Protein AF-A0A7X8HD02-F1 (afdb_monomer)

Sequence (512 aa):
MKKVLVFIFTVLYSLSLPAQEIYKNEGLVVNNTITGNWSGVNIPRTVPVKLYFLNNSITSVNTSGYLLQAGDETPLLSNNKLDGAVISGNKFVWKGTISQSIITHGLFYGYNVNGIIQYNYLDNVPYGIIFKSGTDSGVNMTFTTGGAAYNIVKNGHFAVRMKGINGVKVYNNTFYSGDQAGWYLVLITENMDRTTGAPSLGARLFNNIFYTKYKIPSIKVDARETFQDFQCDYNVYYCEEGDHKPVFSIGDAEYSWDEWRAMGYDIHSVILNPDFINTVSFVPRGRLDYGTDLGAEWQSGLSVSAAWTPGTSPATTLQNGKWQAGAVIYSAATSPPPVEPPVIPPPPSTNTPPVVVVNASQDNLSGFVGEIDASASYDADNDKLSFTWTTPSGVSVSSTTTSKIKFLTPVTTAAQTVEFTLKVSDGTTTQIQTVPVKILPYMPDLESAEIADIKASSFQAPYYPYDAIDGDIGTMWSANGDNQWLIMELREPFNVQHVKIAFQPGQRKVSY

Nearest PDB structures (foldseek):
  3j9f-assembly1_9  TM=6.724E-01  e=3.912E-03  Homo sapiens
  3j8f-assembly1_7  TM=6.641E-01  e=4.504E-02  Homo sapiens
  4r83-assembly2_B  TM=6.135E-01  e=7.630E-02  Photobacterium damselae
  7y8h-assembly1_A  TM=5.054E-01  e=2.190E-01  Chelicerata
  1x5g-assembly1_A  TM=4.013E-01  e=3.054E+00  Homo sapiens

Foldseek 3Di:
DDDDDDDDDDPPPPPPQPDAAEDADFLAEEAEPAAEEDQAQEDDQPAQYAAHAYLYEFEYNYQAHENYDAEDPADDPSAASHAQHEHALYEYEYDYDFDPSRYYEYAENERHEQYAAEHYEYYQGQHAHEYYDAELVQDAEEHPHHAHALYEHEAHQEHYEYELHEQHEHFQAEFEHEDPRYQEHYEFAFNPVHNDTHGYAQYEAFLYEQEYADAHAPYEYAAPVNDHNYAHELYEAAYNPDPRWHWHYYRPDIDTPVRVVVVVRYPQYDRDDQCAPDPPLRDRPDFQLRGADPDPVRQKAAESQFDRRTRDHGHIEGADDRGGGHRYGYHDPPPDPPPDDVDPDDPDDDFDWKAWDKDWDAAAEAFFKIKIARPPIAGPVRFDKWKAKDFDPPKDWPDGIDRMIIIGHHADPAKDWTWMWMWIDSPPDIDIDIDIYIYGHHDPPPDDFAFPDKDKPDFDPPQDRCQQPPPDLVGHTDDDDPDIDMDTHTPDDDDDRHDDGHDDPPDDDDDD

Structure (mmCIF, N/CA/C/O backbone):
data_AF-A0A7X8HD02-F1
#
_entry.id   AF-A0A7X8HD02-F1
#
loop_
_atom_site.group_PDB
_atom_site.id
_atom_site.type_symbol
_atom_site.label_atom_id
_atom_site.label_alt_id
_atom_site.label_comp_id
_atom_site.label_asym_id
_atom_site.label_entity_id
_atom_site.label_seq_id
_atom_site.pdbx_PDB_ins_code
_atom_site.Cartn_x
_atom_site.Cartn_y
_atom_site.Cartn_z
_atom_site.occupancy
_atom_site.B_iso_or_equiv
_atom_site.auth_seq_id
_atom_site.auth_comp_id
_atom_site.auth_asym_id
_atom_site.auth_atom_id
_atom_site.pdbx_PDB_model_num
ATOM 1 N N . MET A 1 1 ? 14.639 -44.549 54.304 1.00 38.94 1 MET A N 1
ATOM 2 C CA . MET A 1 1 ? 14.666 -43.601 53.168 1.00 38.94 1 MET A CA 1
ATOM 3 C C . MET A 1 1 ? 13.716 -42.454 53.486 1.00 38.94 1 MET A C 1
ATOM 5 O O . MET A 1 1 ? 12.515 -42.682 53.540 1.00 38.94 1 MET A O 1
ATOM 9 N N . LYS A 1 2 ? 14.234 -41.259 53.797 1.00 29.45 2 LYS A N 1
ATOM 10 C CA . LYS A 1 2 ? 13.406 -40.057 53.986 1.00 29.45 2 LYS A CA 1
ATOM 11 C C . LYS A 1 2 ? 13.111 -39.477 52.602 1.00 29.45 2 LYS A C 1
ATOM 13 O O . LYS A 1 2 ? 14.045 -39.119 51.893 1.00 29.45 2 LYS A O 1
ATOM 18 N N . LYS A 1 3 ? 11.838 -39.436 52.204 1.00 28.30 3 LYS A N 1
ATOM 19 C CA . LYS A 1 3 ? 11.409 -38.751 50.980 1.00 28.30 3 LYS A CA 1
ATOM 20 C C . LYS A 1 3 ? 11.373 -37.252 51.279 1.00 28.30 3 LYS A C 1
ATOM 22 O O . LYS A 1 3 ? 10.565 -36.811 52.088 1.00 28.30 3 LYS A O 1
ATOM 27 N N . VAL A 1 4 ? 12.298 -36.507 50.682 1.00 29.83 4 VAL A N 1
ATOM 28 C CA . VAL A 1 4 ? 12.311 -35.041 50.701 1.00 29.83 4 VAL A CA 1
ATOM 29 C C . VAL A 1 4 ? 11.407 -34.573 49.567 1.00 29.83 4 VAL A C 1
ATOM 31 O O . VAL A 1 4 ? 11.620 -34.951 48.417 1.00 29.83 4 VAL A O 1
ATOM 34 N N . LEU A 1 5 ? 10.378 -33.799 49.902 1.00 28.31 5 LEU A N 1
ATOM 35 C CA . LEU A 1 5 ? 9.511 -33.139 48.933 1.00 28.31 5 LEU A CA 1
ATOM 36 C C . LEU A 1 5 ? 10.141 -31.776 48.613 1.00 28.31 5 LEU A C 1
ATOM 38 O O . LEU A 1 5 ? 10.237 -30.919 49.490 1.00 28.31 5 LEU A O 1
ATOM 42 N N . VAL A 1 6 ? 10.630 -31.602 47.386 1.00 29.20 6 VAL A N 1
ATOM 43 C CA . VAL A 1 6 ? 11.160 -30.324 46.895 1.00 29.20 6 VAL A CA 1
ATOM 44 C C . VAL A 1 6 ? 9.996 -29.547 46.287 1.00 29.20 6 VAL A C 1
ATOM 46 O O . VAL A 1 6 ? 9.444 -29.964 45.273 1.00 29.20 6 VAL A O 1
ATOM 49 N N . PHE A 1 7 ? 9.617 -28.429 46.904 1.00 27.50 7 PHE A N 1
ATOM 50 C CA . PHE A 1 7 ? 8.718 -27.457 46.287 1.00 27.50 7 PHE A CA 1
ATOM 51 C C . PHE A 1 7 ? 9.543 -26.522 45.399 1.00 27.50 7 PHE A C 1
ATOM 53 O O . PHE A 1 7 ? 10.371 -25.759 45.893 1.00 27.50 7 PHE A O 1
ATOM 60 N N . ILE A 1 8 ? 9.323 -26.590 44.087 1.00 29.84 8 ILE A N 1
ATOM 61 C CA . ILE A 1 8 ? 9.822 -25.597 43.134 1.00 29.84 8 ILE A CA 1
ATOM 62 C C . ILE A 1 8 ? 8.773 -24.486 43.079 1.00 29.84 8 ILE A C 1
ATOM 64 O O . ILE A 1 8 ? 7.715 -24.658 42.478 1.00 29.84 8 ILE A O 1
ATOM 68 N N . PHE A 1 9 ? 9.051 -23.353 43.722 1.00 26.73 9 PHE A N 1
ATOM 69 C CA . PHE A 1 9 ? 8.271 -22.134 43.521 1.00 26.73 9 PHE A CA 1
ATOM 70 C C . PHE A 1 9 ? 8.606 -21.563 42.143 1.00 26.73 9 PHE A C 1
ATOM 72 O O . PHE A 1 9 ? 9.677 -20.995 41.934 1.00 26.73 9 PHE A O 1
ATOM 79 N N . THR A 1 10 ? 7.697 -21.730 41.187 1.00 30.75 10 THR A N 1
ATOM 80 C CA . THR A 1 10 ? 7.726 -20.989 39.925 1.00 30.75 10 THR A CA 1
ATOM 81 C C . THR A 1 10 ? 7.097 -19.625 40.188 1.00 30.75 10 THR A C 1
ATOM 83 O O . THR A 1 10 ? 5.884 -19.508 40.338 1.00 30.75 10 THR A O 1
ATOM 86 N N . VAL A 1 11 ? 7.925 -18.586 40.298 1.00 28.50 11 VAL A N 1
ATOM 87 C CA . VAL A 1 11 ? 7.450 -17.199 40.287 1.00 28.50 11 VAL A CA 1
ATOM 88 C C . VAL A 1 11 ? 7.012 -16.898 38.856 1.00 28.50 11 VAL A C 1
ATOM 90 O O . VAL A 1 11 ? 7.835 -16.600 37.992 1.00 28.50 11 VAL A O 1
ATOM 93 N N . LEU A 1 12 ? 5.715 -17.036 38.585 1.00 31.84 12 LEU A N 1
ATOM 94 C CA . LEU A 1 12 ? 5.098 -16.476 37.390 1.00 31.84 12 LEU A CA 1
ATOM 95 C C . LEU A 1 12 ? 5.092 -14.957 37.570 1.00 31.84 12 LEU A C 1
ATOM 97 O O . LEU A 1 12 ? 4.223 -14.406 38.239 1.00 31.84 12 LEU A O 1
ATOM 101 N N . TYR A 1 13 ? 6.088 -14.277 37.002 1.00 28.19 13 TYR A N 1
ATOM 102 C CA . TYR A 1 13 ? 5.962 -12.850 36.736 1.00 28.19 13 TYR A CA 1
ATOM 103 C C . TYR A 1 13 ? 4.806 -12.691 35.748 1.00 28.19 13 TYR A C 1
ATOM 105 O O . TYR A 1 13 ? 4.958 -12.954 34.555 1.00 28.19 13 TYR A O 1
ATOM 113 N N . SER A 1 14 ? 3.641 -12.284 36.243 1.00 35.88 14 SER A N 1
ATOM 114 C CA . SER A 1 14 ? 2.607 -11.686 35.411 1.00 35.88 14 SER A CA 1
ATOM 115 C C . SER A 1 14 ? 3.192 -10.391 34.852 1.00 35.88 14 SER A C 1
ATOM 117 O O . SER A 1 14 ? 3.139 -9.340 35.490 1.00 35.88 14 SER A O 1
ATOM 119 N N . LEU A 1 15 ? 3.837 -10.482 33.689 1.00 33.78 15 LEU A N 1
ATOM 120 C CA . LEU A 1 15 ? 4.149 -9.320 32.875 1.00 33.78 15 LEU A CA 1
ATOM 121 C C . LEU A 1 15 ? 2.799 -8.723 32.480 1.00 33.78 15 LEU A C 1
ATOM 123 O O . LEU A 1 15 ? 2.141 -9.216 31.565 1.00 33.78 15 LEU A O 1
ATOM 127 N N . SER A 1 16 ? 2.363 -7.691 33.200 1.00 43.88 16 SER A N 1
ATOM 128 C CA . SER A 1 16 ? 1.376 -6.764 32.673 1.00 43.88 16 SER A CA 1
ATOM 129 C C . SER A 1 16 ? 1.994 -6.179 31.407 1.00 43.88 16 SER A C 1
ATOM 131 O O . SER A 1 16 ? 2.890 -5.342 31.461 1.00 43.88 16 SER A O 1
ATOM 133 N N . LEU A 1 17 ? 1.601 -6.700 30.246 1.00 42.47 17 LEU A N 1
ATOM 134 C CA . LEU A 1 17 ? 1.897 -6.041 28.985 1.00 42.47 17 LEU A CA 1
ATOM 135 C C . LEU A 1 17 ? 1.106 -4.730 29.027 1.00 42.47 17 LEU A C 1
ATOM 137 O O . LEU A 1 17 ? -0.126 -4.800 29.056 1.00 42.47 17 LEU A O 1
ATOM 141 N N . PRO A 1 18 ? 1.748 -3.547 29.102 1.00 47.69 18 PRO A N 1
ATOM 142 C CA . PRO A 1 18 ? 1.025 -2.301 28.908 1.00 47.69 18 PRO A CA 1
ATOM 143 C C . PRO A 1 18 ? 0.174 -2.403 27.641 1.00 47.69 18 PRO A C 1
ATOM 145 O O . PRO A 1 18 ? 0.646 -2.882 26.606 1.00 47.69 18 PRO A O 1
ATOM 148 N N . ALA A 1 19 ? -1.092 -1.990 27.743 1.00 56.44 19 ALA A N 1
ATOM 149 C CA . ALA A 1 19 ? -1.971 -1.887 26.590 1.00 56.44 19 ALA A CA 1
ATOM 150 C C . ALA A 1 19 ? -1.253 -1.075 25.502 1.00 56.44 19 ALA A C 1
ATOM 152 O O . ALA A 1 19 ? -0.729 0.005 25.778 1.00 56.44 19 ALA A O 1
ATOM 153 N N . GLN A 1 20 ? -1.176 -1.621 24.286 1.00 66.00 20 GLN A N 1
ATOM 154 C CA . GLN A 1 20 ? -0.530 -0.943 23.168 1.00 66.00 20 GLN A CA 1
ATOM 155 C C . GLN A 1 20 ? -1.284 0.364 22.894 1.00 66.00 20 GLN A C 1
ATOM 157 O O . GLN A 1 20 ? -2.484 0.338 22.611 1.00 66.00 20 GLN A O 1
ATOM 162 N N . GLU A 1 21 ? -0.601 1.503 22.996 1.00 84.75 21 GLU A N 1
ATOM 163 C CA . GLU A 1 21 ? -1.236 2.803 22.784 1.00 84.75 21 GLU A CA 1
ATOM 164 C C . GLU A 1 21 ? -1.709 2.913 21.331 1.00 84.75 21 GLU A C 1
ATOM 166 O O . GLU A 1 21 ? -0.987 2.559 20.400 1.00 84.75 21 GLU A O 1
ATOM 171 N N . ILE A 1 22 ? -2.927 3.400 21.100 1.00 89.38 22 ILE A N 1
ATOM 172 C CA . ILE A 1 22 ? -3.404 3.650 19.737 1.00 89.38 22 ILE A CA 1
ATOM 173 C C . ILE A 1 22 ? -2.980 5.057 19.339 1.00 89.38 22 ILE A C 1
ATOM 175 O O . ILE A 1 22 ? -3.426 6.036 19.933 1.00 89.38 22 ILE A O 1
ATOM 179 N N . TYR A 1 23 ? -2.175 5.162 18.284 1.00 91.12 23 TYR A N 1
ATOM 180 C CA . TYR A 1 23 ? -1.856 6.442 17.666 1.00 91.12 23 TYR A CA 1
ATOM 181 C C . TYR A 1 23 ? -2.518 6.507 16.295 1.00 91.12 23 TYR A C 1
ATOM 183 O O . TYR A 1 23 ? -2.057 5.887 15.335 1.00 91.12 23 TYR A O 1
ATOM 191 N N . LYS A 1 24 ? -3.617 7.258 16.207 1.00 93.75 24 LYS A N 1
ATOM 192 C CA . LYS A 1 24 ? -4.335 7.500 14.956 1.00 93.75 24 LYS A CA 1
ATOM 193 C C . LYS A 1 24 ? -4.115 8.938 14.501 1.00 93.75 24 LYS A C 1
ATOM 195 O O . LYS A 1 24 ? -4.439 9.877 15.220 1.00 93.75 24 LYS A O 1
ATOM 200 N N . ASN A 1 25 ? -3.598 9.092 13.290 1.00 92.56 25 ASN A N 1
ATOM 201 C CA . ASN A 1 25 ? -3.429 10.365 12.612 1.00 92.56 25 ASN A CA 1
ATOM 202 C C . ASN A 1 25 ? -4.096 10.273 11.238 1.00 92.56 25 ASN A C 1
ATOM 204 O O . ASN A 1 25 ? -3.645 9.509 10.379 1.00 92.56 25 ASN A O 1
ATOM 208 N N . GLU A 1 26 ? -5.197 11.002 11.072 1.00 96.94 26 GLU A N 1
ATOM 209 C CA . GLU A 1 26 ? -6.019 10.960 9.870 1.00 96.94 26 GLU A CA 1
ATOM 210 C C . GLU A 1 26 ? -6.338 12.360 9.343 1.00 96.94 26 GLU A C 1
ATOM 212 O O . GLU A 1 26 ? -6.758 13.232 10.102 1.00 96.94 26 GLU A O 1
ATOM 217 N N . GLY A 1 27 ? -6.154 12.570 8.038 1.00 95.56 27 GLY A N 1
ATOM 218 C CA . GLY A 1 27 ? -6.468 13.840 7.377 1.00 95.56 27 GLY A CA 1
ATOM 219 C C . GLY A 1 27 ? -5.533 15.007 7.686 1.00 95.56 27 GLY A C 1
ATOM 220 O O . GLY A 1 27 ? -5.841 16.145 7.333 1.00 95.56 27 GLY A O 1
ATOM 221 N N . LEU A 1 28 ? -4.373 14.749 8.290 1.00 96.31 28 LEU A N 1
ATOM 222 C CA . LEU A 1 28 ? -3.327 15.741 8.489 1.00 96.31 28 LEU A CA 1
ATOM 223 C C . LEU A 1 28 ? -2.844 16.299 7.148 1.00 96.31 28 LEU A C 1
ATOM 225 O O . LEU A 1 28 ? -2.530 15.560 6.213 1.00 96.31 28 LEU A O 1
ATOM 229 N N . VAL A 1 29 ? -2.701 17.623 7.096 1.00 98.19 29 VAL A N 1
ATOM 230 C CA . VAL A 1 29 ? -2.077 18.338 5.982 1.00 98.19 29 VAL A CA 1
ATOM 231 C C . VAL A 1 29 ? -0.814 19.031 6.480 1.00 98.19 29 VAL A C 1
ATOM 233 O O . VAL A 1 29 ? -0.878 19.892 7.354 1.00 98.19 29 VAL A O 1
ATOM 236 N N . VAL A 1 30 ? 0.337 18.681 5.908 1.00 98.00 30 VAL A N 1
ATOM 237 C CA . VAL A 1 30 ? 1.635 19.300 6.211 1.00 98.00 30 VAL A CA 1
ATOM 238 C C . VAL A 1 30 ? 2.203 19.941 4.956 1.00 98.00 30 VAL A C 1
ATOM 240 O O . VAL A 1 30 ? 2.262 19.315 3.901 1.00 98.00 30 VAL A O 1
ATOM 243 N N . ASN A 1 31 ? 2.672 21.180 5.086 1.00 97.88 31 ASN A N 1
ATOM 244 C CA . ASN A 1 31 ? 3.394 21.891 4.035 1.00 97.88 31 ASN A CA 1
ATOM 245 C C . ASN A 1 31 ? 4.741 22.356 4.586 1.00 97.88 31 ASN A C 1
ATOM 247 O O . ASN A 1 31 ? 4.843 23.436 5.165 1.00 97.88 31 ASN A O 1
ATOM 251 N N . ASN A 1 32 ? 5.763 21.516 4.448 1.00 97.88 32 ASN A N 1
ATOM 252 C CA . ASN A 1 32 ? 7.106 21.831 4.907 1.00 97.88 32 ASN A CA 1
ATOM 253 C C . ASN A 1 32 ? 7.865 22.681 3.875 1.00 97.88 32 ASN A C 1
ATOM 255 O O . ASN A 1 32 ? 7.962 22.326 2.701 1.00 97.88 32 ASN A O 1
ATOM 259 N N . THR A 1 33 ? 8.461 23.776 4.345 1.00 97.19 33 THR A N 1
ATOM 260 C CA . THR A 1 33 ? 9.291 24.698 3.551 1.00 97.19 33 THR A CA 1
ATOM 261 C C . THR A 1 33 ? 10.774 24.659 3.934 1.00 97.19 33 THR A C 1
ATOM 263 O O . THR A 1 33 ? 11.576 25.382 3.347 1.00 97.19 33 THR A O 1
ATOM 266 N N . ILE A 1 34 ? 11.167 23.812 4.894 1.00 96.44 34 ILE A N 1
ATOM 267 C CA . ILE A 1 34 ? 12.568 23.629 5.292 1.00 96.44 34 ILE A CA 1
ATOM 268 C C . ILE A 1 34 ? 13.326 22.950 4.146 1.00 96.44 34 ILE A C 1
ATOM 270 O O . ILE A 1 34 ? 12.965 21.846 3.744 1.00 96.44 34 ILE A O 1
ATOM 274 N N . THR A 1 35 ? 14.383 23.594 3.646 1.00 94.75 35 THR A N 1
ATOM 275 C CA . THR A 1 35 ? 15.206 23.117 2.517 1.00 94.75 35 THR A CA 1
ATOM 276 C C . THR A 1 35 ? 16.349 22.192 2.942 1.00 94.75 35 THR A C 1
ATOM 278 O O . THR A 1 35 ? 16.797 21.371 2.151 1.00 94.75 35 THR A O 1
ATOM 281 N N . GLY A 1 36 ? 16.830 22.291 4.182 1.00 95.81 36 GLY A N 1
ATOM 282 C CA . GLY A 1 36 ? 17.891 21.436 4.726 1.00 95.81 36 GLY A CA 1
ATOM 283 C C . GLY A 1 36 ? 17.378 20.078 5.208 1.00 95.81 36 GLY A C 1
ATOM 284 O O . GLY A 1 36 ? 16.510 19.472 4.584 1.00 95.81 36 GLY A O 1
ATOM 285 N N . ASN A 1 37 ? 17.902 19.621 6.345 1.00 97.44 37 ASN A N 1
ATOM 286 C CA . ASN A 1 37 ? 17.390 18.439 7.029 1.00 97.44 37 ASN A CA 1
ATOM 287 C C . ASN A 1 37 ? 16.035 18.734 7.689 1.00 97.44 37 ASN A C 1
ATOM 289 O O . ASN A 1 37 ? 15.914 19.698 8.448 1.00 97.44 37 ASN A O 1
ATOM 293 N N . TRP A 1 38 ? 15.047 17.872 7.461 1.00 98.06 38 TRP A N 1
ATOM 294 C CA . TRP A 1 38 ? 13.774 17.896 8.181 1.00 98.06 38 TRP A CA 1
ATOM 295 C C . TRP A 1 38 ? 13.460 16.508 8.732 1.00 98.06 38 TRP A C 1
ATOM 297 O O . TRP A 1 38 ? 13.479 15.529 7.994 1.00 98.06 38 TRP A O 1
ATOM 307 N N . SER A 1 39 ? 13.124 16.412 10.018 1.00 96.38 39 SER A N 1
ATOM 308 C CA . SER A 1 39 ? 12.787 15.130 10.659 1.00 96.38 39 SER A CA 1
ATOM 309 C C . SER A 1 39 ? 11.450 14.534 10.193 1.00 96.38 39 SER A C 1
ATOM 311 O O . SER A 1 39 ? 11.065 13.464 10.654 1.00 96.38 39 SER A O 1
ATOM 313 N N . GLY A 1 40 ? 10.736 15.211 9.290 1.00 97.62 40 GLY A N 1
ATOM 314 C CA . GLY A 1 40 ? 9.425 14.789 8.821 1.00 97.62 40 GLY A CA 1
ATOM 315 C C . GLY A 1 40 ? 8.353 14.851 9.901 1.00 97.62 40 GLY A C 1
ATOM 316 O O . GLY A 1 40 ? 8.543 15.386 10.998 1.00 97.62 40 GLY A O 1
ATOM 317 N N . VAL A 1 41 ? 7.208 14.254 9.592 1.00 98.25 41 VAL A N 1
ATOM 318 C CA . VAL A 1 41 ? 6.242 13.832 10.603 1.00 98.25 41 VAL A CA 1
ATOM 319 C C . VAL A 1 41 ? 6.846 12.636 11.334 1.00 98.25 41 VAL A C 1
ATOM 321 O O . VAL A 1 41 ? 6.922 11.539 10.784 1.00 98.25 41 VAL A O 1
ATOM 324 N N . ASN A 1 42 ? 7.324 12.859 12.557 1.00 97.38 42 ASN A N 1
ATOM 325 C CA . ASN A 1 42 ? 7.982 11.834 13.360 1.00 97.38 42 ASN A CA 1
ATOM 326 C C . ASN A 1 42 ? 6.975 11.154 14.297 1.00 97.38 42 ASN A C 1
ATOM 328 O O . ASN A 1 42 ? 6.431 11.786 15.202 1.00 97.38 42 ASN A O 1
ATOM 332 N N . ILE A 1 43 ? 6.714 9.868 14.062 1.00 97.44 43 ILE A N 1
ATOM 333 C CA . ILE A 1 43 ? 5.747 9.090 14.847 1.00 97.44 43 ILE A CA 1
ATOM 334 C C . ILE A 1 43 ? 6.298 8.781 16.254 1.00 97.44 43 ILE A C 1
ATOM 336 O O . ILE A 1 43 ? 7.419 8.286 16.373 1.00 97.44 43 ILE A O 1
ATOM 340 N N . PRO A 1 44 ? 5.535 9.009 17.336 1.00 94.00 44 PRO A N 1
ATOM 341 C CA . PRO A 1 44 ? 5.967 8.628 18.677 1.00 94.00 44 PRO A CA 1
ATOM 342 C C . PRO A 1 44 ? 6.092 7.105 18.811 1.00 94.00 44 PRO A C 1
ATOM 344 O O . PRO A 1 44 ? 5.262 6.347 18.314 1.00 94.00 44 PRO A O 1
ATOM 347 N N . ARG A 1 45 ? 7.160 6.661 19.479 1.00 93.81 45 ARG A N 1
ATOM 348 C CA . ARG A 1 45 ? 7.521 5.237 19.614 1.00 93.81 45 ARG A CA 1
ATOM 349 C C . ARG A 1 45 ? 8.310 4.942 20.894 1.00 93.81 45 ARG A C 1
ATOM 351 O O . ARG A 1 45 ? 9.167 4.064 20.931 1.00 93.81 45 ARG A O 1
ATOM 358 N N . THR A 1 46 ? 8.085 5.713 21.958 1.00 90.69 46 THR A N 1
ATOM 359 C CA . THR A 1 46 ? 8.723 5.468 23.267 1.00 90.69 46 THR A CA 1
ATOM 360 C C . THR A 1 46 ? 8.135 4.237 23.962 1.00 90.69 46 THR A C 1
ATOM 362 O O . THR A 1 46 ? 8.856 3.549 24.686 1.00 90.69 46 THR A O 1
ATOM 365 N N . VAL A 1 47 ? 6.884 3.890 23.658 1.00 89.38 47 VAL A N 1
ATOM 366 C CA . VAL A 1 47 ? 6.172 2.663 24.057 1.00 89.38 47 VAL A CA 1
ATOM 367 C C . VAL A 1 47 ? 5.629 1.940 22.813 1.00 89.38 47 VAL A C 1
ATOM 369 O O . VAL A 1 47 ? 5.644 2.536 21.734 1.00 89.38 47 VAL A O 1
ATOM 372 N N . PRO A 1 48 ? 5.218 0.660 22.902 1.00 90.44 48 PRO A N 1
ATOM 373 C CA . PRO A 1 48 ? 4.516 -0.007 21.808 1.00 90.44 48 PRO A CA 1
ATOM 374 C C . PRO A 1 48 ? 3.244 0.752 21.411 1.00 90.44 48 PRO A C 1
ATOM 376 O O . PRO A 1 48 ? 2.401 1.046 22.257 1.00 90.44 48 PRO A O 1
ATOM 379 N N . VAL A 1 49 ? 3.102 1.037 20.118 1.00 91.12 49 VAL A N 1
ATOM 380 C CA . VAL A 1 49 ? 2.030 1.846 19.537 1.00 91.12 49 VAL A CA 1
ATOM 381 C C . VAL A 1 49 ? 1.400 1.115 18.354 1.00 91.12 49 VAL A C 1
ATOM 383 O O . VAL A 1 49 ? 2.094 0.659 17.445 1.00 91.12 49 VAL A O 1
ATOM 386 N N . LYS A 1 50 ? 0.068 1.054 18.326 1.00 91.25 50 LYS A N 1
ATOM 387 C CA . LYS A 1 50 ? -0.706 0.629 17.162 1.00 91.25 50 LYS A CA 1
ATOM 388 C C . LYS A 1 50 ? -0.962 1.851 16.285 1.00 91.25 50 LYS A C 1
ATOM 390 O O . LYS A 1 50 ? -1.862 2.649 16.554 1.00 91.25 50 LYS A O 1
ATOM 395 N N . LEU A 1 51 ? -0.116 2.021 15.272 1.00 97.12 51 LEU A N 1
ATOM 396 C CA . LEU A 1 51 ? -0.139 3.178 14.381 1.00 97.12 51 LEU A CA 1
ATOM 397 C C . LEU A 1 51 ? -1.214 3.037 13.297 1.00 97.12 51 LEU A C 1
ATOM 399 O O . LEU A 1 51 ? -1.221 2.056 12.559 1.00 97.12 51 LEU A O 1
ATOM 403 N N . TYR A 1 52 ? -2.029 4.078 13.138 1.00 97.38 52 TYR A N 1
ATOM 404 C CA . TYR A 1 52 ? -2.866 4.321 11.966 1.00 97.38 52 TYR A CA 1
ATOM 405 C C . TYR A 1 52 ? -2.536 5.703 11.396 1.00 97.38 52 TYR A C 1
ATOM 407 O O . TYR A 1 52 ? -2.966 6.719 11.937 1.00 97.38 52 TYR A O 1
ATOM 415 N N . PHE A 1 53 ? -1.763 5.751 10.316 1.00 98.69 53 PHE A N 1
ATOM 416 C CA . PHE A 1 53 ? -1.438 6.974 9.585 1.00 98.69 53 PHE A CA 1
ATOM 417 C C . PHE A 1 53 ? -2.222 6.982 8.271 1.00 98.69 53 PHE A C 1
ATOM 419 O O . PHE A 1 53 ? -1.814 6.353 7.291 1.00 98.69 53 PHE A O 1
ATOM 426 N N . LEU A 1 54 ? -3.394 7.616 8.283 1.00 98.50 54 LEU A N 1
ATOM 427 C CA . LEU A 1 54 ? -4.423 7.441 7.262 1.00 98.50 54 LEU A CA 1
ATOM 428 C C . LEU A 1 54 ? -4.725 8.731 6.505 1.00 98.50 54 LEU A C 1
ATOM 430 O O . LEU A 1 54 ? -4.944 9.773 7.107 1.00 98.50 54 LEU A O 1
ATOM 434 N N . ASN A 1 55 ? -4.849 8.658 5.185 1.00 98.31 55 ASN A N 1
ATOM 435 C CA . ASN A 1 55 ? -5.488 9.714 4.398 1.00 98.31 55 ASN A CA 1
ATOM 436 C C . ASN A 1 55 ? -4.857 11.107 4.606 1.00 98.31 55 ASN A C 1
ATOM 438 O O . ASN A 1 55 ? -5.565 12.110 4.625 1.00 98.31 55 ASN A O 1
ATOM 442 N N . ASN A 1 56 ? -3.543 11.185 4.834 1.00 98.75 56 ASN A N 1
ATOM 443 C CA . ASN A 1 56 ? -2.829 12.439 5.090 1.00 98.75 56 ASN A CA 1
ATOM 444 C C . ASN A 1 56 ? -2.231 13.013 3.797 1.00 98.75 56 ASN A C 1
ATOM 446 O O . ASN A 1 56 ? -2.025 12.293 2.823 1.00 98.75 56 ASN A O 1
ATOM 450 N N . SER A 1 57 ? -1.892 14.302 3.786 1.00 98.62 57 SER A N 1
ATOM 451 C CA . SER A 1 57 ? -1.179 14.956 2.684 1.00 98.62 57 SER A CA 1
ATOM 452 C C . SER A 1 57 ? 0.043 15.703 3.202 1.00 98.62 57 SER A C 1
ATOM 454 O O . SER A 1 57 ? -0.089 16.690 3.920 1.00 98.62 57 SER A O 1
ATOM 456 N N . ILE A 1 58 ? 1.238 15.285 2.795 1.00 98.81 58 ILE A N 1
ATOM 457 C CA . ILE A 1 58 ? 2.502 15.916 3.182 1.00 98.81 58 ILE A CA 1
ATOM 458 C C . ILE A 1 58 ? 3.191 16.453 1.934 1.00 98.81 58 ILE A C 1
ATOM 460 O O . ILE A 1 58 ? 3.455 15.709 0.989 1.00 98.81 58 ILE A O 1
ATOM 464 N N . THR A 1 59 ? 3.522 17.743 1.945 1.00 98.62 59 THR A N 1
ATOM 465 C CA . THR A 1 59 ? 4.393 18.359 0.944 1.00 98.62 59 THR A CA 1
ATOM 466 C C . THR A 1 59 ? 5.690 18.853 1.567 1.00 98.62 59 THR A C 1
ATOM 468 O O . THR A 1 59 ? 5.695 19.276 2.724 1.00 98.62 59 THR A O 1
ATOM 471 N N . SER A 1 60 ? 6.798 18.762 0.829 1.00 98.31 60 SER A N 1
ATOM 472 C CA . SER A 1 60 ? 8.123 19.100 1.355 1.00 98.31 60 SER A CA 1
ATOM 473 C C . SER A 1 60 ? 9.108 19.546 0.272 1.00 98.31 60 SER A C 1
ATOM 475 O O . SER A 1 60 ? 8.923 19.237 -0.904 1.00 98.31 60 SER A O 1
ATOM 477 N N . VAL A 1 61 ? 10.175 20.240 0.677 1.00 98.00 61 VAL A N 1
ATOM 478 C CA . VAL A 1 61 ? 11.302 20.683 -0.176 1.00 98.00 61 VAL A CA 1
ATOM 479 C C . VAL A 1 61 ? 12.671 20.362 0.441 1.00 98.00 61 VAL A C 1
ATOM 481 O O . VAL A 1 61 ? 13.697 20.844 -0.034 1.00 98.00 61 VAL A O 1
ATOM 484 N N . ASN A 1 62 ? 12.694 19.575 1.520 1.00 97.94 62 ASN A N 1
ATOM 485 C CA . ASN A 1 62 ? 13.910 19.234 2.256 1.00 97.94 62 ASN A CA 1
ATOM 486 C C . ASN A 1 62 ? 14.889 18.437 1.389 1.00 97.94 62 ASN A C 1
ATOM 488 O O . ASN A 1 62 ? 14.473 17.661 0.530 1.00 97.94 62 ASN A O 1
ATOM 492 N N . THR A 1 63 ? 16.183 18.603 1.629 1.00 97.31 63 THR A N 1
ATOM 493 C CA . THR A 1 63 ? 17.254 17.912 0.889 1.00 97.31 63 THR A CA 1
ATOM 494 C C . THR A 1 63 ? 17.732 16.632 1.585 1.00 97.31 63 THR A C 1
ATOM 496 O O . THR A 1 63 ? 18.318 15.759 0.940 1.00 97.31 63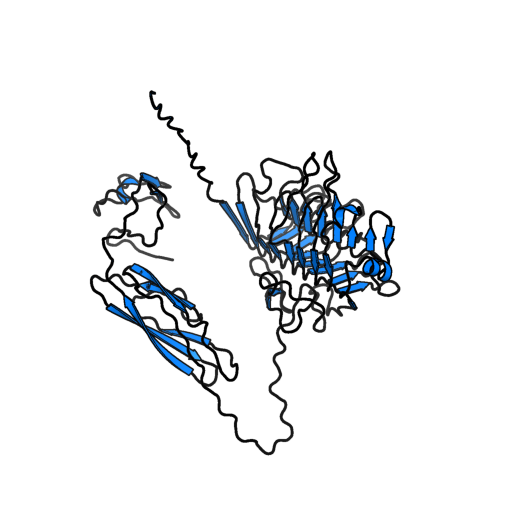 THR A O 1
ATOM 499 N N . SER A 1 64 ? 17.444 16.492 2.882 1.00 97.06 64 SER A N 1
ATOM 500 C CA . SER A 1 64 ? 17.682 15.285 3.676 1.00 97.06 64 SER A CA 1
ATOM 501 C C . SER A 1 64 ? 16.644 15.122 4.793 1.00 97.06 64 SER A C 1
ATOM 503 O O . SER A 1 64 ? 15.876 16.043 5.097 1.00 97.06 64 SER A O 1
ATOM 505 N N . GLY A 1 65 ? 16.595 13.935 5.401 1.00 97.62 65 GLY A N 1
ATOM 506 C CA . GLY A 1 65 ? 15.607 13.580 6.422 1.00 97.62 65 GLY A CA 1
ATOM 507 C C . GLY A 1 65 ? 14.376 12.905 5.816 1.00 97.62 65 GLY A C 1
ATOM 508 O O . GLY A 1 65 ? 14.536 12.060 4.933 1.00 97.62 65 GLY A O 1
ATOM 509 N N . TYR A 1 66 ? 13.169 13.256 6.273 1.00 98.56 66 TYR A N 1
ATOM 510 C CA . TYR A 1 66 ? 11.933 12.503 6.002 1.00 98.56 66 TYR A CA 1
ATOM 511 C C . TYR A 1 66 ? 10.751 13.403 5.645 1.00 98.56 66 TYR A C 1
ATOM 513 O O . TYR A 1 66 ? 10.697 14.550 6.074 1.00 98.56 66 TYR A O 1
ATOM 521 N N . LEU A 1 67 ? 9.757 12.862 4.938 1.00 98.69 67 LEU A N 1
ATOM 522 C CA . LEU A 1 67 ? 8.381 13.363 4.968 1.00 98.69 67 LEU A CA 1
ATOM 523 C C . LEU A 1 67 ? 7.605 12.678 6.098 1.00 98.69 67 LEU A C 1
ATOM 525 O O . LEU A 1 67 ? 6.972 13.357 6.903 1.00 98.69 67 LEU A O 1
ATOM 529 N N . LEU A 1 68 ? 7.704 11.351 6.194 1.00 98.75 68 LEU A N 1
ATOM 530 C CA . LEU A 1 68 ? 7.224 10.540 7.309 1.00 98.75 68 LEU A CA 1
ATOM 531 C C . LEU A 1 68 ? 8.366 9.681 7.849 1.00 98.75 68 LEU A C 1
ATOM 533 O O . LEU A 1 68 ? 8.923 8.843 7.138 1.00 98.75 68 LEU A O 1
ATOM 537 N N . GLN A 1 69 ? 8.663 9.868 9.132 1.00 98.56 69 GLN A N 1
ATOM 538 C CA . GLN A 1 69 ? 9.558 9.013 9.894 1.00 98.56 69 GLN A CA 1
ATOM 539 C C . GLN A 1 69 ? 8.701 8.095 10.770 1.00 98.56 69 GLN A C 1
ATOM 541 O O . GLN A 1 69 ? 8.174 8.501 11.806 1.00 98.56 69 GLN A O 1
ATOM 546 N N . ALA A 1 70 ? 8.546 6.841 10.356 1.00 98.00 70 ALA A N 1
ATOM 547 C CA . ALA A 1 70 ? 7.866 5.776 11.085 1.00 98.00 70 ALA A CA 1
ATOM 548 C C . ALA A 1 70 ? 8.872 4.685 11.488 1.00 98.00 70 ALA A C 1
ATOM 550 O O . ALA A 1 70 ? 8.724 3.512 11.173 1.00 98.00 70 ALA A O 1
ATOM 551 N N . GLY A 1 71 ? 9.923 5.080 12.196 1.00 96.62 71 GLY A N 1
ATOM 552 C CA . GLY A 1 71 ? 10.858 4.152 12.806 1.00 96.62 71 GLY A CA 1
ATOM 553 C C . GLY A 1 71 ? 12.138 4.842 13.224 1.00 96.62 71 GLY A C 1
ATOM 554 O O . GLY A 1 71 ? 12.202 6.072 13.267 1.00 96.62 71 GLY A O 1
ATOM 555 N N . ASP A 1 72 ? 13.155 4.029 13.464 1.00 94.62 72 ASP A N 1
ATOM 556 C CA . ASP A 1 72 ? 14.495 4.481 13.818 1.00 94.62 72 ASP A CA 1
ATOM 557 C C . ASP A 1 72 ? 15.467 4.296 12.642 1.00 94.62 72 ASP A C 1
ATOM 559 O O . ASP A 1 72 ? 15.256 3.458 11.770 1.00 94.62 72 ASP A O 1
ATOM 563 N N . GLU A 1 73 ? 16.542 5.082 12.580 1.00 93.38 73 GLU A N 1
ATOM 564 C CA . GLU A 1 73 ? 17.600 4.912 11.562 1.00 93.38 73 GLU A CA 1
ATOM 565 C C . GLU A 1 73 ? 18.643 3.861 11.938 1.00 93.38 73 GLU A C 1
ATOM 567 O O . GLU A 1 73 ? 19.343 3.305 11.084 1.00 93.38 73 GLU A O 1
ATOM 572 N N . THR A 1 74 ? 18.752 3.590 13.231 1.00 93.56 74 THR A N 1
ATOM 573 C CA . THR A 1 74 ? 19.729 2.698 13.846 1.00 93.56 74 THR A CA 1
ATOM 574 C C . THR A 1 74 ? 19.027 1.820 14.878 1.00 93.56 74 THR A C 1
ATOM 576 O O . THR A 1 74 ? 17.960 2.206 15.353 1.00 93.56 74 THR A O 1
ATOM 579 N N . PRO A 1 75 ? 19.614 0.681 15.282 1.00 93.69 75 PRO A N 1
ATOM 580 C CA . PRO A 1 75 ? 19.020 -0.160 16.310 1.00 93.69 75 PRO A CA 1
ATOM 581 C C . PRO A 1 75 ? 18.905 0.607 17.633 1.00 93.69 75 PRO A C 1
ATOM 583 O O . PRO A 1 75 ? 19.903 1.127 18.129 1.00 93.69 75 PRO A O 1
ATOM 586 N N . LEU A 1 76 ? 17.702 0.664 18.204 1.00 93.56 76 LEU A N 1
ATOM 587 C CA . LEU A 1 76 ? 17.400 1.317 19.478 1.00 93.56 76 LEU A CA 1
ATOM 588 C C . LEU A 1 76 ? 16.453 0.452 20.329 1.00 93.56 76 LEU A C 1
ATOM 590 O O . LEU A 1 76 ? 15.865 -0.522 19.864 1.00 93.56 76 LEU A O 1
ATOM 594 N N . LEU A 1 77 ? 16.247 0.839 21.594 1.00 92.19 77 LEU A N 1
ATOM 595 C CA . LEU A 1 77 ? 15.240 0.213 22.471 1.00 92.19 77 LEU A CA 1
ATOM 596 C C . LEU A 1 77 ? 13.795 0.443 21.992 1.00 92.19 77 LEU A C 1
ATOM 598 O O . LEU A 1 77 ? 12.854 -0.118 22.554 1.00 92.19 77 LEU A O 1
ATOM 602 N N . SER A 1 78 ? 13.601 1.314 21.002 1.00 91.44 78 SER A N 1
ATOM 603 C CA . SER A 1 78 ? 12.322 1.573 20.344 1.00 91.44 78 SER A CA 1
ATOM 604 C C . SER A 1 78 ? 12.017 0.648 19.167 1.00 91.44 78 SER A C 1
ATOM 606 O O . SER A 1 78 ? 10.903 0.704 18.643 1.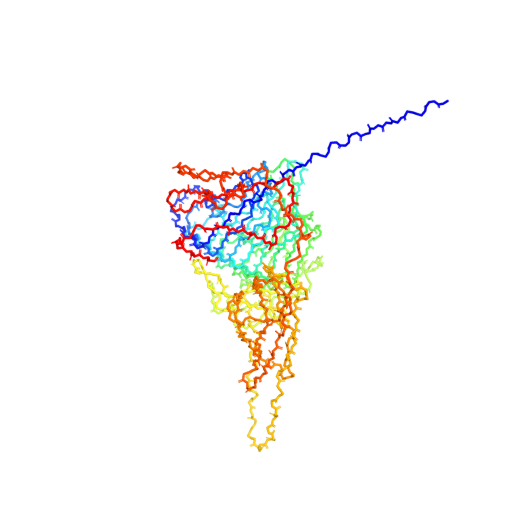00 91.44 78 SER A O 1
ATOM 608 N N . ASN A 1 79 ? 12.952 -0.231 18.794 1.00 92.94 79 ASN A N 1
ATOM 609 C CA . ASN A 1 79 ? 12.738 -1.218 17.744 1.00 92.94 79 ASN A CA 1
ATOM 610 C C . ASN A 1 79 ? 11.456 -2.029 17.992 1.00 92.94 79 ASN A C 1
ATOM 612 O O . ASN A 1 79 ? 11.132 -2.407 19.118 1.00 92.94 79 ASN A O 1
ATOM 616 N N . ASN A 1 80 ? 10.751 -2.321 16.907 1.00 94.62 80 ASN A N 1
ATOM 617 C CA . ASN A 1 80 ? 9.499 -3.065 16.843 1.00 94.62 80 ASN A CA 1
ATOM 618 C C . ASN A 1 80 ? 8.313 -2.493 17.633 1.00 94.62 80 ASN A C 1
ATOM 620 O O . ASN A 1 80 ? 7.303 -3.172 17.808 1.00 94.62 80 ASN A O 1
ATOM 624 N N . LYS A 1 81 ? 8.383 -1.245 18.102 1.00 95.38 81 LYS A N 1
ATOM 625 C CA . LYS A 1 81 ? 7.253 -0.618 18.801 1.00 95.38 81 LYS A CA 1
ATOM 626 C C . LYS A 1 81 ? 6.123 -0.180 17.874 1.00 95.38 81 LYS A C 1
ATOM 628 O O . LYS A 1 81 ? 5.060 0.148 18.377 1.00 95.38 81 LYS A O 1
ATOM 633 N N . LEU A 1 82 ? 6.321 -0.196 16.558 1.00 96.94 82 LEU A N 1
ATOM 634 C CA . LEU A 1 82 ? 5.295 0.055 15.540 1.00 96.94 82 LEU A CA 1
ATOM 635 C C . LEU A 1 82 ? 4.953 -1.195 14.717 1.00 96.94 82 LEU A C 1
ATOM 637 O O . LEU A 1 82 ? 4.544 -1.060 13.561 1.00 96.94 82 LEU A O 1
ATOM 641 N N . ASP A 1 83 ? 5.163 -2.393 15.267 1.00 96.31 83 ASP A N 1
ATOM 642 C CA . ASP A 1 83 ? 4.774 -3.653 14.623 1.00 96.31 83 ASP A CA 1
ATOM 643 C C . ASP A 1 83 ? 3.300 -3.611 14.187 1.00 96.31 83 ASP A C 1
ATOM 645 O O . ASP A 1 83 ? 2.421 -3.227 14.966 1.00 96.31 83 ASP A O 1
ATOM 649 N N . GLY A 1 84 ? 3.028 -3.954 12.928 1.00 96.38 84 GLY A N 1
ATOM 650 C CA . GLY A 1 84 ? 1.663 -3.957 12.395 1.00 96.38 84 GLY A CA 1
ATOM 651 C C . GLY A 1 84 ? 1.092 -2.573 12.057 1.00 96.38 84 GLY A C 1
ATOM 652 O O . GLY A 1 84 ? -0.125 -2.429 11.937 1.00 96.38 84 GLY A O 1
ATOM 653 N N . ALA A 1 85 ? 1.932 -1.540 11.933 1.00 98.19 85 ALA A N 1
ATOM 654 C CA . ALA A 1 85 ? 1.499 -0.184 11.587 1.00 98.19 85 ALA A CA 1
ATOM 655 C C . ALA A 1 85 ? 0.692 -0.127 10.281 1.00 98.19 85 ALA A C 1
ATOM 657 O O . ALA A 1 85 ? 1.130 -0.647 9.261 1.00 98.19 85 ALA A O 1
ATOM 658 N N . VAL A 1 86 ? -0.425 0.599 10.268 1.00 98.62 86 VAL A N 1
ATOM 659 C CA . VAL A 1 86 ? -1.213 0.862 9.057 1.00 98.62 86 VAL A CA 1
ATOM 660 C C . VAL A 1 86 ? -0.878 2.254 8.536 1.00 98.62 86 VAL A C 1
ATOM 662 O O . VAL A 1 86 ? -1.206 3.253 9.174 1.00 98.62 86 VAL A O 1
ATOM 665 N N . ILE A 1 87 ? -0.234 2.335 7.373 1.00 98.88 87 ILE A N 1
ATOM 666 C CA . ILE A 1 87 ? 0.089 3.599 6.699 1.00 98.88 87 ILE A CA 1
ATOM 667 C C . ILE A 1 87 ? -0.600 3.573 5.341 1.00 98.88 87 ILE A C 1
ATOM 669 O O . ILE A 1 87 ? -0.111 2.942 4.399 1.00 98.88 87 ILE A O 1
ATOM 673 N N . SER A 1 88 ? -1.769 4.214 5.254 1.00 98.88 88 SER A N 1
ATOM 674 C CA . SER A 1 88 ? -2.646 4.027 4.104 1.00 98.88 88 SER A CA 1
ATOM 675 C C . SER A 1 88 ? -3.368 5.268 3.597 1.00 98.88 88 SER A C 1
ATOM 677 O O . SER A 1 88 ? -3.729 6.148 4.369 1.00 98.88 88 SER A O 1
ATOM 679 N N . GLY A 1 89 ? -3.570 5.354 2.280 1.00 98.62 89 GLY A N 1
ATOM 680 C CA . GLY A 1 89 ? -4.318 6.450 1.659 1.00 98.62 89 GLY A CA 1
ATOM 681 C C . GLY A 1 89 ? -3.599 7.801 1.687 1.00 98.62 89 GLY A C 1
ATOM 682 O O . GLY A 1 89 ? -4.224 8.828 1.444 1.00 98.62 89 GLY A O 1
ATOM 683 N N . ASN A 1 90 ? -2.301 7.841 2.003 1.00 98.94 90 ASN A N 1
ATOM 684 C CA . ASN A 1 90 ? -1.568 9.097 2.161 1.00 98.94 90 ASN A CA 1
ATOM 685 C C . ASN A 1 90 ? -0.999 9.602 0.834 1.00 98.94 90 ASN A C 1
ATOM 687 O O . ASN A 1 90 ? -0.620 8.818 -0.035 1.00 98.94 90 ASN A O 1
ATOM 691 N N . LYS A 1 91 ? -0.867 10.923 0.712 1.00 98.88 91 LYS A N 1
ATOM 692 C CA . LYS A 1 91 ? -0.203 11.602 -0.397 1.00 98.88 91 LYS A CA 1
ATOM 693 C C . LYS A 1 91 ? 1.077 12.282 0.076 1.00 98.88 91 LYS A C 1
ATOM 695 O O . LYS A 1 91 ? 1.039 13.146 0.947 1.00 98.88 91 LYS A O 1
ATOM 700 N N . PHE A 1 92 ? 2.197 11.944 -0.546 1.00 98.88 92 PHE A N 1
ATOM 701 C CA . PHE A 1 92 ? 3.502 12.550 -0.302 1.00 98.88 92 PHE A CA 1
ATOM 702 C C . PHE A 1 92 ? 3.970 13.242 -1.578 1.00 98.88 92 PHE A C 1
ATOM 704 O O . PHE A 1 92 ? 4.089 12.603 -2.619 1.00 98.88 92 PHE A O 1
ATOM 711 N N . VAL A 1 93 ? 4.232 14.545 -1.513 1.00 98.75 93 VAL A N 1
ATOM 712 C CA . VAL A 1 93 ? 4.704 15.317 -2.669 1.00 98.75 93 VAL A CA 1
ATOM 713 C C . VAL A 1 93 ? 5.973 16.056 -2.298 1.00 98.75 93 VAL A C 1
ATOM 715 O O . VAL A 1 93 ? 5.962 16.949 -1.451 1.00 98.75 93 VAL A O 1
ATOM 718 N N . TRP A 1 94 ? 7.066 15.734 -2.971 1.00 98.56 94 TRP A N 1
ATOM 719 C CA . TRP A 1 94 ? 8.290 16.505 -2.840 1.00 98.56 94 TRP A CA 1
ATOM 720 C C . TRP A 1 94 ? 8.402 17.503 -3.996 1.00 98.56 94 TRP A C 1
ATOM 722 O O . TRP A 1 94 ? 8.180 17.162 -5.154 1.00 98.56 94 TRP A O 1
ATOM 732 N N . LYS A 1 95 ? 8.672 18.769 -3.673 1.00 97.25 95 LYS A N 1
ATOM 733 C CA . LYS A 1 95 ? 8.639 19.905 -4.613 1.00 97.25 95 LYS A CA 1
ATOM 734 C C . LYS A 1 95 ? 10.013 20.540 -4.840 1.00 97.25 95 LYS A C 1
ATOM 736 O O . LYS A 1 95 ? 10.089 21.645 -5.372 1.00 97.25 95 LYS A O 1
ATOM 741 N N . GLY A 1 96 ? 11.081 19.902 -4.371 1.00 93.56 96 GLY A N 1
ATOM 742 C CA . GLY A 1 96 ? 12.434 20.390 -4.608 1.00 93.56 96 GLY A CA 1
ATOM 743 C C . GLY A 1 96 ? 12.919 20.093 -6.029 1.00 93.56 96 GLY A C 1
ATOM 744 O O . GLY A 1 96 ? 12.237 19.455 -6.831 1.00 93.56 96 GLY A O 1
ATOM 745 N N . THR A 1 97 ? 14.135 20.544 -6.324 1.00 91.00 97 THR A N 1
ATOM 746 C CA . THR A 1 97 ? 14.842 20.193 -7.560 1.00 91.00 97 THR A CA 1
ATOM 747 C C . THR A 1 97 ? 15.705 18.970 -7.298 1.00 91.00 97 THR A C 1
ATOM 749 O O . THR A 1 97 ? 16.625 19.027 -6.481 1.00 91.00 97 THR A O 1
ATOM 752 N N . ILE A 1 98 ? 15.400 17.863 -7.970 1.00 88.75 98 ILE A N 1
ATOM 753 C CA . ILE A 1 98 ? 16.116 16.600 -7.792 1.00 88.75 98 ILE A CA 1
ATOM 754 C C . ILE A 1 98 ? 17.579 16.743 -8.251 1.00 88.75 98 ILE A C 1
ATOM 756 O O . ILE A 1 98 ? 17.873 17.352 -9.281 1.00 88.75 98 ILE A O 1
ATOM 760 N N . SER A 1 99 ? 18.507 16.195 -7.472 1.00 90.25 99 SER A N 1
ATOM 761 C CA . SER A 1 99 ? 19.920 16.061 -7.829 1.00 90.25 99 SER A CA 1
ATOM 762 C C . SER A 1 99 ? 20.490 14.823 -7.142 1.00 90.25 99 SER A C 1
ATOM 764 O O . SER A 1 99 ? 19.914 14.335 -6.175 1.00 90.25 99 SER A O 1
ATOM 766 N N . GLN A 1 100 ? 21.639 14.335 -7.609 1.00 87.25 100 GLN A N 1
ATOM 767 C CA . GLN A 1 100 ? 22.271 13.112 -7.093 1.00 87.25 100 GLN A CA 1
ATOM 768 C C . GLN A 1 100 ? 22.599 13.161 -5.585 1.00 87.25 100 GLN A C 1
ATOM 770 O O . GLN A 1 100 ? 22.779 12.122 -4.961 1.00 87.25 100 GLN A O 1
ATOM 775 N N . SER A 1 101 ? 22.696 14.355 -4.988 1.00 91.25 101 SER A N 1
ATOM 776 C CA . SER A 1 101 ? 23.005 14.532 -3.563 1.00 91.25 101 SER A CA 1
ATOM 777 C C . SER A 1 101 ? 21.770 14.569 -2.656 1.00 91.25 101 SER A C 1
ATOM 779 O O . SER A 1 101 ? 21.924 14.679 -1.441 1.00 91.25 101 SER A O 1
ATOM 781 N N . ILE A 1 102 ? 20.555 14.560 -3.214 1.00 95.56 102 ILE A N 1
ATOM 782 C CA . ILE A 1 102 ? 19.317 14.651 -2.436 1.00 95.56 102 ILE A CA 1
ATOM 783 C C . ILE A 1 102 ? 18.939 13.270 -1.904 1.00 95.56 102 ILE A C 1
ATOM 785 O O . ILE A 1 102 ? 18.795 12.316 -2.658 1.00 95.56 102 ILE A O 1
ATOM 789 N N . ILE A 1 103 ? 18.723 13.174 -0.592 1.00 95.75 103 ILE A N 1
ATOM 790 C CA . ILE A 1 103 ? 18.503 11.892 0.100 1.00 95.75 103 ILE A CA 1
ATOM 791 C C . ILE A 1 103 ? 17.240 11.891 0.968 1.00 95.75 103 ILE A C 1
ATOM 793 O O . ILE A 1 103 ? 17.145 11.170 1.960 1.00 95.75 103 ILE A O 1
ATOM 797 N N . THR A 1 104 ? 16.278 12.750 0.643 1.00 97.94 104 THR A N 1
ATOM 798 C CA . THR A 1 104 ? 15.017 12.845 1.381 1.00 97.94 104 THR A CA 1
ATOM 799 C C . THR A 1 104 ? 14.189 11.574 1.236 1.00 97.94 104 THR A C 1
ATOM 801 O O . THR A 1 104 ? 13.816 11.183 0.131 1.00 97.94 104 THR A O 1
ATOM 804 N N . HIS A 1 105 ? 13.835 10.988 2.374 1.00 98.25 105 HIS A N 1
ATOM 805 C CA . HIS A 1 105 ? 12.945 9.842 2.489 1.00 98.25 105 HIS A CA 1
ATOM 806 C C . HIS A 1 105 ? 11.484 10.298 2.469 1.00 98.25 105 HIS A C 1
ATOM 808 O O . HIS A 1 105 ? 11.106 11.218 3.186 1.00 98.25 105 HIS A O 1
ATOM 814 N N . GLY A 1 106 ? 10.631 9.650 1.685 1.00 98.12 106 GLY A N 1
ATOM 815 C CA . GLY A 1 106 ? 9.191 9.892 1.693 1.00 98.12 106 GLY A CA 1
ATOM 816 C C . GLY A 1 106 ? 8.549 9.195 2.864 1.00 98.12 106 GLY A C 1
ATOM 817 O O . GLY A 1 106 ? 8.132 9.829 3.829 1.00 98.12 106 GLY A O 1
ATOM 818 N N . LEU A 1 107 ? 8.502 7.873 2.765 1.00 98.69 107 LEU A N 1
ATOM 819 C CA . LEU A 1 107 ? 7.914 6.997 3.759 1.00 98.69 107 LEU A CA 1
ATOM 820 C C . LEU A 1 107 ? 9.009 6.083 4.297 1.00 98.69 107 LEU A C 1
ATOM 822 O O . LEU A 1 107 ? 9.378 5.093 3.669 1.00 98.69 107 LEU A O 1
ATOM 826 N N . PHE A 1 108 ? 9.533 6.423 5.470 1.00 98.81 108 PHE A N 1
ATOM 827 C CA . PHE A 1 108 ? 10.544 5.621 6.140 1.00 98.81 108 PHE A CA 1
ATOM 828 C C . PHE A 1 108 ? 9.917 4.754 7.231 1.00 98.81 108 PHE A C 1
ATOM 830 O O . PHE A 1 108 ? 9.374 5.280 8.201 1.00 98.81 108 PHE A O 1
ATOM 837 N N . TYR A 1 109 ? 10.026 3.435 7.088 1.00 98.62 109 TYR A N 1
ATOM 838 C CA . TYR A 1 109 ? 9.593 2.439 8.062 1.00 98.62 109 TYR A CA 1
ATOM 839 C C . TYR A 1 109 ? 10.800 1.622 8.545 1.00 98.62 109 TYR A C 1
ATOM 841 O O . TYR A 1 109 ? 11.178 0.594 7.978 1.00 98.62 109 TYR A O 1
ATOM 849 N N . GLY A 1 110 ? 11.474 2.153 9.566 1.00 97.75 110 GLY A N 1
ATOM 850 C CA . GLY A 1 110 ? 12.741 1.624 10.076 1.00 97.75 110 GLY A CA 1
ATOM 851 C C . GLY A 1 110 ? 12.589 0.839 11.375 1.00 97.75 110 GLY A C 1
ATOM 852 O O . GLY A 1 110 ? 11.876 1.258 12.278 1.00 97.75 110 GLY A O 1
ATOM 853 N N . TYR A 1 111 ? 13.290 -0.285 11.482 1.00 97.81 111 TYR A N 1
ATOM 854 C CA . TYR A 1 111 ? 13.378 -1.174 12.644 1.00 97.81 111 TYR A CA 1
ATOM 855 C C . TYR A 1 111 ? 12.019 -1.566 13.229 1.00 97.81 111 TYR A C 1
ATOM 857 O O . TYR A 1 111 ? 11.841 -1.628 14.442 1.00 97.81 111 TYR A O 1
ATOM 865 N N . ASN A 1 112 ? 11.054 -1.835 12.354 1.00 97.81 112 ASN A N 1
ATOM 866 C CA . ASN A 1 112 ? 9.732 -2.363 12.678 1.00 97.81 112 ASN A CA 1
ATOM 867 C C . ASN A 1 112 ? 9.339 -3.403 11.619 1.00 97.81 112 ASN A C 1
ATOM 869 O O . ASN A 1 112 ? 9.858 -3.364 10.500 1.00 97.81 112 ASN A O 1
ATOM 873 N N . VAL A 1 113 ? 8.440 -4.330 11.958 1.00 97.88 113 VAL A N 1
ATOM 874 C CA . VAL A 1 113 ? 7.933 -5.344 11.017 1.00 97.88 113 VAL A CA 1
ATOM 875 C C . VAL A 1 113 ? 6.425 -5.274 10.832 1.00 97.88 113 VAL A C 1
ATOM 877 O O . VAL A 1 113 ? 5.710 -4.606 11.569 1.00 97.88 113 VAL A O 1
ATOM 880 N N . ASN A 1 114 ? 5.951 -5.963 9.797 1.00 97.94 114 ASN A N 1
ATOM 881 C CA . ASN A 1 114 ? 4.536 -6.200 9.526 1.00 97.94 114 ASN A CA 1
ATOM 882 C C . ASN A 1 114 ? 3.693 -4.946 9.261 1.00 97.94 114 ASN A C 1
ATOM 884 O O . ASN A 1 114 ? 2.467 -4.996 9.328 1.00 97.94 114 ASN A O 1
ATOM 888 N N . GLY A 1 115 ? 4.334 -3.827 8.915 1.00 98.38 115 GLY A N 1
ATOM 889 C CA . GLY A 1 115 ? 3.638 -2.625 8.471 1.00 98.38 115 GLY A CA 1
ATOM 890 C C . GLY A 1 115 ? 2.796 -2.889 7.218 1.00 98.38 115 GLY A C 1
ATOM 891 O O . GLY A 1 115 ? 3.267 -3.499 6.259 1.00 98.38 115 GLY A O 1
ATOM 892 N N . ILE A 1 116 ? 1.557 -2.410 7.217 1.00 98.69 116 ILE A N 1
ATOM 893 C CA . ILE A 1 116 ? 0.614 -2.440 6.100 1.00 98.69 116 ILE A CA 1
ATOM 894 C C . ILE A 1 116 ? 0.698 -1.085 5.394 1.00 98.69 116 ILE A C 1
ATOM 896 O O . ILE A 1 116 ? 0.086 -0.101 5.817 1.00 98.69 116 ILE A O 1
ATOM 900 N N . ILE A 1 117 ? 1.501 -1.029 4.332 1.00 98.88 117 ILE A N 1
ATOM 901 C CA . ILE A 1 117 ? 1.780 0.188 3.567 1.00 98.88 117 ILE A CA 1
ATOM 902 C C . ILE A 1 117 ? 0.984 0.132 2.264 1.00 98.88 117 ILE A C 1
ATOM 904 O O . ILE A 1 117 ? 1.439 -0.450 1.277 1.00 98.88 117 ILE A O 1
ATOM 908 N N . GLN A 1 118 ? -0.231 0.686 2.261 1.00 98.75 118 GLN A N 1
ATOM 909 C CA . GLN A 1 118 ? -1.168 0.491 1.149 1.00 98.75 118 GLN A CA 1
ATOM 910 C C . GLN A 1 118 ? -1.824 1.763 0.633 1.00 98.75 118 GLN A C 1
ATOM 912 O O . GLN A 1 118 ? -2.143 2.657 1.407 1.00 98.75 118 GLN A O 1
ATOM 917 N N . TYR A 1 119 ? -2.126 1.822 -0.664 1.00 98.88 119 TYR A N 1
ATOM 918 C CA . TYR A 1 119 ? -2.924 2.907 -1.253 1.00 98.88 119 TYR A CA 1
ATOM 919 C C . TYR A 1 119 ? -2.287 4.299 -1.105 1.00 98.88 119 TYR A C 1
ATOM 921 O O . TYR A 1 119 ? -2.997 5.302 -1.091 1.00 98.88 119 TYR A O 1
ATOM 929 N N . ASN A 1 120 ? -0.965 4.397 -0.950 1.00 98.94 120 ASN A N 1
ATOM 930 C CA . ASN A 1 120 ? -0.275 5.683 -0.855 1.00 98.94 120 ASN A CA 1
ATOM 931 C C . ASN A 1 120 ? 0.131 6.193 -2.246 1.00 98.94 120 ASN A C 1
ATOM 933 O O . ASN A 1 120 ? 0.449 5.404 -3.137 1.00 98.94 120 ASN A O 1
ATOM 937 N N . TYR A 1 121 ? 0.156 7.515 -2.411 1.00 98.94 121 TYR A N 1
ATOM 938 C CA . TYR A 1 121 ? 0.623 8.202 -3.614 1.00 98.94 121 TYR A CA 1
ATOM 939 C C . TYR A 1 121 ? 1.866 9.029 -3.296 1.00 98.94 121 TYR A C 1
ATOM 941 O O . TYR A 1 121 ? 1.796 9.978 -2.514 1.00 98.94 121 TYR A O 1
ATOM 949 N N . LEU A 1 122 ? 3.003 8.678 -3.889 1.00 98.88 122 LEU A N 1
ATOM 950 C CA . LEU A 1 122 ? 4.278 9.373 -3.717 1.00 98.88 122 LEU A CA 1
ATOM 951 C C . LEU A 1 122 ? 4.675 10.033 -5.045 1.00 98.88 122 LEU A C 1
ATOM 953 O O . LEU A 1 122 ? 4.750 9.355 -6.066 1.00 98.88 122 LEU A O 1
ATOM 957 N N . ASP A 1 123 ? 4.939 11.342 -5.031 1.00 98.38 123 ASP A N 1
ATOM 958 C CA . ASP A 1 123 ? 5.258 12.144 -6.223 1.00 98.38 123 ASP A CA 1
ATOM 959 C C . ASP A 1 123 ? 6.577 12.904 -6.054 1.00 98.38 123 ASP A C 1
ATOM 961 O O . ASP A 1 123 ? 6.703 13.758 -5.169 1.00 98.38 123 ASP A O 1
ATOM 965 N N . ASN A 1 124 ? 7.547 12.580 -6.911 1.00 97.12 124 ASN A N 1
ATOM 966 C CA . ASN A 1 124 ? 8.914 13.115 -6.959 1.00 97.12 124 ASN A CA 1
ATOM 967 C C . ASN A 1 124 ? 9.699 12.995 -5.648 1.00 97.12 124 ASN A C 1
ATOM 969 O O . ASN A 1 124 ? 10.685 13.702 -5.448 1.00 97.12 124 ASN A O 1
ATOM 973 N N . VAL A 1 125 ? 9.280 12.118 -4.738 1.00 97.06 125 VAL A N 1
ATOM 974 C CA . VAL A 1 125 ? 10.022 11.876 -3.503 1.00 97.06 125 VAL A CA 1
ATOM 975 C C . VAL A 1 125 ? 11.355 11.205 -3.861 1.00 97.06 125 VAL A C 1
ATOM 977 O O . VAL A 1 125 ? 11.318 10.147 -4.481 1.00 97.06 125 VAL A O 1
ATOM 980 N N . PRO A 1 126 ? 12.518 11.751 -3.455 1.00 97.31 126 PRO A N 1
ATOM 981 C CA . PRO A 1 126 ? 13.820 11.199 -3.830 1.00 97.31 126 PRO A CA 1
ATOM 982 C C . PRO A 1 126 ? 13.969 9.724 -3.445 1.00 97.31 126 PRO A C 1
ATOM 984 O O . PRO A 1 126 ? 14.232 8.893 -4.309 1.00 97.31 126 PRO A O 1
ATOM 987 N N . TYR A 1 127 ? 13.739 9.377 -2.179 1.00 98.06 127 TYR A N 1
ATOM 988 C CA . TYR A 1 127 ? 13.700 7.994 -1.705 1.00 98.06 127 TYR A CA 1
ATOM 989 C C . TYR A 1 127 ? 12.261 7.646 -1.320 1.00 98.06 127 TYR A C 1
ATOM 991 O O . TYR A 1 127 ? 11.762 8.184 -0.338 1.00 98.06 127 TYR A O 1
ATOM 999 N N . GLY A 1 128 ? 11.586 6.778 -2.077 1.00 98.44 128 GLY A N 1
ATOM 1000 C CA . GLY A 1 128 ? 10.153 6.489 -1.929 1.00 98.44 128 GLY A CA 1
ATOM 1001 C C . GLY A 1 128 ? 9.752 5.833 -0.599 1.00 98.44 128 GLY A C 1
ATOM 1002 O O . GLY A 1 128 ? 9.611 6.506 0.425 1.00 98.44 128 GLY A O 1
ATOM 1003 N N . ILE A 1 129 ? 9.497 4.524 -0.625 1.00 98.88 129 ILE A N 1
ATOM 1004 C CA . ILE A 1 129 ? 9.129 3.699 0.535 1.00 98.88 129 ILE A CA 1
ATOM 1005 C C . ILE A 1 129 ? 10.360 2.916 0.989 1.00 98.88 129 ILE A C 1
ATOM 1007 O O . ILE A 1 129 ? 10.991 2.230 0.190 1.00 98.88 129 ILE A O 1
ATOM 1011 N N . ILE A 1 130 ? 10.710 2.993 2.269 1.00 98.69 130 ILE A N 1
ATOM 1012 C CA . ILE A 1 130 ? 11.914 2.359 2.804 1.00 98.69 130 ILE A CA 1
ATOM 1013 C C . ILE A 1 130 ? 11.540 1.452 3.961 1.00 98.69 130 ILE A C 1
ATOM 1015 O O . ILE A 1 130 ? 10.944 1.899 4.936 1.00 98.69 130 ILE A O 1
ATOM 1019 N N . PHE A 1 131 ? 11.978 0.205 3.868 1.00 98.75 131 PHE A N 1
ATOM 1020 C CA . PHE A 1 131 ? 12.003 -0.761 4.951 1.00 98.75 131 PHE A CA 1
ATOM 1021 C C . PHE A 1 131 ? 13.459 -0.952 5.369 1.00 98.75 131 PHE A C 1
ATOM 1023 O O . PHE A 1 131 ? 14.306 -1.280 4.533 1.00 98.75 131 PHE A O 1
ATOM 1030 N N . LYS A 1 132 ? 13.773 -0.726 6.644 1.00 97.88 132 LYS A N 1
ATOM 1031 C CA . LYS A 1 132 ? 15.153 -0.806 7.146 1.00 97.88 132 LYS A CA 1
ATOM 1032 C C . LYS A 1 132 ? 15.223 -1.638 8.417 1.00 97.88 132 LYS A C 1
ATOM 1034 O O . LYS A 1 132 ? 14.413 -1.420 9.305 1.00 97.88 132 LYS A O 1
ATOM 1039 N N . SER A 1 133 ? 16.197 -2.532 8.551 1.00 97.69 133 SER A N 1
ATOM 1040 C CA . SER A 1 133 ? 16.594 -3.102 9.848 1.00 97.69 133 SER A CA 1
ATOM 1041 C C . SER A 1 133 ? 18.060 -3.561 9.808 1.00 97.69 133 SER A C 1
ATOM 1043 O O . SER A 1 133 ? 18.816 -3.100 8.954 1.00 97.69 133 SER A O 1
ATOM 1045 N N . GLY A 1 134 ? 18.487 -4.415 10.739 1.00 94.94 134 GLY A N 1
ATOM 1046 C CA . GLY A 1 134 ? 19.840 -4.979 10.778 1.00 94.94 134 GLY A CA 1
ATOM 1047 C C . GLY A 1 134 ? 20.599 -4.604 12.049 1.00 94.94 134 GLY A C 1
ATOM 1048 O O . GLY A 1 134 ? 20.595 -3.449 12.466 1.00 94.94 134 GLY A O 1
ATOM 1049 N N . THR A 1 135 ? 21.262 -5.567 12.679 1.00 93.25 135 THR A N 1
ATOM 1050 C CA . THR A 1 135 ? 22.110 -5.354 13.864 1.00 93.25 135 THR A CA 1
ATOM 1051 C C . THR A 1 135 ? 23.595 -5.405 13.507 1.00 93.25 135 THR A C 1
ATOM 1053 O O . THR A 1 135 ? 23.967 -5.874 12.435 1.00 93.25 135 THR A O 1
ATOM 1056 N N . ASP A 1 136 ? 24.470 -4.987 14.425 1.00 93.69 136 ASP A N 1
ATOM 1057 C CA . ASP A 1 136 ? 25.929 -5.097 14.237 1.00 93.69 136 ASP A CA 1
ATOM 1058 C C . ASP A 1 136 ? 26.423 -6.551 14.139 1.00 93.69 136 ASP A C 1
ATOM 1060 O O . ASP A 1 136 ? 27.530 -6.800 13.663 1.00 93.69 136 ASP A O 1
ATOM 1064 N N . SER A 1 137 ? 25.584 -7.511 14.538 1.00 92.94 137 SER A N 1
ATOM 1065 C CA . SER A 1 137 ? 25.812 -8.951 14.390 1.00 92.94 137 SER A CA 1
ATOM 1066 C C . SER A 1 137 ? 25.260 -9.528 13.079 1.00 92.94 137 SER A C 1
ATOM 1068 O O . SER A 1 137 ? 25.223 -10.746 12.940 1.00 92.94 137 SER A O 1
ATOM 1070 N N . GLY A 1 138 ? 24.789 -8.695 12.143 1.00 90.56 138 GLY A N 1
ATOM 1071 C CA . GLY A 1 138 ? 24.267 -9.149 10.848 1.00 90.56 138 GLY A CA 1
ATOM 1072 C C . GLY A 1 138 ? 22.864 -9.767 10.913 1.00 90.56 138 GLY A C 1
ATOM 1073 O O . GLY A 1 138 ? 22.469 -10.489 10.003 1.00 90.56 138 GLY A O 1
ATOM 1074 N N . VAL A 1 139 ? 22.100 -9.520 11.987 1.00 91.12 139 VAL A N 1
ATOM 1075 C CA . VAL A 1 139 ? 20.754 -10.093 12.177 1.00 91.12 139 VAL A CA 1
ATOM 1076 C C . VAL A 1 139 ? 19.680 -9.101 11.745 1.00 91.12 139 VAL A C 1
ATOM 1078 O O . VAL A 1 139 ? 19.691 -7.949 12.178 1.00 91.12 139 VAL A O 1
ATOM 1081 N N . ASN A 1 140 ? 18.713 -9.568 10.954 1.00 92.75 140 ASN A N 1
ATOM 1082 C CA . ASN A 1 140 ? 17.600 -8.762 10.454 1.00 92.75 140 ASN A CA 1
ATOM 1083 C C . ASN A 1 140 ? 16.286 -9.053 11.165 1.00 92.75 140 AS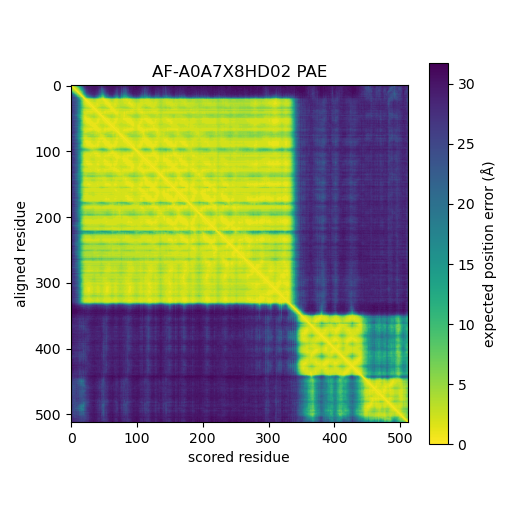N A C 1
ATOM 1085 O O . ASN A 1 140 ? 16.025 -10.165 11.625 1.00 92.75 140 ASN A O 1
ATOM 1089 N N . MET A 1 141 ? 15.414 -8.050 11.170 1.00 97.25 141 MET A N 1
ATOM 1090 C CA . MET A 1 141 ? 14.000 -8.255 11.449 1.00 97.25 141 MET A CA 1
ATOM 1091 C C . MET A 1 141 ? 13.324 -8.888 10.225 1.00 97.25 141 MET A C 1
ATOM 1093 O O . MET A 1 141 ? 13.771 -8.705 9.091 1.00 97.25 141 MET A O 1
ATOM 1097 N N . THR A 1 142 ? 12.252 -9.649 10.452 1.00 97.81 142 THR A N 1
ATOM 1098 C CA . THR A 1 142 ? 11.569 -10.413 9.399 1.00 97.81 142 THR A CA 1
ATOM 1099 C C . THR A 1 142 ? 10.081 -10.100 9.385 1.00 97.81 142 THR A C 1
ATOM 1101 O O . THR A 1 142 ? 9.401 -10.279 10.392 1.00 97.81 142 THR A O 1
ATOM 1104 N N . PHE A 1 143 ? 9.582 -9.648 8.237 1.00 98.12 143 PHE A N 1
ATOM 1105 C CA . PHE A 1 143 ? 8.154 -9.548 7.963 1.00 98.12 143 PHE A CA 1
ATOM 1106 C C . PHE A 1 143 ? 7.556 -10.951 7.830 1.00 98.12 143 PHE A C 1
ATOM 1108 O O . PHE A 1 143 ? 8.063 -11.791 7.088 1.00 98.12 143 PHE A O 1
ATOM 1115 N N . THR A 1 144 ? 6.447 -11.185 8.524 1.00 94.94 144 THR A N 1
ATOM 1116 C CA . THR A 1 144 ? 5.613 -12.387 8.373 1.00 94.94 144 THR A CA 1
ATOM 1117 C C . THR A 1 144 ? 4.274 -12.057 7.708 1.00 94.94 144 THR A C 1
ATOM 1119 O O . THR A 1 144 ? 3.689 -12.899 7.025 1.00 94.94 144 THR A O 1
ATOM 1122 N N . THR A 1 145 ? 3.819 -10.807 7.824 1.00 94.31 145 THR A N 1
ATOM 1123 C CA . THR A 1 145 ? 2.613 -10.278 7.175 1.00 94.31 145 THR A CA 1
ATOM 1124 C C . THR A 1 145 ? 2.821 -8.834 6.715 1.00 94.31 145 THR A C 1
ATOM 1126 O O . THR A 1 145 ? 3.881 -8.266 6.964 1.00 94.31 145 THR A O 1
ATOM 1129 N N . GLY A 1 146 ? 1.848 -8.228 6.028 1.00 95.88 146 GLY A N 1
ATOM 1130 C CA . GLY A 1 146 ? 1.979 -6.850 5.554 1.00 95.88 146 GLY A CA 1
ATOM 1131 C C . GLY A 1 146 ? 3.048 -6.688 4.466 1.00 95.88 146 GLY A C 1
ATOM 1132 O O . GLY A 1 146 ? 3.434 -7.650 3.799 1.00 95.88 146 GLY A O 1
ATOM 1133 N N . GLY A 1 147 ? 3.496 -5.453 4.256 1.00 98.38 147 GLY A N 1
ATOM 1134 C CA . GLY A 1 147 ? 4.378 -5.050 3.163 1.00 98.38 147 GLY A CA 1
ATOM 1135 C C . GLY A 1 147 ? 3.881 -3.786 2.459 1.00 98.38 147 GLY A C 1
ATOM 1136 O O . GLY A 1 147 ? 3.081 -3.028 3.008 1.00 98.38 147 GLY A O 1
ATOM 1137 N N . ALA A 1 148 ? 4.348 -3.561 1.232 1.00 98.88 148 ALA A N 1
ATOM 1138 C CA . ALA A 1 148 ? 3.901 -2.473 0.370 1.00 98.88 148 ALA A CA 1
ATOM 1139 C C . ALA A 1 148 ? 2.977 -3.002 -0.730 1.00 98.88 148 ALA A C 1
ATOM 1141 O O . ALA A 1 148 ? 3.425 -3.775 -1.579 1.00 98.88 148 ALA A O 1
ATOM 1142 N N . ALA A 1 149 ? 1.716 -2.565 -0.765 1.00 98.88 149 ALA A N 1
ATOM 1143 C CA . ALA A 1 149 ? 0.833 -2.924 -1.870 1.00 98.88 149 ALA A CA 1
ATOM 1144 C C . ALA A 1 149 ? -0.098 -1.829 -2.358 1.00 98.88 149 ALA A C 1
ATOM 1146 O O . ALA A 1 149 ? -0.521 -0.972 -1.591 1.00 98.88 149 ALA A O 1
ATOM 1147 N N . TYR A 1 150 ? -0.450 -1.877 -3.643 1.00 98.94 150 TYR A N 1
ATOM 1148 C CA . TYR A 1 150 ? -1.377 -0.920 -4.249 1.00 98.94 150 TYR A CA 1
ATOM 1149 C C . TYR A 1 150 ? -0.965 0.547 -4.048 1.00 98.94 150 TYR A C 1
ATOM 1151 O O . TYR A 1 150 ? -1.810 1.437 -3.987 1.00 98.94 150 TYR A O 1
ATOM 1159 N N . ASN A 1 151 ? 0.338 0.815 -3.925 1.00 98.94 151 ASN A N 1
ATOM 1160 C CA . ASN A 1 151 ? 0.875 2.171 -3.892 1.00 98.94 151 ASN A CA 1
ATOM 1161 C C . ASN A 1 151 ? 1.202 2.636 -5.312 1.00 98.94 151 ASN A C 1
ATOM 1163 O O . ASN A 1 151 ? 1.604 1.840 -6.165 1.00 98.94 151 ASN A O 1
ATOM 1167 N N . ILE A 1 152 ? 1.089 3.941 -5.536 1.00 98.94 152 ILE A N 1
ATOM 1168 C CA . ILE A 1 152 ? 1.581 4.603 -6.740 1.00 98.94 152 ILE A CA 1
ATOM 1169 C C . ILE A 1 152 ? 2.804 5.422 -6.344 1.00 98.94 152 ILE A C 1
ATOM 1171 O O . ILE A 1 152 ? 2.709 6.317 -5.503 1.00 98.94 152 ILE A O 1
ATOM 1175 N N . VAL A 1 153 ? 3.950 5.124 -6.952 1.00 98.88 153 VAL A N 1
ATOM 1176 C CA . VAL A 1 153 ? 5.191 5.869 -6.724 1.00 98.88 153 VAL A CA 1
ATOM 1177 C C . VAL A 1 153 ? 5.706 6.390 -8.053 1.00 98.88 153 VAL A C 1
ATOM 1179 O O . VAL A 1 153 ? 6.042 5.621 -8.956 1.00 98.88 153 VAL A O 1
ATOM 1182 N N . LYS A 1 154 ? 5.731 7.714 -8.168 1.00 98.44 154 LYS A N 1
ATOM 1183 C CA . LYS A 1 154 ? 6.096 8.446 -9.371 1.00 98.44 154 LYS A CA 1
ATOM 1184 C C . LYS A 1 154 ? 7.388 9.217 -9.135 1.00 98.44 154 LYS A C 1
ATOM 1186 O O . LYS A 1 154 ? 7.420 10.115 -8.295 1.00 98.44 154 LYS A O 1
ATOM 1191 N N . ASN A 1 155 ? 8.378 8.941 -9.977 1.00 97.50 155 ASN A N 1
ATOM 1192 C CA . ASN A 1 155 ? 9.689 9.578 -10.023 1.00 97.50 155 ASN A CA 1
ATOM 1193 C C . ASN A 1 155 ? 10.460 9.481 -8.692 1.00 97.50 155 ASN A C 1
ATOM 1195 O O . ASN A 1 155 ? 10.045 8.793 -7.761 1.00 97.50 155 ASN A O 1
ATOM 1199 N N . GLY A 1 156 ? 11.607 10.161 -8.632 1.00 95.00 156 GLY A N 1
ATOM 1200 C CA . GLY A 1 156 ? 12.588 10.029 -7.557 1.00 95.00 156 GLY A CA 1
ATOM 1201 C C . GLY A 1 156 ? 13.743 9.116 -7.952 1.00 95.00 156 GLY A C 1
ATOM 1202 O O . GLY A 1 156 ? 13.774 8.578 -9.055 1.00 95.00 156 GLY A O 1
ATOM 1203 N N . HIS A 1 157 ? 14.695 8.934 -7.042 1.00 97.38 157 HIS A N 1
ATOM 1204 C CA . HIS A 1 157 ? 15.816 8.019 -7.240 1.00 97.38 157 HIS A CA 1
ATOM 1205 C C . HIS A 1 157 ? 15.367 6.561 -7.191 1.00 97.38 157 HIS A C 1
ATOM 1207 O O . HIS A 1 157 ? 15.850 5.761 -7.991 1.00 97.38 157 HIS A O 1
ATOM 1213 N N . PHE A 1 158 ? 14.439 6.231 -6.282 1.00 97.81 158 PHE A N 1
ATOM 1214 C CA . PHE A 1 158 ? 13.820 4.909 -6.215 1.00 97.81 158 PHE A CA 1
ATOM 1215 C C . PHE A 1 158 ? 12.447 4.881 -5.559 1.00 97.81 158 PHE A C 1
ATOM 1217 O O . PHE A 1 158 ? 12.123 5.718 -4.716 1.00 97.81 158 PHE A O 1
ATOM 1224 N N . ALA A 1 159 ? 11.658 3.863 -5.909 1.00 98.56 159 ALA A N 1
ATOM 1225 C CA . ALA A 1 159 ? 10.297 3.697 -5.423 1.00 98.56 159 ALA A CA 1
ATOM 1226 C C . ALA A 1 159 ? 10.218 2.915 -4.109 1.00 98.56 159 ALA A C 1
ATOM 1228 O O . ALA A 1 159 ? 9.541 3.357 -3.181 1.00 98.56 159 ALA A O 1
ATOM 1229 N N . VAL A 1 160 ? 10.905 1.774 -4.011 1.00 98.75 160 VAL A N 1
ATOM 1230 C CA . VAL A 1 160 ? 10.915 0.938 -2.800 1.00 98.75 160 VAL A CA 1
ATOM 1231 C C . VAL A 1 160 ? 12.327 0.463 -2.495 1.00 98.75 160 VAL A C 1
ATOM 1233 O O . VAL A 1 160 ? 13.036 0.005 -3.390 1.00 98.75 160 VAL A O 1
ATOM 1236 N N . ARG A 1 161 ? 12.724 0.520 -1.222 1.00 98.31 161 ARG A N 1
ATOM 1237 C CA . ARG A 1 161 ? 13.987 -0.038 -0.742 1.00 98.31 161 ARG A CA 1
ATOM 1238 C C . ARG A 1 161 ? 13.787 -0.968 0.447 1.00 98.31 161 ARG A C 1
ATOM 1240 O O . ARG A 1 161 ? 13.161 -0.586 1.430 1.00 98.31 161 ARG A O 1
ATOM 1247 N N . MET A 1 162 ? 14.402 -2.142 0.384 1.00 98.38 162 MET A N 1
ATOM 1248 C CA . MET A 1 162 ? 14.610 -3.049 1.514 1.00 98.38 162 MET A CA 1
ATOM 1249 C C . MET A 1 162 ? 16.092 -3.006 1.882 1.00 98.38 162 MET A C 1
ATOM 1251 O O . MET A 1 162 ? 16.941 -3.314 1.049 1.00 98.38 162 MET A O 1
ATOM 1255 N N . LYS A 1 163 ? 16.414 -2.556 3.097 1.00 96.88 163 LYS A N 1
ATOM 1256 C CA . LYS A 1 163 ? 17.794 -2.403 3.577 1.00 96.88 163 LYS A CA 1
ATOM 1257 C C . LYS A 1 163 ? 17.987 -3.180 4.878 1.00 96.88 163 LYS A C 1
ATOM 1259 O O . LYS A 1 163 ? 17.593 -2.709 5.943 1.00 96.88 163 LYS A O 1
ATOM 1264 N N . GLY A 1 164 ? 18.592 -4.359 4.772 1.00 96.12 164 GLY A N 1
ATOM 1265 C CA . GLY A 1 164 ? 18.735 -5.335 5.849 1.00 96.12 164 GLY A CA 1
ATOM 1266 C C . GLY A 1 164 ? 17.425 -5.680 6.532 1.00 96.12 164 GLY A C 1
ATOM 1267 O O . GLY A 1 164 ? 17.296 -5.508 7.736 1.00 96.12 164 GLY A O 1
ATOM 1268 N N . ILE A 1 165 ? 16.414 -6.106 5.779 1.00 97.62 165 ILE A N 1
ATOM 1269 C CA . ILE A 1 165 ? 15.129 -6.532 6.341 1.00 97.62 165 ILE A CA 1
ATOM 1270 C C . ILE A 1 165 ? 14.523 -7.653 5.505 1.00 97.62 165 ILE A C 1
ATOM 1272 O O . ILE A 1 165 ? 14.537 -7.591 4.277 1.00 97.62 165 ILE A O 1
ATOM 1276 N N . ASN A 1 166 ? 14.010 -8.685 6.171 1.00 97.94 166 ASN A N 1
ATOM 1277 C CA . ASN A 1 166 ? 13.595 -9.910 5.500 1.00 97.94 166 ASN A CA 1
ATOM 1278 C C . ASN A 1 166 ? 12.084 -9.951 5.243 1.00 97.94 166 ASN A C 1
ATOM 1280 O O . ASN A 1 166 ? 11.305 -9.365 5.996 1.00 97.94 166 ASN A O 1
ATOM 1284 N N . GLY A 1 167 ? 11.664 -10.718 4.236 1.00 97.88 167 GLY A N 1
ATOM 1285 C CA . GLY A 1 167 ? 10.275 -11.161 4.056 1.00 97.88 167 GLY A CA 1
ATOM 1286 C C . GLY A 1 167 ? 9.293 -10.100 3.554 1.00 97.88 167 GLY A C 1
ATOM 1287 O O . GLY A 1 167 ? 8.084 -10.333 3.567 1.00 97.88 167 GLY A O 1
ATOM 1288 N N . VAL A 1 168 ? 9.774 -8.923 3.142 1.00 98.62 168 VAL A N 1
ATOM 1289 C CA . VAL A 1 168 ? 8.899 -7.826 2.709 1.00 98.62 168 VAL A CA 1
ATOM 1290 C C . VAL A 1 168 ? 8.188 -8.205 1.408 1.00 98.62 168 VAL A C 1
ATOM 1292 O O . VAL A 1 168 ? 8.819 -8.533 0.400 1.00 98.62 168 VAL A O 1
ATOM 1295 N N . LYS A 1 169 ? 6.855 -8.125 1.431 1.00 98.81 169 LYS A N 1
ATOM 1296 C CA . LYS A 1 169 ? 5.992 -8.292 0.257 1.00 98.81 169 LYS A CA 1
ATOM 1297 C C . LYS A 1 169 ? 5.817 -6.940 -0.435 1.00 98.81 169 LYS A C 1
ATOM 1299 O O . LYS A 1 169 ? 5.437 -5.960 0.203 1.00 98.81 169 LYS A O 1
ATOM 1304 N N . VAL A 1 170 ? 6.086 -6.880 -1.732 1.00 98.94 170 VAL A N 1
ATOM 1305 C CA . VAL A 1 170 ? 5.889 -5.707 -2.591 1.00 98.94 170 VAL A CA 1
ATOM 1306 C C . VAL A 1 170 ? 4.959 -6.119 -3.721 1.00 98.94 170 VAL A C 1
ATOM 1308 O O . VAL A 1 170 ? 5.408 -6.669 -4.728 1.00 98.94 170 VAL A O 1
ATOM 1311 N N . TYR A 1 171 ? 3.655 -5.932 -3.515 1.00 98.88 171 TYR A N 1
ATOM 1312 C CA . TYR A 1 171 ? 2.607 -6.526 -4.347 1.00 98.88 171 TYR A CA 1
ATOM 1313 C C . TYR A 1 171 ? 1.702 -5.492 -5.007 1.00 98.88 171 TYR A C 1
ATOM 1315 O O . TYR A 1 171 ? 1.268 -4.548 -4.362 1.00 98.88 171 TYR A O 1
ATOM 1323 N N . ASN A 1 172 ? 1.319 -5.704 -6.263 1.00 98.94 172 ASN A N 1
ATOM 1324 C CA . ASN A 1 172 ? 0.307 -4.883 -6.937 1.00 98.94 172 ASN A CA 1
ATOM 1325 C C . ASN A 1 172 ? 0.603 -3.366 -6.897 1.00 98.94 172 ASN A C 1
ATOM 1327 O O . ASN A 1 172 ? -0.314 -2.564 -6.790 1.00 98.94 172 ASN A O 1
ATOM 1331 N N . ASN A 1 173 ? 1.863 -2.925 -6.891 1.00 99.00 173 ASN A N 1
ATOM 1332 C CA . ASN A 1 173 ? 2.189 -1.494 -6.906 1.00 99.00 173 ASN A CA 1
ATOM 1333 C C . ASN A 1 173 ? 2.359 -0.990 -8.344 1.00 99.00 173 ASN A C 1
ATOM 1335 O O . ASN A 1 173 ? 2.663 -1.765 -9.249 1.00 99.00 173 ASN A O 1
ATOM 1339 N N . THR A 1 174 ? 2.222 0.318 -8.548 1.00 98.94 174 THR A N 1
ATOM 1340 C CA . THR A 1 174 ? 2.594 0.978 -9.805 1.00 98.94 174 THR A CA 1
ATOM 1341 C C . THR A 1 174 ? 3.794 1.880 -9.561 1.00 98.94 174 THR A C 1
ATOM 1343 O O . THR A 1 174 ? 3.703 2.873 -8.836 1.00 98.94 174 THR A O 1
ATOM 1346 N N . PHE A 1 175 ? 4.914 1.547 -10.192 1.00 98.88 175 PHE A N 1
ATOM 1347 C CA . PHE A 1 175 ? 6.147 2.316 -10.157 1.00 98.88 175 PHE A CA 1
ATOM 1348 C C . PHE A 1 175 ? 6.379 2.967 -11.513 1.00 98.88 175 PHE A C 1
ATOM 1350 O O . PHE A 1 175 ? 6.382 2.296 -12.546 1.00 98.88 175 PHE A O 1
ATOM 1357 N N . TYR A 1 176 ? 6.586 4.278 -11.504 1.00 98.75 176 TYR A N 1
ATOM 1358 C CA . TYR A 1 176 ? 6.841 5.044 -12.711 1.00 98.75 176 TYR A CA 1
ATOM 1359 C C . TYR A 1 176 ? 8.061 5.941 -12.533 1.00 98.75 176 TYR A C 1
ATOM 1361 O O . TYR A 1 176 ? 8.113 6.713 -11.582 1.00 98.75 176 TYR A O 1
ATOM 1369 N N . SER A 1 177 ? 9.006 5.902 -13.471 1.00 97.88 177 SER A N 1
ATOM 1370 C CA . SER A 1 177 ? 10.103 6.871 -13.570 1.00 97.88 177 SER A CA 1
ATOM 1371 C C . SER A 1 177 ? 10.099 7.501 -14.958 1.00 97.88 177 SER A C 1
ATOM 1373 O O . SER A 1 177 ? 10.379 6.846 -15.961 1.00 97.88 177 SER A O 1
ATOM 1375 N N . GLY A 1 178 ? 9.719 8.775 -15.021 1.00 95.94 178 GLY A N 1
ATOM 1376 C CA . GLY A 1 178 ? 9.585 9.530 -16.265 1.00 95.94 178 GLY A CA 1
ATOM 1377 C C . GLY A 1 178 ? 10.646 10.599 -16.482 1.00 95.94 178 GLY A C 1
ATOM 1378 O O . GLY A 1 178 ? 10.573 11.309 -17.483 1.00 95.94 178 GLY A O 1
ATOM 1379 N N . ASP A 1 179 ? 11.578 10.746 -15.547 1.00 90.06 179 ASP A N 1
ATOM 1380 C CA . ASP A 1 179 ? 12.681 11.698 -15.595 1.00 90.06 179 ASP A CA 1
ATOM 1381 C C . ASP A 1 179 ? 14.036 10.970 -15.574 1.00 90.06 179 ASP A C 1
ATOM 1383 O O . ASP A 1 179 ? 14.106 9.753 -15.417 1.00 90.06 179 ASP A O 1
ATOM 1387 N N . GLN A 1 180 ? 15.125 11.714 -15.764 1.00 87.81 180 GLN A N 1
ATOM 1388 C CA . GLN A 1 180 ? 16.490 11.169 -15.743 1.00 87.81 180 GLN A CA 1
ATOM 1389 C C . GLN A 1 180 ? 17.087 11.101 -14.327 1.00 87.81 180 GLN A C 1
ATOM 1391 O O . GLN A 1 180 ? 18.295 10.929 -14.174 1.00 87.81 180 GLN A O 1
ATOM 1396 N N . ALA A 1 181 ? 16.278 11.290 -13.281 1.00 90.00 181 ALA A N 1
ATOM 1397 C CA . ALA A 1 181 ? 16.762 11.269 -11.905 1.00 90.00 181 ALA A CA 1
ATOM 1398 C C . ALA A 1 181 ? 16.654 9.888 -11.248 1.00 90.00 181 ALA A C 1
ATOM 1400 O O . ALA A 1 181 ? 17.271 9.663 -10.203 1.00 90.00 181 ALA A O 1
ATOM 1401 N N . GLY A 1 182 ? 15.896 8.974 -11.857 1.00 91.38 182 GLY A N 1
ATOM 1402 C CA . GLY A 1 182 ? 15.782 7.589 -11.420 1.00 91.38 182 GLY A CA 1
ATOM 1403 C C . GLY A 1 182 ? 17.121 6.863 -11.433 1.00 91.38 182 GLY A C 1
ATOM 1404 O O . GLY A 1 182 ? 17.891 6.959 -12.384 1.00 91.38 182 GLY A O 1
ATOM 1405 N N . TRP A 1 183 ? 17.390 6.119 -10.365 1.00 95.44 183 TRP A N 1
ATOM 1406 C CA . TRP A 1 183 ? 18.516 5.190 -10.288 1.00 95.44 183 TRP A CA 1
ATOM 1407 C C . TRP A 1 183 ? 18.047 3.760 -10.506 1.00 95.44 183 TRP A C 1
ATOM 1409 O O . TRP A 1 183 ? 18.722 2.984 -11.171 1.00 95.44 183 TRP A O 1
ATOM 1419 N N . TYR A 1 184 ? 16.908 3.413 -9.912 1.00 95.94 184 TYR A N 1
ATOM 1420 C CA . TYR A 1 184 ? 16.268 2.104 -9.989 1.00 95.94 184 TYR A CA 1
ATOM 1421 C C . TYR A 1 184 ? 14.851 2.212 -9.419 1.00 95.94 184 TYR A C 1
ATOM 1423 O O . TYR A 1 184 ? 14.584 3.111 -8.633 1.00 95.94 184 TYR A O 1
ATOM 1431 N N . LEU A 1 185 ? 13.924 1.313 -9.755 1.00 98.50 185 LEU A N 1
ATOM 1432 C CA . LEU A 1 185 ? 12.586 1.357 -9.140 1.00 98.50 185 LEU A CA 1
ATOM 1433 C C . LEU A 1 185 ? 12.560 0.627 -7.790 1.00 98.50 185 LEU A C 1
ATOM 1435 O O . LEU A 1 185 ? 12.149 1.208 -6.784 1.00 98.50 185 LEU A O 1
ATOM 1439 N N . VAL A 1 186 ? 13.051 -0.610 -7.740 1.00 98.69 186 VAL A N 1
ATOM 1440 C CA . VAL A 1 186 ? 13.161 -1.395 -6.501 1.00 98.69 186 VAL A CA 1
ATOM 1441 C C . VAL A 1 186 ? 14.622 -1.666 -6.176 1.00 98.69 186 VAL A C 1
ATOM 1443 O O . VAL A 1 186 ? 15.388 -2.076 -7.044 1.00 98.69 186 VAL A O 1
ATOM 1446 N N . LEU A 1 187 ? 14.989 -1.471 -4.910 1.00 97.94 187 LEU A N 1
ATOM 1447 C CA . LEU A 1 187 ? 16.319 -1.755 -4.389 1.00 97.94 187 LEU A CA 1
ATOM 1448 C C . LEU A 1 187 ? 16.268 -2.719 -3.204 1.00 97.94 187 LEU A C 1
ATOM 1450 O O . LEU A 1 187 ? 15.605 -2.450 -2.203 1.00 97.94 187 LEU A O 1
ATOM 1454 N N . ILE A 1 188 ? 17.034 -3.800 -3.286 1.00 97.94 188 ILE A N 1
ATOM 1455 C CA . ILE A 1 188 ? 17.184 -4.789 -2.218 1.00 97.94 188 ILE A CA 1
ATOM 1456 C C . ILE A 1 188 ? 18.658 -4.829 -1.839 1.00 97.94 188 ILE A C 1
ATOM 1458 O O . ILE A 1 188 ? 19.499 -5.122 -2.685 1.00 97.94 188 ILE A O 1
ATOM 1462 N N . THR A 1 189 ? 18.972 -4.468 -0.593 1.00 95.69 189 THR A N 1
ATOM 1463 C CA . THR A 1 189 ? 20.360 -4.411 -0.125 1.00 95.69 189 THR A CA 1
ATOM 1464 C C . THR A 1 189 ? 20.559 -4.961 1.273 1.00 95.69 189 THR A C 1
ATOM 1466 O O . THR A 1 189 ? 19.656 -4.947 2.117 1.00 95.69 189 THR A O 1
ATOM 1469 N N . GLU A 1 190 ? 21.797 -5.331 1.552 1.00 94.31 190 GLU A N 1
ATOM 1470 C CA . GLU A 1 190 ? 22.393 -5.343 2.871 1.00 94.31 190 GLU A CA 1
ATOM 1471 C C . GLU A 1 190 ? 22.289 -3.977 3.557 1.00 94.31 190 GLU A C 1
ATOM 1473 O O . GLU A 1 190 ? 22.324 -2.904 2.934 1.00 94.31 190 GLU A O 1
ATOM 1478 N N . ASN A 1 191 ? 22.161 -3.999 4.884 1.00 94.75 191 ASN A N 1
ATOM 1479 C CA . ASN A 1 191 ? 22.375 -2.809 5.692 1.00 94.75 191 ASN A CA 1
ATOM 1480 C C . ASN A 1 191 ? 23.858 -2.653 6.056 1.00 94.75 191 ASN A C 1
ATOM 1482 O O . ASN A 1 191 ? 24.278 -2.976 7.165 1.00 94.75 191 ASN A O 1
ATOM 1486 N N . MET A 1 192 ? 24.625 -2.078 5.129 1.00 92.50 192 MET A N 1
ATOM 1487 C CA . MET A 1 192 ? 26.045 -1.750 5.319 1.00 92.50 192 MET A CA 1
ATOM 1488 C C . MET A 1 192 ? 26.300 -0.577 6.281 1.00 92.50 192 MET A C 1
ATOM 1490 O O . MET A 1 192 ? 27.444 -0.181 6.477 1.00 92.50 192 MET A O 1
ATOM 1494 N N . ASP A 1 193 ? 25.260 -0.015 6.912 1.00 92.69 193 ASP A N 1
ATOM 1495 C CA . ASP A 1 193 ? 25.452 0.979 7.974 1.00 92.69 193 ASP A CA 1
ATOM 1496 C C . ASP A 1 193 ? 25.911 0.320 9.287 1.00 92.69 193 ASP A C 1
ATOM 1498 O O . ASP A 1 193 ? 26.114 1.033 10.270 1.00 92.69 193 ASP A O 1
ATOM 1502 N N . ARG A 1 194 ? 25.928 -1.019 9.363 1.00 91.88 194 ARG A N 1
ATOM 1503 C CA . ARG A 1 194 ? 26.231 -1.828 10.556 1.00 91.88 194 ARG A CA 1
ATOM 1504 C C . ARG A 1 194 ? 27.627 -2.446 10.462 1.00 91.88 194 ARG A C 1
ATOM 1506 O O . ARG A 1 194 ? 28.178 -2.557 9.372 1.00 91.88 194 ARG A O 1
ATOM 1513 N N . THR A 1 195 ? 28.177 -2.888 11.597 1.00 92.56 195 THR A N 1
ATOM 1514 C CA . THR A 1 195 ? 29.506 -3.537 11.643 1.00 92.56 195 THR A CA 1
ATOM 1515 C C . THR A 1 195 ? 29.584 -4.769 10.744 1.00 92.56 195 THR A C 1
ATOM 1517 O O . THR A 1 195 ? 30.554 -4.945 10.013 1.00 92.56 195 THR A O 1
ATOM 1520 N N . THR A 1 196 ? 28.551 -5.609 10.796 1.00 92.00 196 THR A N 1
ATOM 1521 C CA . THR A 1 196 ? 28.381 -6.752 9.898 1.00 92.00 196 THR A CA 1
ATOM 1522 C C . THR A 1 196 ? 27.205 -6.450 8.981 1.00 92.00 196 THR A C 1
ATOM 1524 O O . THR A 1 196 ? 26.107 -6.182 9.477 1.00 92.00 196 THR A O 1
ATOM 1527 N N . GLY A 1 197 ? 27.433 -6.483 7.666 1.00 88.06 197 GLY A N 1
ATOM 1528 C CA . GLY A 1 197 ? 26.382 -6.320 6.663 1.00 88.06 197 GLY A CA 1
ATOM 1529 C C . GLY A 1 197 ? 25.268 -7.342 6.878 1.00 88.06 197 GLY A C 1
ATOM 1530 O O . GLY A 1 197 ? 25.526 -8.520 7.122 1.00 88.06 197 GLY A O 1
ATOM 1531 N N . ALA A 1 198 ? 24.023 -6.872 6.866 1.00 90.31 198 ALA A N 1
ATOM 1532 C CA . ALA A 1 198 ? 22.859 -7.700 7.147 1.00 90.31 198 ALA A CA 1
ATOM 1533 C C . ALA A 1 198 ? 21.965 -7.758 5.890 1.00 90.31 198 ALA A C 1
ATOM 1535 O O . ALA A 1 198 ? 21.352 -6.736 5.578 1.00 90.31 198 ALA A O 1
ATOM 1536 N N . PRO A 1 199 ? 21.894 -8.882 5.142 1.00 92.12 199 PRO A N 1
ATOM 1537 C CA . PRO A 1 199 ? 21.261 -8.964 3.811 1.00 92.12 199 PRO A CA 1
ATOM 1538 C C . PRO A 1 199 ? 19.743 -9.053 3.853 1.00 92.12 199 PRO A C 1
ATOM 1540 O O . PRO A 1 199 ? 19.194 -9.830 4.61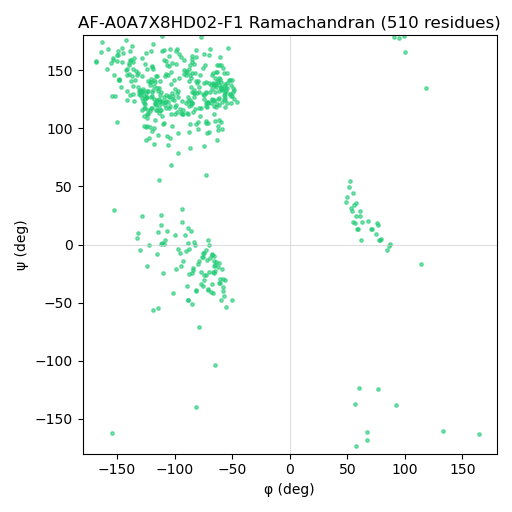9 1.00 92.12 199 PRO A O 1
ATOM 1543 N N . SER A 1 200 ? 19.039 -8.300 3.007 1.00 96.25 200 SER A N 1
ATOM 1544 C CA . SER A 1 200 ? 17.576 -8.421 2.903 1.00 96.25 200 SER A CA 1
ATOM 1545 C C . SER A 1 200 ? 17.196 -9.728 2.200 1.00 96.25 200 SER A C 1
ATOM 1547 O O . SER A 1 200 ? 17.371 -9.834 0.989 1.00 96.25 200 SER A O 1
ATOM 1549 N N . LEU A 1 201 ? 16.688 -10.713 2.945 1.00 95.88 201 LEU A N 1
ATOM 1550 C CA . LEU A 1 201 ? 16.329 -12.039 2.422 1.00 95.88 201 LEU A CA 1
ATOM 1551 C C . LEU A 1 201 ? 14.819 -12.186 2.210 1.00 95.88 201 LEU A C 1
ATOM 1553 O O . LEU A 1 201 ? 14.016 -11.534 2.878 1.00 95.88 201 LEU A O 1
ATOM 1557 N N . GLY A 1 202 ? 14.394 -13.093 1.331 1.00 96.31 202 GLY A N 1
ATOM 1558 C CA . GLY A 1 202 ? 12.981 -13.470 1.223 1.00 96.31 202 GLY A CA 1
ATOM 1559 C C . GLY A 1 202 ? 12.045 -12.379 0.694 1.00 96.31 202 GLY A C 1
ATOM 1560 O O . GLY A 1 202 ? 10.840 -12.435 0.952 1.00 96.31 202 GLY A O 1
ATOM 1561 N N . ALA A 1 203 ? 12.575 -11.365 0.003 1.00 97.44 203 ALA A N 1
ATOM 1562 C CA . ALA A 1 203 ? 11.765 -10.330 -0.632 1.00 97.44 203 ALA A CA 1
ATOM 1563 C C . ALA A 1 203 ? 10.860 -10.934 -1.719 1.00 97.44 203 ALA A C 1
ATOM 1565 O O . ALA A 1 203 ? 11.278 -11.825 -2.463 1.00 97.44 203 ALA A O 1
ATOM 1566 N N . ARG A 1 204 ? 9.617 -10.442 -1.812 1.00 98.25 204 ARG A N 1
ATOM 1567 C CA . ARG A 1 204 ? 8.616 -10.952 -2.762 1.00 98.25 204 ARG A CA 1
ATOM 1568 C C . ARG A 1 204 ? 8.034 -9.834 -3.614 1.00 98.25 204 ARG A C 1
ATOM 1570 O O . ARG A 1 204 ? 7.437 -8.909 -3.072 1.00 98.25 204 ARG A O 1
ATOM 1577 N N . LEU A 1 205 ? 8.161 -9.936 -4.933 1.00 98.81 205 LEU A N 1
ATOM 1578 C CA . LEU A 1 205 ? 7.750 -8.920 -5.908 1.00 98.81 205 LEU A CA 1
ATOM 1579 C C . LEU A 1 205 ? 6.734 -9.509 -6.888 1.00 98.81 205 LEU A C 1
ATOM 1581 O O . LEU A 1 205 ? 7.115 -10.224 -7.809 1.00 98.81 205 LEU A O 1
ATOM 1585 N N . PHE A 1 206 ? 5.447 -9.220 -6.698 1.00 98.88 206 PHE A N 1
ATOM 1586 C CA . PHE A 1 206 ? 4.389 -9.790 -7.539 1.00 98.88 206 PHE A CA 1
ATOM 1587 C C . PHE A 1 206 ? 3.392 -8.755 -8.029 1.00 98.88 206 PHE A C 1
ATOM 1589 O O . PHE A 1 206 ? 3.039 -7.827 -7.300 1.00 98.88 206 PHE A O 1
ATOM 1596 N N . ASN A 1 207 ? 2.882 -8.958 -9.243 1.00 98.88 207 ASN A N 1
ATOM 1597 C CA . ASN A 1 207 ? 1.807 -8.157 -9.829 1.00 98.88 207 ASN A CA 1
ATOM 1598 C C . ASN A 1 207 ? 2.109 -6.650 -9.905 1.00 98.88 207 ASN A C 1
ATOM 1600 O O . ASN A 1 207 ? 1.181 -5.853 -10.002 1.00 98.88 207 ASN A O 1
ATOM 1604 N N . ASN A 1 208 ? 3.365 -6.210 -9.820 1.00 98.94 208 ASN A N 1
ATOM 1605 C CA . ASN A 1 208 ? 3.697 -4.788 -9.895 1.00 98.94 208 ASN A CA 1
ATOM 1606 C C . ASN A 1 208 ? 3.798 -4.330 -11.352 1.00 98.94 208 ASN A C 1
ATOM 1608 O O . ASN A 1 208 ? 4.127 -5.119 -12.235 1.00 98.94 208 ASN A O 1
ATOM 1612 N N . ILE A 1 209 ? 3.586 -3.038 -11.590 1.00 98.94 209 ILE A N 1
ATOM 1613 C CA . ILE A 1 209 ? 3.938 -2.379 -12.849 1.00 98.94 209 ILE A CA 1
ATOM 1614 C C . ILE A 1 209 ? 5.246 -1.616 -12.648 1.00 98.94 209 ILE A C 1
ATOM 1616 O O . ILE A 1 209 ? 5.328 -0.742 -11.787 1.00 98.94 209 ILE A O 1
ATOM 1620 N N . PHE A 1 210 ? 6.237 -1.911 -13.482 1.00 98.88 210 PHE A N 1
ATOM 1621 C CA . PHE A 1 210 ? 7.495 -1.186 -13.608 1.00 98.88 210 PHE A CA 1
ATOM 1622 C C . PHE A 1 210 ? 7.493 -0.438 -14.939 1.00 98.88 210 PHE A C 1
ATOM 1624 O O . PHE A 1 210 ? 7.671 -1.044 -15.994 1.00 98.88 210 PHE A O 1
ATOM 1631 N N . TYR A 1 211 ? 7.282 0.875 -14.899 1.00 98.69 211 TYR A N 1
ATOM 1632 C CA . TYR A 1 211 ? 7.305 1.721 -16.088 1.00 98.69 211 TYR A CA 1
ATOM 1633 C C . TYR A 1 211 ? 8.451 2.725 -15.976 1.00 98.69 211 TYR A C 1
ATOM 1635 O O . TYR A 1 211 ? 8.427 3.618 -15.131 1.00 98.69 211 TYR A O 1
ATOM 1643 N N . THR A 1 212 ? 9.439 2.632 -16.862 1.00 98.50 212 THR A N 1
ATOM 1644 C CA . THR A 1 212 ? 10.468 3.667 -17.011 1.00 98.50 212 THR A CA 1
ATOM 1645 C C . THR A 1 212 ? 10.430 4.327 -18.388 1.00 98.50 212 THR A C 1
ATOM 1647 O O . THR A 1 212 ? 10.139 3.694 -19.400 1.00 98.50 212 THR A O 1
ATOM 1650 N N . LYS A 1 213 ? 10.732 5.624 -18.456 1.00 97.69 213 LYS A N 1
ATOM 1651 C CA . LYS A 1 213 ? 10.994 6.294 -19.736 1.00 97.69 213 LYS A CA 1
ATOM 1652 C C . LYS A 1 213 ? 12.416 6.067 -20.216 1.00 97.69 213 LYS A C 1
ATOM 1654 O O . LYS A 1 213 ? 12.621 5.851 -21.402 1.00 97.69 213 LYS A O 1
ATOM 1659 N N . TYR A 1 214 ? 13.359 6.085 -19.281 1.00 96.56 214 TYR A N 1
ATOM 1660 C CA . TYR A 1 214 ? 14.781 5.892 -19.532 1.00 96.56 214 TYR A CA 1
ATOM 1661 C C . TYR A 1 214 ? 15.246 4.523 -19.030 1.00 96.56 214 TYR A C 1
ATOM 1663 O O . TYR A 1 214 ? 14.610 3.904 -18.166 1.00 96.56 214 TYR A O 1
ATOM 1671 N N . LYS A 1 215 ? 16.359 4.044 -19.581 1.00 95.12 215 LYS A N 1
ATOM 1672 C CA . LYS A 1 215 ? 16.965 2.750 -19.286 1.00 95.12 215 LYS A CA 1
ATOM 1673 C C . LYS A 1 215 ? 17.654 2.791 -17.924 1.00 95.12 215 LYS A C 1
ATOM 1675 O O . LYS A 1 215 ? 18.847 3.044 -17.806 1.00 95.12 215 LYS A O 1
ATOM 1680 N N . ILE A 1 216 ? 16.862 2.555 -16.886 1.00 96.25 216 ILE A N 1
ATOM 1681 C CA . ILE A 1 216 ? 17.325 2.357 -15.512 1.00 96.25 216 ILE A CA 1
ATOM 1682 C C . ILE A 1 216 ? 16.908 0.961 -15.040 1.00 96.25 216 ILE A C 1
ATOM 1684 O O . ILE A 1 216 ? 15.887 0.438 -15.509 1.00 96.25 216 ILE A O 1
ATOM 1688 N N . PRO A 1 217 ? 17.641 0.352 -14.097 1.00 97.62 217 PRO A N 1
ATOM 1689 C CA . PRO A 1 217 ? 17.253 -0.931 -13.535 1.00 97.62 217 PRO A CA 1
ATOM 1690 C C . PRO A 1 217 ? 15.848 -0.906 -12.915 1.00 97.62 217 PRO A C 1
ATOM 1692 O O . PRO A 1 217 ? 15.545 -0.115 -12.022 1.00 97.62 217 PRO A O 1
ATOM 1695 N N . SER A 1 218 ? 14.969 -1.809 -13.347 1.00 98.12 218 SER A N 1
ATOM 1696 C CA . SER A 1 218 ? 13.660 -1.996 -12.705 1.00 98.12 218 SER A CA 1
ATOM 1697 C C . SER A 1 218 ? 13.832 -2.561 -11.295 1.00 98.12 218 SER A C 1
ATOM 1699 O O . SER A 1 218 ? 13.202 -2.090 -10.348 1.00 98.12 218 SER A O 1
ATOM 1701 N N . ILE A 1 219 ? 14.743 -3.523 -11.141 1.00 98.19 219 ILE A N 1
ATOM 1702 C CA . ILE A 1 219 ? 15.134 -4.087 -9.850 1.00 98.19 219 ILE A CA 1
ATOM 1703 C C . ILE A 1 219 ? 16.660 -4.074 -9.778 1.00 98.19 219 ILE A C 1
ATOM 1705 O O . ILE A 1 219 ? 17.337 -4.567 -10.684 1.00 98.19 219 ILE A O 1
ATOM 1709 N N . LYS A 1 220 ? 17.187 -3.518 -8.688 1.00 97.19 220 LYS A N 1
ATOM 1710 C CA . LYS A 1 220 ? 18.590 -3.624 -8.304 1.00 97.19 220 LYS A CA 1
ATOM 1711 C C . LYS A 1 220 ? 18.710 -4.413 -7.007 1.00 97.19 220 LYS A C 1
ATOM 1713 O O . LYS A 1 220 ? 18.027 -4.139 -6.021 1.00 97.19 220 LYS A O 1
ATOM 1718 N N . VAL A 1 221 ? 19.624 -5.365 -7.022 1.00 94.94 221 VAL A N 1
ATOM 1719 C CA . VAL A 1 221 ? 20.021 -6.189 -5.888 1.00 94.94 221 VAL A CA 1
ATOM 1720 C C . VAL A 1 221 ? 21.518 -5.971 -5.669 1.00 94.94 221 VAL A C 1
ATOM 1722 O O . VAL A 1 221 ? 22.246 -5.828 -6.648 1.00 94.94 221 VAL A O 1
ATOM 1725 N N . ASP A 1 222 ? 22.013 -5.867 -4.438 1.00 88.62 222 ASP A N 1
ATOM 1726 C CA . ASP A 1 222 ? 23.440 -5.586 -4.203 1.00 88.62 222 ASP A CA 1
ATOM 1727 C C . ASP A 1 222 ? 24.350 -6.813 -4.294 1.00 88.62 222 ASP A C 1
ATOM 1729 O O . ASP A 1 222 ? 25.439 -6.709 -4.853 1.00 88.62 222 ASP A O 1
ATOM 1733 N N . ALA A 1 223 ? 23.913 -7.961 -3.784 1.00 81.19 223 ALA A N 1
ATOM 1734 C CA . ALA A 1 223 ? 24.732 -9.164 -3.720 1.00 81.19 223 ALA A CA 1
ATOM 1735 C C . ALA A 1 223 ? 23.896 -10.438 -3.908 1.00 81.19 223 ALA A C 1
ATOM 1737 O O . ALA A 1 223 ? 22.682 -10.444 -3.687 1.00 81.19 223 ALA A O 1
ATOM 1738 N N . ARG A 1 224 ? 24.528 -11.538 -4.344 1.00 78.62 224 ARG A N 1
ATOM 1739 C CA . ARG A 1 224 ? 23.817 -12.790 -4.679 1.00 78.62 224 ARG A CA 1
ATOM 1740 C C . ARG A 1 224 ? 23.173 -13.445 -3.456 1.00 78.62 224 ARG A C 1
ATOM 1742 O O . ARG A 1 224 ? 22.191 -14.161 -3.594 1.00 78.62 224 ARG A O 1
ATOM 1749 N N . GLU A 1 225 ? 23.696 -13.175 -2.273 1.00 80.94 225 GLU A N 1
ATOM 1750 C CA . GLU A 1 225 ? 23.243 -13.679 -0.981 1.00 80.94 225 GLU A CA 1
ATOM 1751 C C . GLU A 1 225 ? 21.794 -13.263 -0.688 1.00 80.94 225 GLU A C 1
ATOM 1753 O O . GLU A 1 225 ? 21.021 -14.035 -0.124 1.00 80.94 225 GLU A O 1
ATOM 1758 N N . THR A 1 226 ? 21.383 -12.080 -1.149 1.00 83.62 226 THR A N 1
ATOM 1759 C CA . THR A 1 226 ? 20.004 -11.584 -0.997 1.00 83.62 226 THR A CA 1
ATOM 1760 C C . THR A 1 226 ? 18.971 -12.346 -1.840 1.00 83.62 226 THR A C 1
ATOM 1762 O O . THR A 1 226 ? 17.771 -12.218 -1.595 1.00 83.62 226 THR A O 1
ATOM 1765 N N . PHE A 1 227 ? 19.402 -13.192 -2.789 1.00 86.56 227 PHE A N 1
ATOM 1766 C CA . PHE A 1 227 ? 18.496 -14.067 -3.544 1.00 86.56 227 PHE A CA 1
ATOM 1767 C C . PHE A 1 227 ? 17.988 -15.262 -2.733 1.00 86.56 227 PHE A C 1
ATOM 1769 O O . PHE A 1 227 ? 17.114 -15.993 -3.209 1.00 86.56 227 PHE A O 1
ATOM 1776 N N . GLN A 1 228 ? 18.497 -15.486 -1.518 1.00 90.50 228 GLN A N 1
ATOM 1777 C CA . GLN A 1 228 ? 17.937 -16.510 -0.648 1.00 90.50 228 GLN A CA 1
ATOM 1778 C C . GLN A 1 228 ? 16.449 -16.218 -0.384 1.00 90.50 228 GLN A C 1
ATOM 1780 O O . GLN A 1 228 ? 16.079 -15.148 0.102 1.00 90.50 228 GLN A O 1
ATOM 1785 N N . ASP A 1 229 ? 15.602 -17.192 -0.729 1.00 91.75 229 ASP A N 1
ATOM 1786 C CA . ASP A 1 229 ? 14.137 -17.140 -0.638 1.00 91.75 229 ASP A CA 1
ATOM 1787 C C . ASP A 1 229 ? 13.469 -16.002 -1.439 1.00 91.75 229 ASP A C 1
ATOM 1789 O O . ASP A 1 229 ? 12.280 -15.726 -1.254 1.00 91.75 229 ASP A O 1
ATOM 1793 N N . PHE A 1 230 ? 14.211 -15.348 -2.340 1.00 95.06 230 PHE A N 1
ATOM 1794 C CA . PHE A 1 230 ? 13.700 -14.294 -3.213 1.00 95.06 230 PHE A CA 1
ATOM 1795 C C . PHE A 1 230 ? 12.664 -14.836 -4.199 1.00 95.06 230 PHE A C 1
ATOM 1797 O O . PHE A 1 230 ? 12.843 -15.900 -4.794 1.00 95.06 230 PHE A O 1
ATOM 1804 N N . GLN A 1 231 ? 11.578 -14.089 -4.392 1.00 95.81 231 GLN A N 1
ATOM 1805 C CA . GLN A 1 231 ? 10.501 -14.449 -5.314 1.00 95.81 231 GLN A CA 1
ATOM 1806 C C . GLN A 1 231 ? 10.080 -13.220 -6.118 1.00 95.81 231 GLN A C 1
ATOM 1808 O O . GLN A 1 231 ? 9.805 -12.168 -5.544 1.00 95.81 231 GLN A O 1
ATOM 1813 N N . CYS A 1 232 ? 10.006 -13.336 -7.442 1.00 97.38 232 CYS A N 1
ATOM 1814 C CA . CYS A 1 232 ? 9.665 -12.210 -8.306 1.00 97.38 232 CYS A CA 1
ATOM 1815 C C . CYS A 1 232 ? 8.946 -12.690 -9.558 1.00 97.38 232 CYS A C 1
ATOM 1817 O O . CYS A 1 232 ? 9.599 -13.228 -10.435 1.00 97.38 232 CYS A O 1
ATOM 1819 N N . ASP A 1 233 ? 7.635 -12.501 -9.675 1.00 98.06 233 ASP A N 1
ATOM 1820 C CA . ASP A 1 233 ? 6.903 -13.034 -10.825 1.00 98.06 233 ASP A CA 1
ATOM 1821 C C . ASP A 1 233 ? 5.583 -12.289 -11.087 1.00 98.06 233 ASP A C 1
ATOM 1823 O O . ASP A 1 233 ? 5.120 -11.517 -10.249 1.00 98.06 233 ASP A O 1
ATOM 1827 N N . TYR A 1 234 ? 4.953 -12.523 -12.241 1.00 98.50 234 TYR A N 1
ATOM 1828 C CA . TYR A 1 234 ? 3.673 -11.906 -12.640 1.00 98.50 234 TYR A CA 1
ATOM 1829 C C . TYR A 1 234 ? 3.680 -10.365 -12.656 1.00 98.50 234 TYR A C 1
ATOM 1831 O O . TYR A 1 234 ? 2.643 -9.716 -12.523 1.00 98.50 234 TYR A O 1
ATOM 1839 N N . ASN A 1 235 ? 4.847 -9.748 -12.813 1.00 98.88 235 ASN A N 1
ATOM 1840 C CA . ASN A 1 235 ? 4.985 -8.305 -12.947 1.00 98.88 235 ASN A CA 1
ATOM 1841 C C . ASN A 1 235 ? 4.785 -7.870 -14.411 1.00 98.88 235 ASN A C 1
ATOM 1843 O O . ASN A 1 235 ? 4.916 -8.647 -15.359 1.00 98.88 235 ASN A O 1
ATOM 1847 N N . VAL A 1 236 ? 4.477 -6.592 -14.603 1.00 98.88 236 VAL A N 1
ATOM 1848 C CA . VAL A 1 236 ? 4.406 -5.942 -15.913 1.00 98.88 236 VAL A CA 1
ATOM 1849 C C . VAL A 1 236 ? 5.565 -4.962 -16.016 1.00 98.88 236 VAL A C 1
ATOM 1851 O O . VAL A 1 236 ? 5.672 -4.046 -15.204 1.00 98.88 236 VAL A O 1
ATOM 1854 N N . TYR A 1 237 ? 6.417 -5.132 -17.021 1.00 98.81 237 TYR A N 1
ATOM 1855 C CA . TYR A 1 237 ? 7.550 -4.248 -17.280 1.00 98.81 237 TYR A CA 1
ATOM 1856 C C . TYR A 1 237 ? 7.356 -3.478 -18.582 1.00 98.81 237 TYR A C 1
ATOM 1858 O O . TYR A 1 237 ? 6.912 -4.032 -19.588 1.00 98.81 237 TYR A O 1
ATOM 1866 N N . TYR A 1 238 ? 7.744 -2.207 -18.588 1.00 98.44 238 TYR A N 1
ATOM 1867 C CA . TYR A 1 238 ? 7.796 -1.403 -19.798 1.00 98.44 238 TYR A CA 1
ATOM 1868 C C . TYR A 1 238 ? 8.859 -0.314 -19.691 1.00 98.44 238 TYR A C 1
ATOM 1870 O O . TYR A 1 238 ? 8.864 0.474 -18.745 1.00 98.44 238 TYR A O 1
ATOM 1878 N N . CYS A 1 239 ? 9.744 -0.254 -20.682 1.00 97.88 239 CYS A N 1
ATOM 1879 C CA . CYS A 1 239 ? 10.679 0.851 -20.856 1.00 97.88 239 CYS A CA 1
ATOM 1880 C C . CYS A 1 239 ? 10.329 1.600 -22.154 1.00 97.88 239 CYS A C 1
ATOM 1882 O O . CYS A 1 239 ? 10.075 0.963 -23.168 1.00 97.88 239 CYS A O 1
ATOM 1884 N N . GLU A 1 240 ? 10.284 2.932 -22.186 1.00 97.19 240 GLU A N 1
ATOM 1885 C CA . GLU A 1 240 ? 10.134 3.638 -23.476 1.00 97.19 240 GLU A CA 1
ATOM 1886 C C . GLU A 1 240 ? 11.441 3.644 -24.274 1.00 97.19 240 GLU A C 1
ATOM 1888 O O . GLU A 1 240 ? 11.412 3.546 -25.499 1.00 97.19 240 GLU A O 1
ATOM 1893 N N . GLU A 1 241 ? 12.582 3.744 -23.591 1.00 95.94 241 GLU A N 1
ATOM 1894 C CA . GLU A 1 241 ? 13.891 3.842 -24.226 1.00 95.94 241 GLU A CA 1
ATOM 1895 C C . GLU A 1 241 ? 14.378 2.506 -24.811 1.00 95.94 241 GLU A C 1
ATOM 1897 O O . GLU A 1 241 ? 14.472 1.465 -24.144 1.00 95.94 241 GLU A O 1
ATOM 1902 N N . GLY A 1 242 ? 14.774 2.573 -26.082 1.00 94.19 242 GLY A N 1
ATOM 1903 C CA . GLY A 1 242 ? 15.388 1.468 -26.802 1.00 94.19 242 GLY A CA 1
ATOM 1904 C C . GLY A 1 242 ? 14.375 0.409 -27.231 1.00 94.19 242 GLY A C 1
ATOM 1905 O O . GLY A 1 242 ? 13.424 0.693 -27.947 1.00 94.19 242 GLY A O 1
ATOM 1906 N N . ASP A 1 243 ? 14.618 -0.834 -26.831 1.00 94.75 243 ASP A N 1
ATOM 1907 C CA . ASP A 1 243 ? 13.912 -2.045 -27.274 1.00 94.75 243 ASP A CA 1
ATOM 1908 C C . ASP A 1 243 ? 12.659 -2.396 -26.449 1.00 94.75 243 ASP A C 1
ATOM 1910 O O . ASP A 1 243 ? 12.158 -3.518 -26.504 1.00 94.75 243 ASP A O 1
ATOM 1914 N N . HIS A 1 244 ? 12.177 -1.453 -25.645 1.00 96.06 244 HIS A N 1
ATOM 1915 C CA . HIS A 1 244 ? 11.087 -1.611 -24.683 1.00 96.06 244 HIS A CA 1
ATOM 1916 C C . HIS A 1 244 ? 11.286 -2.621 -23.549 1.00 96.06 244 HIS A C 1
ATOM 1918 O O . HIS A 1 244 ? 10.388 -2.806 -22.722 1.00 96.06 244 HIS A O 1
ATOM 1924 N N . LYS A 1 245 ? 12.466 -3.240 -23.452 1.00 96.56 245 LYS A N 1
ATOM 1925 C CA . LYS A 1 245 ? 12.765 -4.226 -22.414 1.00 96.56 245 LYS A CA 1
ATOM 1926 C C . LYS A 1 245 ? 13.240 -3.563 -21.115 1.00 96.56 245 LYS A C 1
ATOM 1928 O O . LYS A 1 245 ? 13.920 -2.532 -21.175 1.00 96.56 245 LYS A O 1
ATOM 1933 N N . PRO A 1 246 ? 12.934 -4.139 -19.941 1.00 97.38 246 PRO A N 1
ATOM 1934 C CA . PRO A 1 246 ? 13.548 -3.711 -18.690 1.00 97.38 246 PRO A CA 1
ATOM 1935 C C . PRO A 1 246 ? 15.032 -4.101 -18.639 1.00 97.38 246 PRO A C 1
ATOM 1937 O O . PRO A 1 246 ? 15.492 -4.981 -19.370 1.00 97.38 246 PRO A O 1
ATOM 1940 N N . VAL A 1 247 ? 15.755 -3.459 -17.727 1.00 96.88 247 VAL A N 1
ATOM 1941 C CA . VAL A 1 247 ? 17.104 -3.847 -17.297 1.00 96.88 247 VAL A CA 1
ATOM 1942 C C . VAL A 1 247 ? 17.052 -4.169 -15.808 1.00 96.88 247 VAL A C 1
ATOM 1944 O O . VAL A 1 247 ? 16.226 -3.617 -15.077 1.00 96.88 247 VAL A O 1
ATOM 1947 N N . PHE A 1 248 ? 17.923 -5.063 -15.357 1.00 97.56 248 PHE A N 1
ATOM 1948 C CA . PHE A 1 248 ? 18.079 -5.447 -13.957 1.00 97.56 248 PHE A CA 1
ATOM 1949 C C . PHE A 1 248 ? 19.545 -5.331 -13.555 1.00 97.56 248 PHE A C 1
ATOM 1951 O O . PHE A 1 248 ? 20.425 -5.339 -14.415 1.00 97.56 248 PHE A O 1
ATOM 1958 N N . SER A 1 249 ? 19.829 -5.253 -12.256 1.00 96.44 249 SER A N 1
ATOM 1959 C CA . SER A 1 249 ? 21.215 -5.232 -11.781 1.00 96.44 249 SER A CA 1
ATOM 1960 C C . SER A 1 249 ? 21.425 -6.102 -10.553 1.00 96.44 249 SER A C 1
ATOM 1962 O O . SER A 1 249 ? 20.603 -6.101 -9.637 1.00 96.44 249 SER A O 1
ATOM 1964 N N . ILE A 1 250 ? 22.569 -6.788 -10.523 1.00 94.62 250 ILE A N 1
ATOM 1965 C CA . ILE A 1 250 ? 23.093 -7.493 -9.349 1.00 94.62 250 ILE A CA 1
ATOM 1966 C C . ILE A 1 250 ? 24.500 -6.955 -9.089 1.00 94.62 250 ILE A C 1
ATOM 1968 O O . ILE A 1 250 ? 25.406 -7.152 -9.902 1.00 94.62 250 ILE A O 1
ATOM 1972 N N . GLY A 1 251 ? 24.674 -6.245 -7.978 1.00 92.56 251 GLY A N 1
ATOM 1973 C CA . GLY A 1 251 ? 25.855 -5.426 -7.729 1.00 92.56 251 GLY A CA 1
ATOM 1974 C C . GLY A 1 251 ? 25.996 -4.345 -8.801 1.00 92.56 251 GLY A C 1
ATOM 1975 O O . GLY A 1 251 ? 25.073 -3.553 -9.031 1.00 92.56 251 GLY A O 1
ATOM 1976 N N . ASP A 1 252 ? 27.146 -4.338 -9.470 1.00 92.50 252 ASP A N 1
ATOM 1977 C CA . ASP A 1 252 ? 27.446 -3.437 -10.589 1.00 92.50 252 ASP A CA 1
ATOM 1978 C C . ASP A 1 252 ? 27.209 -4.082 -11.963 1.00 92.50 252 ASP A C 1
ATOM 1980 O O . ASP A 1 252 ? 27.344 -3.418 -12.987 1.00 92.50 252 ASP A O 1
ATOM 1984 N N . ALA A 1 253 ? 26.849 -5.370 -12.004 1.00 95.19 253 ALA A N 1
ATOM 1985 C CA . ALA A 1 253 ? 26.553 -6.067 -13.248 1.00 95.19 253 ALA A CA 1
ATOM 1986 C C . ALA A 1 253 ? 25.095 -5.839 -13.662 1.00 95.19 253 ALA A C 1
ATOM 1988 O O . ALA A 1 253 ? 24.173 -6.025 -12.862 1.00 95.19 253 ALA A O 1
ATOM 1989 N N . GLU A 1 254 ? 24.893 -5.477 -14.926 1.00 96.00 254 GLU A N 1
ATOM 1990 C CA . GLU A 1 254 ? 23.574 -5.376 -15.544 1.00 96.00 254 GLU A CA 1
ATOM 1991 C C . GLU A 1 254 ? 23.176 -6.691 -16.212 1.00 96.00 254 GLU A C 1
ATOM 1993 O O . GLU A 1 254 ? 24.015 -7.419 -16.739 1.00 96.00 254 GLU A O 1
ATOM 1998 N N . TYR A 1 255 ? 21.878 -6.977 -16.179 1.00 96.50 255 TYR A N 1
ATOM 1999 C CA . TYR A 1 255 ? 21.266 -8.165 -16.753 1.00 96.50 255 TYR A CA 1
ATOM 2000 C C . TYR A 1 255 ? 20.110 -7.734 -17.648 1.00 96.50 255 TYR A C 1
ATOM 2002 O O . TYR A 1 255 ? 19.248 -6.936 -17.258 1.00 96.50 255 TYR A O 1
ATOM 2010 N N . SER A 1 256 ? 20.087 -8.286 -18.854 1.00 96.94 256 SER A N 1
ATOM 2011 C CA . SER A 1 256 ? 18.965 -8.161 -19.775 1.00 96.94 256 SER A CA 1
ATOM 2012 C C . SER A 1 256 ? 17.741 -8.933 -19.274 1.00 96.94 256 SER A C 1
ATOM 2014 O O . SER A 1 256 ? 17.816 -9.763 -18.367 1.00 96.94 256 SER A O 1
ATOM 2016 N N . TRP A 1 257 ? 16.597 -8.692 -19.912 1.00 96.19 257 TRP A N 1
ATOM 2017 C CA . TRP A 1 257 ? 15.374 -9.466 -19.692 1.00 96.19 257 TRP A CA 1
ATOM 2018 C C . TRP A 1 257 ? 15.588 -10.981 -19.777 1.00 96.19 257 TRP A C 1
ATOM 2020 O O . TRP A 1 257 ? 15.151 -11.718 -18.895 1.00 96.19 257 TRP A O 1
ATOM 2030 N N . ASP A 1 258 ? 16.273 -11.444 -20.821 1.00 95.88 258 ASP A N 1
ATOM 2031 C CA . ASP A 1 258 ? 16.436 -12.874 -21.073 1.00 95.88 258 ASP A CA 1
ATOM 2032 C C . ASP A 1 258 ? 17.377 -13.511 -20.034 1.00 95.88 258 ASP A C 1
ATOM 2034 O O . ASP A 1 258 ? 17.096 -14.598 -19.530 1.00 95.88 258 ASP A O 1
ATOM 2038 N N . GLU A 1 259 ? 18.436 -12.804 -19.628 1.00 96.44 259 GLU A N 1
ATOM 2039 C CA . GLU A 1 259 ? 19.346 -13.254 -18.565 1.00 96.44 259 GLU A CA 1
ATOM 2040 C C . GLU A 1 259 ? 18.672 -13.264 -17.189 1.00 96.44 259 GLU A C 1
ATOM 2042 O O . GLU A 1 259 ? 18.854 -14.215 -16.429 1.00 96.44 259 GLU A O 1
ATOM 2047 N N . TRP A 1 260 ? 17.859 -12.249 -16.874 1.00 94.81 260 TRP A N 1
ATOM 2048 C CA . TRP A 1 260 ? 17.099 -12.192 -15.624 1.00 94.81 260 TRP A CA 1
ATOM 2049 C C . TRP A 1 260 ? 16.143 -13.377 -15.491 1.00 94.81 260 TRP A C 1
ATOM 2051 O O . TRP A 1 260 ? 16.142 -14.073 -14.474 1.00 94.81 260 TRP A O 1
ATOM 2061 N N . ARG A 1 261 ? 15.382 -13.671 -16.550 1.00 92.88 261 ARG A N 1
ATOM 2062 C CA . ARG A 1 261 ? 14.462 -14.816 -16.575 1.00 92.88 261 ARG A CA 1
ATOM 2063 C C . ARG A 1 261 ? 15.186 -16.156 -16.559 1.00 92.88 261 ARG A C 1
ATOM 2065 O O . ARG A 1 261 ? 14.701 -17.096 -15.931 1.00 92.88 261 ARG A O 1
ATOM 2072 N N . ALA A 1 262 ? 16.356 -16.250 -17.191 1.00 94.06 262 ALA A N 1
ATOM 2073 C CA . ALA A 1 262 ? 17.177 -17.459 -17.168 1.00 94.06 262 ALA A CA 1
ATOM 2074 C C . ALA A 1 262 ? 17.656 -17.838 -15.753 1.00 94.06 262 ALA A C 1
ATOM 2076 O O . ALA A 1 262 ? 17.979 -19.001 -15.519 1.00 94.06 262 ALA A O 1
ATOM 2077 N N . MET A 1 263 ? 17.654 -16.901 -14.794 1.00 90.00 263 MET A N 1
ATOM 2078 C CA . MET A 1 263 ? 17.913 -17.213 -13.382 1.00 90.00 263 MET A CA 1
ATOM 2079 C C . MET A 1 263 ? 16.761 -17.968 -12.698 1.00 90.00 263 MET A C 1
ATOM 2081 O O . MET A 1 263 ? 16.958 -18.512 -11.616 1.00 90.00 263 MET A O 1
ATOM 2085 N N . GLY A 1 264 ? 15.574 -18.022 -13.310 1.00 88.81 264 GLY A N 1
ATOM 2086 C CA . GLY A 1 264 ? 14.443 -18.838 -12.859 1.00 88.81 264 GLY A CA 1
ATOM 2087 C C . GLY A 1 264 ? 13.522 -18.190 -11.822 1.00 88.81 264 GLY A C 1
ATOM 2088 O O . GLY A 1 264 ? 12.547 -18.821 -11.424 1.00 88.81 264 GLY A O 1
ATOM 2089 N N . TYR A 1 265 ? 13.790 -16.950 -11.401 1.00 85.19 265 TYR A N 1
ATOM 2090 C CA . TYR A 1 265 ? 12.936 -16.246 -10.436 1.00 85.19 265 TYR A CA 1
ATOM 2091 C C . TYR A 1 265 ? 11.659 -15.693 -11.066 1.00 85.19 265 TYR A C 1
ATOM 2093 O O . TYR A 1 265 ? 10.634 -15.698 -10.394 1.00 85.19 265 TYR A O 1
ATOM 2101 N N . ASP A 1 266 ? 11.737 -15.264 -12.331 1.00 91.94 266 ASP A N 1
ATOM 2102 C CA . ASP A 1 266 ? 10.700 -14.511 -13.039 1.00 91.94 266 ASP A CA 1
ATOM 2103 C C . ASP A 1 266 ? 10.332 -15.195 -14.366 1.00 91.94 266 ASP A C 1
ATOM 2105 O O . ASP A 1 266 ? 11.079 -15.150 -15.349 1.00 91.94 266 ASP A O 1
ATOM 2109 N N . ILE A 1 267 ? 9.197 -15.898 -14.393 1.00 92.81 267 ILE A N 1
ATOM 2110 C CA . ILE A 1 267 ? 8.837 -16.791 -15.506 1.00 92.81 267 ILE A CA 1
ATOM 2111 C C . ILE A 1 267 ? 7.488 -16.466 -16.155 1.00 92.81 267 ILE A C 1
ATOM 2113 O O . ILE A 1 267 ? 7.288 -16.848 -17.309 1.00 92.81 267 ILE A O 1
ATOM 2117 N N . HIS A 1 268 ? 6.609 -15.725 -15.486 1.00 97.38 268 HIS A N 1
ATOM 2118 C CA . HIS A 1 268 ? 5.283 -15.329 -15.960 1.00 97.38 268 HIS A CA 1
ATOM 2119 C C . HIS A 1 268 ? 5.126 -13.813 -16.146 1.00 97.38 268 HIS A C 1
ATOM 2121 O O . HIS A 1 268 ? 4.115 -13.392 -16.714 1.00 97.38 268 HIS A O 1
ATOM 2127 N N . SER A 1 269 ? 6.091 -12.986 -15.722 1.00 98.31 269 SER A N 1
ATOM 2128 C CA . SER A 1 269 ? 6.043 -11.549 -16.019 1.00 98.31 269 SER A CA 1
ATOM 2129 C C . SER A 1 269 ? 6.071 -11.271 -17.521 1.00 98.31 269 SER A C 1
ATOM 2131 O O . SER A 1 269 ? 6.610 -12.038 -18.328 1.00 98.31 269 SER A O 1
ATOM 2133 N N . VAL A 1 270 ? 5.517 -10.122 -17.899 1.00 97.69 270 VAL A N 1
ATOM 2134 C CA . VAL A 1 270 ? 5.390 -9.702 -19.297 1.00 97.69 270 VAL A CA 1
ATOM 2135 C C . VAL A 1 270 ? 6.042 -8.351 -19.543 1.00 97.69 270 VAL A C 1
ATOM 2137 O O . VAL A 1 270 ? 6.084 -7.490 -18.664 1.00 97.69 270 VAL A O 1
ATOM 2140 N N . ILE A 1 271 ? 6.505 -8.154 -20.777 1.00 98.12 271 ILE A N 1
ATOM 2141 C CA . ILE A 1 271 ? 6.839 -6.827 -21.292 1.00 98.12 271 ILE A CA 1
ATOM 2142 C C . ILE A 1 271 ? 5.594 -6.296 -21.993 1.00 98.12 271 ILE A C 1
ATOM 2144 O O . ILE A 1 271 ? 5.177 -6.846 -23.013 1.00 98.12 271 ILE A O 1
ATOM 2148 N N . LEU A 1 272 ? 4.980 -5.260 -21.431 1.00 97.38 272 LEU A N 1
ATOM 2149 C CA . LEU A 1 272 ? 3.728 -4.706 -21.930 1.00 97.38 272 LEU A CA 1
ATOM 2150 C C . LEU A 1 272 ? 3.602 -3.239 -21.528 1.00 97.38 272 LEU A C 1
ATOM 2152 O O . LEU A 1 272 ? 3.663 -2.917 -20.344 1.00 97.38 272 LEU A O 1
ATOM 2156 N N . ASN A 1 273 ? 3.338 -2.366 -22.501 1.00 97.44 273 ASN A N 1
ATOM 2157 C CA . ASN A 1 273 ? 2.953 -0.989 -22.212 1.00 97.44 273 ASN A CA 1
ATOM 2158 C C . ASN A 1 273 ? 1.607 -0.981 -21.459 1.00 97.44 273 ASN A C 1
ATOM 2160 O O . ASN A 1 273 ? 0.609 -1.415 -22.038 1.00 97.44 273 ASN A O 1
ATOM 2164 N N . PRO A 1 274 ? 1.543 -0.476 -20.212 1.00 96.81 274 PRO A N 1
ATOM 2165 C CA . PRO A 1 274 ? 0.295 -0.424 -19.450 1.00 96.81 274 PRO A CA 1
ATOM 2166 C C . PRO A 1 274 ? -0.738 0.558 -20.032 1.00 96.81 274 PRO A C 1
ATOM 2168 O O . PRO A 1 274 ? -1.876 0.586 -19.569 1.00 96.81 274 PRO A O 1
ATOM 2171 N N . ASP A 1 275 ? -0.345 1.374 -21.018 1.00 95.25 275 ASP A N 1
ATOM 2172 C CA . ASP A 1 275 ? -1.203 2.301 -21.759 1.00 95.25 275 ASP A CA 1
ATOM 2173 C C . ASP A 1 275 ? -2.032 3.200 -20.829 1.00 95.25 275 ASP A C 1
ATOM 2175 O O . ASP A 1 275 ? -3.251 3.319 -20.937 1.00 95.25 275 ASP A O 1
ATOM 2179 N N . PHE A 1 276 ? -1.364 3.813 -19.848 1.00 98.00 276 PHE A N 1
ATOM 2180 C CA . PHE A 1 276 ? -2.022 4.679 -18.874 1.00 98.00 276 PHE A CA 1
ATOM 2181 C C . PHE A 1 276 ? -2.724 5.867 -19.552 1.00 98.00 276 PHE A C 1
ATOM 2183 O O . PHE A 1 276 ? -2.174 6.516 -20.449 1.00 98.00 276 PHE A O 1
ATOM 2190 N N . ILE A 1 277 ? -3.921 6.223 -19.070 1.00 95.19 277 ILE A N 1
ATOM 2191 C CA . ILE A 1 277 ? -4.658 7.399 -19.565 1.00 95.19 277 ILE A CA 1
ATOM 2192 C C . ILE A 1 277 ? -3.881 8.702 -19.327 1.00 95.19 277 ILE A C 1
ATOM 2194 O O . ILE A 1 277 ? -3.984 9.639 -20.117 1.00 95.19 277 ILE A O 1
ATOM 2198 N N . ASN A 1 278 ? -3.117 8.764 -18.229 1.00 95.38 278 ASN A N 1
ATOM 2199 C CA . ASN A 1 278 ? -2.218 9.851 -17.853 1.00 95.38 278 ASN A CA 1
ATOM 2200 C C . ASN A 1 278 ? -1.240 9.392 -16.751 1.00 95.38 278 ASN A C 1
ATOM 2202 O O . ASN A 1 278 ? -1.465 8.390 -16.072 1.00 95.38 278 ASN A O 1
ATOM 2206 N N . THR A 1 279 ? -0.185 10.176 -16.521 1.00 94.62 279 THR A N 1
ATOM 2207 C CA . THR A 1 279 ? 0.867 9.929 -15.511 1.00 94.62 279 THR A CA 1
ATOM 2208 C C . THR A 1 279 ? 0.589 10.625 -14.170 1.00 94.62 279 THR A C 1
ATOM 2210 O O . THR A 1 279 ? 1.504 11.078 -13.474 1.00 94.62 279 THR A O 1
ATOM 2213 N N . VAL A 1 280 ? -0.694 10.783 -13.835 1.00 93.69 280 VAL A N 1
ATOM 2214 C CA . VAL A 1 280 ? -1.160 11.329 -12.549 1.00 93.69 280 VAL A CA 1
ATOM 2215 C C . VAL A 1 280 ? -1.992 10.281 -11.825 1.00 93.69 280 VAL A C 1
ATOM 2217 O O . VAL A 1 280 ? -1.685 9.906 -10.709 1.00 93.69 280 VAL A O 1
ATOM 2220 N N . SER A 1 281 ? -3.039 9.789 -12.475 1.00 92.31 281 SER A N 1
ATOM 2221 C CA . SER A 1 281 ? -3.928 8.762 -11.933 1.00 92.31 281 SER A CA 1
ATOM 2222 C C . SER A 1 281 ? -3.408 7.343 -12.159 1.00 92.31 281 SER A C 1
ATOM 2224 O O . SER A 1 281 ? -3.777 6.447 -11.411 1.00 92.31 281 SER A O 1
ATOM 2226 N N . PHE A 1 282 ? -2.563 7.140 -13.182 1.00 98.12 282 PHE A N 1
ATOM 2227 C CA . PHE A 1 282 ? -2.051 5.825 -13.581 1.00 98.12 282 PHE A CA 1
ATOM 2228 C C . PHE A 1 282 ? -3.148 4.762 -13.724 1.00 98.12 282 PHE A C 1
ATOM 2230 O O . PHE A 1 282 ? -2.941 3.594 -13.408 1.00 98.12 282 PHE A O 1
ATOM 2237 N N . VAL A 1 283 ? -4.321 5.164 -14.220 1.00 98.00 283 VAL A N 1
ATOM 2238 C CA . VAL A 1 283 ? -5.367 4.229 -14.643 1.00 98.00 283 VAL A CA 1
ATOM 2239 C C . VAL A 1 283 ? -4.952 3.662 -16.008 1.00 98.00 283 VAL A C 1
ATOM 2241 O O . VAL A 1 283 ? -4.789 4.454 -16.946 1.00 98.00 283 VAL A O 1
ATOM 2244 N N . PRO A 1 284 ? -4.712 2.344 -16.150 1.00 96.62 284 PRO A N 1
ATOM 2245 C CA . PRO A 1 284 ? -4.481 1.720 -17.459 1.00 96.62 284 PRO A CA 1
ATOM 2246 C C . PRO A 1 284 ? -5.672 1.985 -18.383 1.00 96.62 284 PRO A C 1
ATOM 2248 O O . PRO A 1 284 ? -6.781 2.041 -17.881 1.00 96.62 284 PRO A O 1
ATOM 2251 N N . ARG A 1 285 ? -5.520 2.126 -19.705 1.00 91.12 285 ARG A N 1
ATOM 2252 C CA . ARG A 1 285 ? -6.689 2.272 -20.609 1.00 91.12 285 ARG A CA 1
ATOM 2253 C C . ARG A 1 285 ? -7.582 1.030 -20.653 1.00 91.12 285 ARG A C 1
ATOM 2255 O O . ARG A 1 285 ? -8.757 1.134 -21.002 1.00 91.12 285 ARG A O 1
ATOM 2262 N N . GLY A 1 286 ? -7.031 -0.129 -20.312 1.00 90.06 286 GLY A N 1
ATOM 2263 C CA . GLY A 1 286 ? -7.748 -1.392 -20.220 1.00 90.06 286 GLY A CA 1
ATOM 2264 C C . GLY A 1 286 ? -7.193 -2.264 -19.103 1.00 90.06 286 GLY A C 1
ATOM 2265 O O . GLY A 1 286 ? -6.133 -1.988 -18.546 1.00 90.06 286 GLY A O 1
ATOM 2266 N N . ARG A 1 287 ? -7.914 -3.335 -18.774 1.00 95.12 287 ARG A N 1
ATOM 2267 C CA . ARG A 1 287 ? -7.487 -4.295 -17.751 1.00 95.12 287 ARG A CA 1
ATOM 2268 C C . ARG A 1 287 ? -6.112 -4.881 -18.070 1.00 95.12 287 ARG A C 1
ATOM 2270 O O . ARG A 1 287 ? -5.861 -5.312 -19.193 1.00 95.12 287 ARG A O 1
ATOM 2277 N N . LEU A 1 288 ? -5.259 -4.970 -17.053 1.00 96.88 288 LEU A N 1
ATOM 2278 C CA . LEU A 1 288 ? -3.952 -5.620 -17.138 1.00 96.88 288 LEU A CA 1
ATOM 2279 C C . LEU A 1 288 ? -4.002 -6.995 -16.470 1.00 96.88 288 LEU A C 1
ATOM 2281 O O . LEU A 1 288 ? -3.387 -7.196 -15.427 1.00 96.88 288 LEU A O 1
ATOM 2285 N N . ASP A 1 289 ? -4.733 -7.938 -17.067 1.00 97.31 289 ASP A N 1
ATOM 2286 C CA . ASP A 1 289 ? -4.973 -9.296 -16.546 1.00 97.31 289 ASP A CA 1
ATOM 2287 C C . ASP A 1 289 ? -3.725 -10.206 -16.640 1.00 97.31 289 ASP A C 1
ATOM 2289 O O . ASP A 1 289 ? -3.712 -11.249 -17.302 1.00 97.31 289 ASP A O 1
ATOM 2293 N N . TYR A 1 290 ? -2.643 -9.792 -15.987 1.00 96.94 290 TYR A N 1
ATOM 2294 C CA . TYR A 1 290 ? -1.337 -10.455 -15.960 1.00 96.94 290 TYR A CA 1
ATOM 2295 C C . TYR A 1 290 ? -0.881 -10.806 -14.544 1.00 96.94 290 TYR A C 1
ATOM 2297 O O . TYR A 1 290 ? 0.184 -11.389 -14.393 1.00 96.94 290 TYR A O 1
ATOM 2305 N N . GLY A 1 291 ? -1.683 -10.486 -13.527 1.00 97.56 291 GLY A N 1
ATOM 2306 C CA . GLY A 1 291 ? -1.397 -10.842 -12.146 1.00 97.56 291 GLY A CA 1
ATOM 2307 C C . GLY A 1 291 ? -1.787 -12.282 -11.802 1.00 97.56 291 GLY A C 1
ATOM 2308 O O . GLY A 1 291 ? -2.534 -12.948 -12.527 1.00 97.56 291 GLY A O 1
ATOM 2309 N N . THR A 1 292 ? -1.303 -12.733 -10.649 1.00 97.75 292 THR A N 1
ATOM 2310 C CA . THR A 1 292 ? -1.715 -13.971 -9.973 1.00 97.75 292 THR A CA 1
ATOM 2311 C C . THR A 1 292 ? -2.509 -13.664 -8.705 1.00 97.75 292 THR A C 1
ATOM 2313 O O . THR A 1 292 ? -2.382 -12.579 -8.140 1.00 97.75 292 THR A O 1
ATOM 2316 N N . ASP A 1 293 ? -3.303 -14.626 -8.236 1.00 97.38 293 ASP A N 1
ATOM 2317 C CA . ASP A 1 293 ? -3.935 -14.551 -6.919 1.00 97.38 293 ASP A CA 1
ATOM 2318 C C . ASP A 1 293 ? -2.866 -14.595 -5.817 1.00 97.38 293 ASP A C 1
ATOM 2320 O O . ASP A 1 293 ? -2.040 -15.510 -5.774 1.00 97.38 293 ASP A O 1
ATOM 2324 N N . LEU A 1 294 ? -2.863 -13.579 -4.953 1.00 95.19 294 LEU A N 1
ATOM 2325 C CA . LEU A 1 294 ? -1.931 -13.441 -3.830 1.00 95.19 294 LEU A CA 1
ATOM 2326 C C . LEU A 1 294 ? -2.615 -13.664 -2.470 1.00 95.19 294 LEU A C 1
ATOM 2328 O O . LEU A 1 294 ? -1.972 -13.526 -1.428 1.00 95.19 294 LEU A O 1
ATOM 2332 N N . GLY A 1 295 ? -3.899 -14.028 -2.469 1.00 93.94 295 GLY A N 1
ATOM 2333 C CA . GLY A 1 295 ? -4.721 -14.293 -1.295 1.00 93.94 295 GLY A CA 1
ATOM 2334 C C . GLY A 1 295 ? -5.633 -13.128 -0.901 1.00 93.94 295 GLY A C 1
ATOM 2335 O O . GLY A 1 295 ? -5.454 -11.982 -1.315 1.00 93.94 295 GLY A O 1
ATOM 2336 N N . ALA A 1 296 ? -6.607 -13.427 -0.036 1.00 87.31 296 ALA A N 1
ATOM 2337 C CA . ALA A 1 296 ? -7.664 -12.494 0.369 1.00 87.31 296 ALA A CA 1
ATOM 2338 C C . ALA A 1 296 ? -7.146 -11.181 0.994 1.00 87.31 296 ALA A C 1
ATOM 2340 O O . ALA A 1 296 ? -7.773 -10.137 0.824 1.00 87.31 296 ALA A O 1
ATOM 2341 N N . GLU A 1 297 ? -5.981 -11.208 1.657 1.00 89.62 297 GLU A N 1
ATOM 2342 C CA . GLU A 1 297 ? -5.312 -10.015 2.215 1.00 89.62 297 GLU A CA 1
ATOM 2343 C C . GLU A 1 297 ? -5.053 -8.938 1.143 1.00 89.62 297 GLU A C 1
ATOM 2345 O O . GLU A 1 297 ? -5.079 -7.745 1.438 1.00 89.62 297 GLU A O 1
ATOM 2350 N N . TRP A 1 298 ? -4.849 -9.349 -0.112 1.00 95.38 298 TRP A N 1
ATOM 2351 C CA . TRP A 1 298 ? -4.462 -8.471 -1.217 1.00 95.38 298 TRP A CA 1
ATOM 2352 C C . TRP A 1 298 ? -5.565 -8.322 -2.264 1.00 95.38 298 TRP A C 1
ATOM 2354 O O . TRP A 1 298 ? -5.279 -7.888 -3.373 1.00 95.38 298 TRP A O 1
ATOM 2364 N N . GLN A 1 299 ? -6.814 -8.678 -1.959 1.00 95.62 299 GLN A N 1
ATOM 2365 C CA . GLN A 1 299 ? -7.892 -8.686 -2.955 1.00 95.62 299 GLN A CA 1
ATOM 2366 C C . GLN A 1 299 ? -8.429 -7.283 -3.286 1.00 95.62 299 GLN A C 1
ATOM 2368 O O . GLN A 1 299 ? -8.999 -7.083 -4.354 1.00 95.62 299 GLN A O 1
ATOM 2373 N N . SER A 1 300 ? -8.271 -6.305 -2.394 1.00 95.12 300 SER A N 1
ATOM 2374 C CA . SER A 1 300 ? -8.757 -4.935 -2.594 1.00 95.12 300 SER A CA 1
ATOM 2375 C C . SER A 1 300 ? -7.640 -4.051 -3.151 1.00 95.12 300 SER A C 1
ATOM 2377 O O . SER A 1 300 ? -6.645 -3.839 -2.472 1.00 95.12 300 SER A O 1
ATOM 2379 N N . GLY A 1 301 ? -7.802 -3.518 -4.363 1.00 98.12 301 GLY A N 1
ATOM 2380 C CA . GLY A 1 301 ? -6.890 -2.538 -4.968 1.00 98.12 301 GLY A CA 1
ATOM 2381 C C . GLY A 1 301 ? -7.509 -1.147 -5.092 1.00 98.12 301 GLY A C 1
ATOM 2382 O O . GLY A 1 301 ? -8.664 -0.944 -4.717 1.00 98.12 301 GLY A O 1
ATOM 2383 N N . LEU A 1 302 ? -6.771 -0.169 -5.625 1.00 98.62 302 LEU A N 1
ATOM 2384 C CA . LEU A 1 302 ? -7.334 1.159 -5.904 1.00 98.62 302 LEU A CA 1
ATOM 2385 C C . LEU A 1 302 ? -8.355 1.062 -7.041 1.00 98.62 302 LEU A C 1
ATOM 2387 O O . LEU A 1 302 ? -8.102 0.409 -8.046 1.00 98.62 302 LEU A O 1
ATOM 2391 N N . SER A 1 303 ? -9.494 1.737 -6.922 1.00 97.94 303 SER A N 1
ATOM 2392 C CA . SER A 1 303 ? -10.439 1.871 -8.036 1.00 97.94 303 SER A CA 1
ATOM 2393 C C . SER A 1 303 ? -9.922 2.857 -9.086 1.00 97.94 303 SER A C 1
ATOM 2395 O O . SER A 1 303 ? -9.099 3.727 -8.795 1.00 97.94 303 SER A O 1
ATOM 2397 N N . VAL A 1 304 ? -10.501 2.822 -10.286 1.00 96.19 304 VAL A N 1
ATOM 2398 C CA . VAL A 1 304 ? -10.258 3.835 -11.334 1.00 96.19 304 VAL A CA 1
ATOM 2399 C C . VAL A 1 304 ? -10.669 5.260 -10.926 1.00 96.19 304 VAL A C 1
ATOM 2401 O O . VAL A 1 304 ? -10.255 6.228 -11.557 1.00 96.19 304 VAL A O 1
ATOM 2404 N N . SER A 1 305 ? -11.475 5.391 -9.868 1.00 94.19 305 SER A N 1
ATOM 2405 C CA . SER A 1 305 ? -11.906 6.662 -9.272 1.00 94.19 305 SER A CA 1
ATOM 2406 C C . SER A 1 305 ? -11.117 7.053 -8.017 1.00 94.19 305 SER A C 1
ATOM 2408 O O . SER A 1 305 ? -11.500 7.995 -7.323 1.00 94.19 305 SER A O 1
ATOM 2410 N N . ALA A 1 306 ? -10.047 6.325 -7.683 1.00 97.12 306 ALA A N 1
ATOM 2411 C CA . ALA A 1 306 ? -9.244 6.604 -6.503 1.00 97.12 306 ALA A CA 1
ATOM 2412 C C . ALA A 1 306 ? -8.689 8.035 -6.527 1.00 97.12 306 ALA A C 1
ATOM 2414 O O . ALA A 1 306 ? -8.143 8.510 -7.524 1.00 97.12 306 ALA A O 1
ATOM 2415 N N . ALA A 1 307 ? -8.813 8.713 -5.390 1.00 93.31 307 ALA A N 1
ATOM 2416 C CA . ALA A 1 307 ? -8.308 10.057 -5.184 1.00 93.31 307 ALA A CA 1
ATOM 2417 C C . ALA A 1 307 ? -7.755 10.184 -3.765 1.00 93.31 307 ALA A C 1
ATOM 2419 O O . ALA A 1 307 ? -8.235 9.538 -2.837 1.00 93.31 307 ALA A O 1
ATOM 2420 N N . TRP A 1 308 ? -6.755 11.047 -3.606 1.00 97.50 308 TRP A N 1
ATOM 2421 C CA . TRP A 1 308 ? -6.101 11.305 -2.327 1.00 97.50 308 TRP A CA 1
ATOM 2422 C C . TRP A 1 308 ? -6.536 12.660 -1.790 1.00 97.50 308 TRP A C 1
ATOM 2424 O O . TRP A 1 308 ? -5.876 13.678 -2.023 1.00 97.50 308 TRP A O 1
ATOM 2434 N N . THR A 1 309 ? -7.666 12.653 -1.091 1.00 95.25 309 THR A N 1
ATOM 2435 C CA . THR A 1 309 ? -8.214 13.821 -0.401 1.00 95.25 309 THR A CA 1
ATOM 2436 C C . THR A 1 309 ? -7.967 13.659 1.096 1.00 95.25 309 THR A C 1
ATOM 2438 O O . THR A 1 309 ? -8.339 12.621 1.643 1.00 95.25 309 THR A O 1
ATOM 2441 N N . PRO A 1 310 ? -7.363 14.650 1.780 1.00 94.00 310 PRO A N 1
ATOM 2442 C CA . PRO A 1 310 ? -7.129 14.559 3.213 1.00 94.00 310 PRO A CA 1
ATOM 2443 C C . PRO A 1 310 ? -8.391 14.168 3.993 1.00 94.00 310 PRO A C 1
ATOM 2445 O O . PRO A 1 310 ? -9.446 14.773 3.815 1.00 94.00 310 PRO A O 1
ATOM 2448 N N . GLY A 1 311 ? -8.284 13.139 4.833 1.00 91.88 311 GLY A N 1
ATOM 2449 C CA . GLY A 1 311 ? -9.372 12.641 5.681 1.00 91.88 311 GLY A CA 1
ATOM 2450 C C . GLY A 1 311 ? -10.387 11.751 4.960 1.00 91.88 311 GLY A C 1
ATOM 2451 O O . GLY A 1 311 ? -11.381 11.359 5.558 1.00 91.88 311 GLY A O 1
ATOM 2452 N N . THR A 1 312 ? -10.161 11.428 3.684 1.00 95.69 312 THR A N 1
ATOM 2453 C CA . THR A 1 312 ? -11.005 10.515 2.905 1.00 95.69 312 THR A CA 1
ATOM 2454 C C . THR A 1 312 ? -10.152 9.400 2.320 1.00 95.69 312 THR A C 1
ATOM 2456 O O . THR A 1 312 ? -9.170 9.663 1.627 1.00 95.69 312 THR A O 1
ATOM 2459 N N . SER A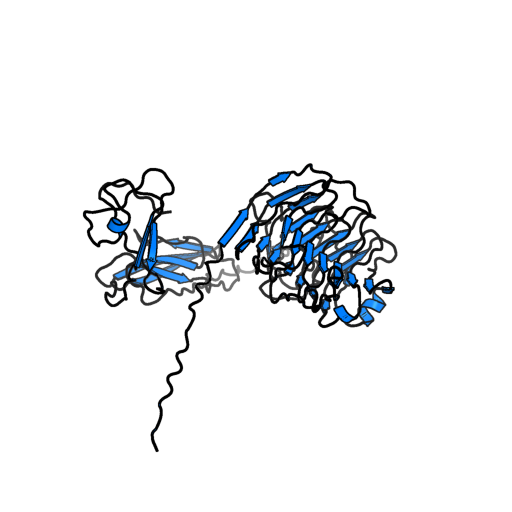 1 313 ? -10.535 8.149 2.570 1.00 96.75 313 SER A N 1
ATOM 2460 C CA . SER A 1 313 ? -9.848 7.009 1.965 1.00 96.75 313 SER A CA 1
ATOM 2461 C C . SER A 1 313 ? -10.057 6.968 0.452 1.00 96.75 313 SER A C 1
ATOM 2463 O O . SER A 1 313 ? -11.185 7.175 -0.008 1.00 96.75 313 SER A O 1
ATOM 2465 N N . PRO A 1 314 ? -9.007 6.670 -0.338 1.00 97.50 314 PRO A N 1
ATOM 2466 C CA . PRO A 1 314 ? -9.166 6.440 -1.765 1.00 97.50 314 PRO A CA 1
ATOM 2467 C C . PRO A 1 314 ? -10.174 5.317 -2.024 1.00 97.50 314 PRO A C 1
ATOM 2469 O O . PRO A 1 314 ? -10.160 4.291 -1.345 1.00 97.50 314 PRO A O 1
ATOM 2472 N N . ALA A 1 315 ? -11.040 5.501 -3.020 1.00 95.06 315 ALA A N 1
ATOM 2473 C CA . ALA A 1 315 ? -11.995 4.474 -3.416 1.00 95.06 315 ALA A CA 1
ATOM 2474 C C . ALA A 1 315 ? -11.262 3.213 -3.897 1.00 95.06 315 ALA A C 1
ATOM 2476 O O . ALA A 1 315 ? -10.365 3.305 -4.742 1.00 95.06 315 ALA A O 1
ATOM 2477 N N . THR A 1 316 ? -11.671 2.047 -3.402 1.00 98.00 316 THR A N 1
ATOM 2478 C CA . THR A 1 316 ? -11.075 0.747 -3.733 1.00 98.00 316 THR A CA 1
ATOM 2479 C C . THR A 1 316 ? -11.993 -0.109 -4.601 1.00 98.00 316 THR A C 1
ATOM 2481 O O . THR A 1 316 ? -13.166 0.197 -4.824 1.00 98.00 316 THR A O 1
ATOM 2484 N N . THR A 1 317 ? -11.446 -1.180 -5.161 1.00 94.94 317 THR A N 1
ATOM 2485 C CA . THR A 1 317 ? -12.166 -2.156 -5.977 1.00 94.94 317 THR A CA 1
ATOM 2486 C C . THR A 1 317 ? -11.543 -3.531 -5.794 1.00 94.94 317 THR A C 1
ATOM 2488 O O . THR A 1 317 ? -10.325 -3.659 -5.694 1.00 94.94 317 THR A O 1
ATOM 2491 N N . LEU A 1 318 ? -12.382 -4.566 -5.741 1.00 95.44 318 LEU A N 1
ATOM 2492 C CA . LEU A 1 318 ? -11.911 -5.940 -5.626 1.00 95.44 318 LEU A CA 1
ATOM 2493 C C . LEU A 1 318 ? -11.332 -6.438 -6.955 1.00 95.44 318 LEU A C 1
ATOM 2495 O O . LEU A 1 318 ? -11.918 -6.240 -8.027 1.00 95.44 318 LEU A O 1
ATOM 2499 N N . GLN A 1 319 ? -10.219 -7.160 -6.859 1.00 96.75 319 GLN A N 1
ATOM 2500 C CA . GLN A 1 319 ? -9.741 -8.059 -7.902 1.00 96.75 319 GLN A CA 1
ATOM 2501 C C . GLN A 1 319 ? -10.877 -8.990 -8.337 1.00 96.75 319 GLN A C 1
ATOM 2503 O O . GLN A 1 319 ? -11.697 -9.430 -7.528 1.00 96.75 319 GLN A O 1
ATOM 2508 N N . ASN A 1 320 ? -10.948 -9.264 -9.635 1.00 91.56 320 ASN A N 1
ATOM 2509 C CA . ASN A 1 320 ? -12.038 -10.021 -10.237 1.00 91.56 320 ASN A CA 1
ATOM 2510 C C . ASN A 1 320 ? -11.561 -10.735 -11.502 1.00 91.56 320 ASN A C 1
ATOM 2512 O O . ASN A 1 320 ? -10.731 -10.205 -12.240 1.00 91.56 320 ASN A O 1
ATOM 2516 N N . GLY A 1 321 ? -12.110 -11.921 -11.774 1.00 93.38 321 GLY A N 1
ATOM 2517 C CA . GLY A 1 321 ? -11.609 -12.775 -12.850 1.00 93.38 321 GLY A CA 1
ATOM 2518 C C . GLY A 1 321 ? -10.123 -13.089 -12.656 1.00 93.38 321 GLY A C 1
ATOM 2519 O O . GLY A 1 321 ? -9.679 -13.355 -11.539 1.00 93.38 321 GLY A O 1
ATOM 2520 N N . LYS A 1 322 ? -9.344 -13.026 -13.740 1.00 94.56 322 LYS A N 1
ATOM 2521 C CA . LYS A 1 322 ? -7.883 -13.052 -13.638 1.00 94.56 322 LYS A CA 1
ATOM 2522 C C . LYS A 1 322 ? -7.400 -11.762 -12.970 1.00 94.56 322 LYS A C 1
ATOM 2524 O O . LYS A 1 322 ? -7.869 -10.681 -13.318 1.00 94.56 322 LYS A O 1
ATOM 2529 N N . TRP A 1 323 ? -6.485 -11.886 -12.009 1.00 97.44 323 TRP A N 1
ATOM 2530 C CA . TRP A 1 323 ? -5.988 -10.736 -11.258 1.00 97.44 323 TRP A CA 1
ATOM 2531 C C . TRP A 1 323 ? -5.303 -9.726 -12.177 1.00 97.44 323 TRP A C 1
ATOM 2533 O O . TRP A 1 323 ? -4.523 -10.077 -13.068 1.00 97.44 323 TRP A O 1
ATOM 2543 N N . GLN A 1 324 ? -5.604 -8.457 -11.933 1.00 98.50 324 GLN A N 1
ATOM 2544 C CA . GLN A 1 324 ? -5.006 -7.334 -12.630 1.00 98.50 324 GLN A CA 1
ATOM 2545 C C . GLN A 1 324 ? -3.692 -6.948 -11.940 1.00 98.50 324 GLN A C 1
ATOM 2547 O O . GLN A 1 324 ? -3.632 -6.890 -10.710 1.00 98.50 324 GLN A O 1
ATOM 2552 N N . ALA A 1 325 ? -2.645 -6.695 -12.722 1.00 98.56 325 ALA A N 1
ATOM 2553 C CA . ALA A 1 325 ? -1.374 -6.177 -12.227 1.00 98.56 325 ALA A CA 1
ATOM 2554 C C . ALA A 1 325 ? -1.431 -4.650 -12.048 1.00 98.56 325 ALA A C 1
ATOM 2556 O O . ALA A 1 325 ? -2.078 -3.942 -12.821 1.00 98.56 325 ALA A O 1
ATOM 2557 N N . GLY A 1 326 ? -0.696 -4.145 -11.058 1.00 98.81 326 GLY A N 1
ATOM 2558 C CA . GLY A 1 326 ? -0.589 -2.731 -10.715 1.00 98.81 326 GLY A CA 1
ATOM 2559 C C . GLY A 1 326 ? -1.536 -2.274 -9.613 1.00 98.81 326 GLY A C 1
ATOM 2560 O O . GLY A 1 326 ? -2.339 -3.036 -9.079 1.00 98.81 326 GLY A O 1
ATOM 2561 N N . ALA A 1 327 ? -1.417 -0.992 -9.265 1.00 98.81 327 ALA A N 1
ATOM 2562 C CA . ALA A 1 327 ? -2.132 -0.416 -8.132 1.00 98.81 327 ALA A CA 1
ATOM 2563 C C . ALA A 1 327 ? -3.629 -0.191 -8.387 1.00 98.81 327 ALA A C 1
ATOM 2565 O O . ALA A 1 327 ? -4.421 -0.252 -7.446 1.00 98.81 327 ALA A O 1
ATOM 2566 N N . VAL A 1 328 ? -4.009 0.086 -9.638 1.00 98.75 328 VAL A N 1
ATOM 2567 C CA . VAL A 1 328 ? -5.371 0.465 -10.032 1.00 98.75 328 VAL A CA 1
ATOM 2568 C C . VAL A 1 328 ? -6.069 -0.696 -10.730 1.00 98.75 328 VAL A C 1
ATOM 2570 O O . VAL A 1 328 ? -5.568 -1.227 -11.717 1.00 98.75 328 VAL A O 1
ATOM 2573 N N . ILE A 1 329 ? -7.252 -1.043 -10.233 1.00 98.25 329 ILE A N 1
ATOM 2574 C CA . ILE A 1 329 ? -8.030 -2.222 -10.593 1.00 98.25 329 ILE A CA 1
ATOM 2575 C C . ILE A 1 329 ? -9.375 -1.777 -11.162 1.00 98.25 329 ILE A C 1
ATOM 2577 O O . ILE A 1 329 ? -10.117 -1.005 -10.546 1.00 98.25 329 ILE A O 1
ATOM 2581 N N . TYR A 1 330 ? -9.712 -2.289 -12.343 1.00 95.12 330 TYR A N 1
ATOM 2582 C CA . TYR A 1 330 ? -11.055 -2.155 -12.890 1.00 95.12 330 TYR A CA 1
ATOM 2583 C C . TYR A 1 330 ? -12.020 -3.058 -12.140 1.00 95.12 330 TYR A C 1
ATOM 2585 O O . TYR A 1 330 ? -11.711 -4.222 -11.866 1.00 95.12 330 TYR A O 1
ATOM 2593 N N . SER A 1 331 ? -13.220 -2.549 -11.875 1.00 91.06 331 SER A N 1
ATOM 2594 C CA . SER A 1 331 ? -14.315 -3.388 -11.402 1.00 91.06 331 SER A CA 1
ATOM 2595 C C . SER A 1 331 ? -14.629 -4.459 -12.438 1.00 91.06 331 SER A C 1
ATOM 2597 O O . SER A 1 331 ? -14.278 -4.328 -13.615 1.00 91.06 331 SER A O 1
ATOM 2599 N N . ALA A 1 332 ? -15.325 -5.511 -12.010 1.00 86.38 332 ALA A N 1
ATOM 2600 C CA . ALA A 1 332 ? -15.919 -6.435 -12.960 1.00 86.38 332 ALA A CA 1
ATOM 2601 C C . ALA A 1 332 ? -16.698 -5.614 -13.997 1.00 86.38 332 ALA A C 1
ATOM 2603 O O . ALA A 1 332 ? -17.430 -4.687 -13.629 1.00 86.38 332 ALA A O 1
ATOM 2604 N N . ALA A 1 333 ? -16.469 -5.898 -15.282 1.00 71.44 333 ALA A N 1
ATOM 2605 C CA . ALA A 1 333 ? -17.256 -5.280 -16.331 1.00 71.44 333 ALA A CA 1
ATOM 2606 C C . ALA A 1 333 ? -18.719 -5.566 -15.998 1.00 71.44 333 ALA A C 1
ATOM 2608 O O . ALA A 1 333 ? -19.104 -6.727 -15.861 1.00 71.44 333 ALA A O 1
ATOM 2609 N N . THR A 1 334 ? -19.522 -4.518 -15.833 1.00 55.88 334 THR A N 1
ATOM 2610 C CA . THR A 1 334 ? -20.966 -4.689 -15.901 1.00 55.88 334 THR A CA 1
ATOM 2611 C C . THR A 1 334 ? -21.205 -5.201 -17.307 1.00 55.88 334 THR A C 1
ATOM 2613 O O . THR A 1 334 ? -20.990 -4.452 -18.264 1.00 55.88 334 THR A O 1
ATOM 2616 N N . SER A 1 335 ? -21.536 -6.483 -17.464 1.00 42.44 335 SER A N 1
ATOM 2617 C CA . SER A 1 335 ? -22.009 -6.963 -18.753 1.00 42.44 335 SER A CA 1
ATOM 2618 C C . SER A 1 335 ? -23.128 -6.007 -19.161 1.00 42.44 335 SER A C 1
ATOM 2620 O O . SER A 1 335 ? -24.058 -5.831 -18.363 1.00 42.44 335 SER A O 1
ATOM 2622 N N . PRO A 1 336 ? -23.043 -5.326 -20.321 1.00 37.66 336 PRO A N 1
ATOM 2623 C CA . PRO A 1 336 ? -24.219 -4.637 -20.815 1.00 37.66 336 PRO A CA 1
ATOM 2624 C C . PRO A 1 336 ? -25.340 -5.682 -20.846 1.00 37.66 336 PRO A C 1
ATOM 2626 O O . PRO A 1 336 ? -25.050 -6.849 -21.151 1.00 37.66 336 PRO A O 1
ATOM 2629 N N . PRO A 1 337 ? -26.589 -5.320 -20.500 1.00 47.19 337 PRO A N 1
ATOM 2630 C CA . PRO A 1 337 ? -27.689 -6.230 -20.768 1.00 47.19 337 PRO A CA 1
ATOM 2631 C C . PRO A 1 337 ? -27.553 -6.662 -22.238 1.00 47.19 337 PRO A C 1
ATOM 2633 O O . PRO A 1 337 ? -27.202 -5.814 -23.070 1.00 47.19 337 PRO A O 1
ATOM 2636 N N . PRO A 1 338 ? -27.687 -7.963 -22.550 1.00 39.06 338 PRO A N 1
ATOM 2637 C CA . PRO A 1 338 ? -27.421 -8.467 -23.887 1.00 39.06 338 PRO A CA 1
ATOM 2638 C C . PRO A 1 338 ? -28.140 -7.587 -24.913 1.00 39.06 338 PRO A C 1
ATOM 2640 O O . PRO A 1 338 ? -29.341 -7.35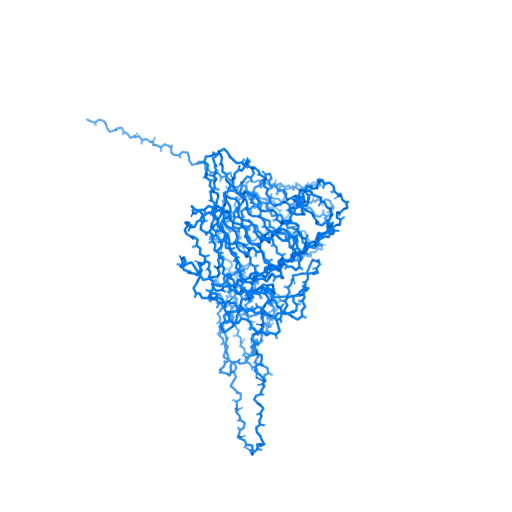6 -24.791 1.00 39.06 338 PRO A O 1
ATOM 2643 N N . VAL A 1 339 ? -27.401 -7.047 -25.889 1.00 44.19 339 VAL A N 1
ATOM 2644 C CA . VAL A 1 339 ? -28.012 -6.303 -26.996 1.00 44.19 339 VAL A CA 1
ATOM 2645 C C . VAL A 1 339 ? -28.855 -7.311 -27.768 1.00 44.19 339 VAL A C 1
ATOM 2647 O O . VAL A 1 339 ? -28.308 -8.194 -28.431 1.00 44.19 339 VAL A O 1
ATOM 2650 N N . GLU A 1 340 ? -30.175 -7.220 -27.629 1.00 42.03 340 GLU A N 1
ATOM 2651 C CA . GLU A 1 340 ? -31.107 -8.051 -28.383 1.00 42.03 340 GLU A CA 1
ATOM 2652 C C . GLU A 1 340 ? -30.852 -7.865 -29.896 1.00 42.03 340 GLU A C 1
ATOM 2654 O O . GLU A 1 340 ? -30.782 -6.727 -30.376 1.00 42.03 340 GLU A O 1
ATOM 2659 N N . PRO A 1 341 ? -30.727 -8.954 -30.683 1.00 46.00 341 PRO A N 1
ATOM 2660 C CA . PRO A 1 341 ? -30.944 -8.917 -32.134 1.00 46.00 341 PRO A CA 1
ATOM 2661 C C . PRO A 1 341 ? -32.330 -8.308 -32.443 1.00 46.00 341 PRO A C 1
ATOM 2663 O O . PRO A 1 341 ? -33.134 -8.173 -31.528 1.00 46.00 341 PRO A O 1
ATOM 2666 N N . PRO A 1 342 ? -32.706 -7.962 -33.691 1.00 50.91 342 PRO A N 1
ATOM 2667 C CA . PRO A 1 342 ? -34.098 -7.606 -33.961 1.00 50.91 342 PRO A CA 1
ATOM 2668 C C . PRO A 1 342 ? -34.982 -8.807 -33.594 1.00 50.91 342 PRO A C 1
ATOM 2670 O O . PRO A 1 342 ? -34.962 -9.845 -34.257 1.00 50.91 342 PRO A O 1
ATOM 2673 N N . VAL A 1 343 ? -35.681 -8.680 -32.470 1.00 42.31 343 VAL A N 1
ATOM 2674 C CA . VAL A 1 343 ? -36.311 -9.791 -31.777 1.00 42.31 343 VAL A CA 1
ATOM 2675 C C . VAL A 1 343 ? -37.765 -9.932 -32.232 1.00 42.31 343 VAL A C 1
ATOM 2677 O O . VAL A 1 343 ? -38.584 -9.022 -32.115 1.00 42.31 343 VAL A O 1
ATOM 2680 N N . ILE A 1 344 ? -38.086 -11.127 -32.730 1.00 44.88 344 ILE A N 1
ATOM 2681 C CA . ILE A 1 344 ? -39.397 -11.744 -32.512 1.00 44.88 344 ILE A CA 1
ATOM 2682 C C . ILE A 1 344 ? -39.396 -12.166 -31.034 1.00 44.88 344 ILE A C 1
ATOM 2684 O O . ILE A 1 344 ? -38.528 -12.964 -30.679 1.00 44.88 344 ILE A O 1
ATOM 2688 N N . PRO A 1 345 ? -40.291 -11.637 -30.178 1.00 41.22 345 PRO A N 1
ATOM 2689 C CA . PRO A 1 345 ? -40.160 -11.711 -28.720 1.00 41.22 345 PRO A CA 1
ATOM 2690 C C . PRO A 1 345 ? -40.022 -13.162 -28.240 1.00 41.22 345 PRO A C 1
ATOM 2692 O O . PRO A 1 345 ? -40.915 -13.967 -28.531 1.00 41.22 345 PRO A O 1
ATOM 2695 N N . PRO A 1 346 ? -38.957 -13.521 -27.492 1.00 50.41 346 PRO A N 1
ATOM 2696 C CA . PRO A 1 346 ? -38.987 -14.712 -26.675 1.00 50.41 346 PRO A CA 1
ATOM 2697 C C . PRO A 1 346 ? -39.890 -14.436 -25.465 1.00 50.41 346 PRO A C 1
ATOM 2699 O O . PRO A 1 346 ? -40.085 -13.283 -25.068 1.00 50.41 346 PRO A O 1
ATOM 2702 N N . PRO A 1 347 ? -40.477 -15.481 -24.867 1.00 51.19 347 PRO A N 1
ATOM 2703 C CA . PRO A 1 347 ? -41.271 -15.310 -23.663 1.00 51.19 347 PRO A CA 1
ATOM 2704 C C . PRO A 1 347 ? -40.389 -14.732 -22.540 1.00 51.19 347 PRO A C 1
ATOM 2706 O O . PRO A 1 347 ? -39.216 -15.101 -22.450 1.00 51.19 347 PRO A O 1
ATOM 2709 N N . PRO A 1 348 ? -40.923 -13.836 -21.692 1.00 53.06 348 PRO A N 1
ATOM 2710 C CA . PRO A 1 348 ? -40.166 -13.242 -20.595 1.00 53.06 348 PRO A CA 1
ATOM 2711 C C . PRO A 1 348 ? -39.598 -14.337 -19.686 1.00 53.06 348 PRO A C 1
ATOM 2713 O O . PRO A 1 348 ? -40.337 -15.218 -19.241 1.00 53.06 348 PRO A O 1
ATOM 2716 N N . SER A 1 349 ? -38.296 -14.278 -19.394 1.00 60.66 349 SER A N 1
ATOM 2717 C CA . SER A 1 349 ? -37.717 -15.042 -18.291 1.00 60.66 349 SER A CA 1
ATOM 2718 C C . SER A 1 349 ? -38.295 -14.496 -16.991 1.00 60.66 349 SER A C 1
ATOM 2720 O O . SER A 1 349 ? -38.178 -13.309 -16.686 1.00 60.66 349 SER A O 1
ATOM 2722 N N . THR A 1 350 ? -38.988 -15.351 -16.256 1.00 81.12 350 THR A N 1
ATOM 2723 C CA . THR A 1 350 ? -39.606 -15.009 -14.977 1.00 81.12 350 THR A CA 1
ATOM 2724 C C . THR A 1 350 ? -38.528 -14.846 -13.908 1.00 81.12 350 THR A C 1
ATOM 2726 O O . THR A 1 350 ? -37.799 -15.804 -13.674 1.00 81.12 350 THR A O 1
ATOM 2729 N N . ASN A 1 351 ? -38.460 -13.678 -13.259 1.00 85.88 351 ASN A N 1
ATOM 2730 C CA . ASN A 1 351 ? -37.616 -13.429 -12.081 1.00 85.88 351 ASN A CA 1
ATOM 2731 C C . ASN A 1 351 ? -37.864 -14.498 -11.011 1.00 85.88 351 ASN A C 1
ATOM 2733 O O . ASN A 1 351 ? -39.013 -14.725 -10.612 1.00 85.88 351 ASN A O 1
ATOM 2737 N N . THR A 1 352 ? -36.799 -15.105 -10.511 1.00 89.62 352 THR A N 1
ATOM 2738 C CA . THR A 1 352 ? -36.812 -15.996 -9.358 1.00 89.62 352 THR A CA 1
ATOM 2739 C C . THR A 1 352 ? -36.613 -15.148 -8.104 1.00 89.62 352 THR A C 1
ATOM 2741 O O . THR A 1 352 ? -35.640 -14.417 -8.029 1.00 89.62 352 THR A O 1
ATOM 2744 N N . PRO A 1 353 ? -37.517 -15.182 -7.111 1.00 91.06 353 PRO A N 1
ATOM 2745 C CA . PRO A 1 353 ? -37.336 -14.377 -5.907 1.00 91.06 353 PRO A CA 1
ATOM 2746 C C . PRO A 1 353 ? -36.087 -14.771 -5.100 1.00 91.06 353 PRO A C 1
ATOM 2748 O O . PRO A 1 353 ? -35.726 -15.954 -5.093 1.00 91.06 353 PRO A O 1
ATOM 2751 N N . PRO A 1 354 ? -35.507 -13.844 -4.314 1.00 95.56 354 PRO A N 1
ATOM 2752 C CA . PRO A 1 354 ? -34.297 -14.115 -3.553 1.00 95.56 354 PRO A CA 1
ATOM 2753 C C . PRO A 1 354 ? -34.555 -15.139 -2.446 1.00 95.56 354 PRO A C 1
ATOM 2755 O O . PRO A 1 354 ? -35.616 -15.155 -1.819 1.00 95.56 354 PRO A O 1
ATOM 2758 N N . VAL A 1 355 ? -33.564 -15.978 -2.154 1.00 95.06 355 VAL A N 1
ATOM 2759 C CA . VAL A 1 355 ? -33.613 -16.956 -1.065 1.00 95.06 355 VAL A CA 1
ATOM 2760 C C . VAL A 1 355 ? -32.985 -16.350 0.184 1.00 95.06 355 VAL A C 1
ATOM 2762 O O . VAL A 1 355 ? -31.777 -16.112 0.258 1.00 95.06 355 VAL A O 1
ATOM 2765 N N . VAL A 1 356 ? -33.823 -16.111 1.192 1.00 94.94 356 VAL A N 1
ATOM 2766 C CA . VAL A 1 356 ? -33.401 -15.518 2.463 1.00 94.94 356 VAL A CA 1
ATOM 2767 C C . VAL A 1 356 ? -32.885 -16.604 3.404 1.00 94.94 356 VAL A C 1
ATOM 2769 O O . VAL A 1 356 ? -33.607 -17.543 3.744 1.00 94.94 356 VAL A O 1
ATOM 2772 N N . VAL A 1 357 ? -31.636 -16.460 3.847 1.00 95.00 357 VAL A N 1
ATOM 2773 C CA . VAL A 1 357 ? -30.991 -17.352 4.818 1.00 95.00 357 VAL A CA 1
ATOM 2774 C C . VAL A 1 357 ? -30.573 -16.517 6.017 1.00 95.00 357 VAL A C 1
ATOM 2776 O O . VAL A 1 357 ? -29.711 -15.653 5.882 1.00 95.00 357 VAL A O 1
ATOM 2779 N N . VAL A 1 358 ? -31.170 -16.777 7.183 1.00 95.31 358 VAL A N 1
ATOM 2780 C CA . VAL A 1 358 ? -30.912 -16.031 8.424 1.00 95.31 358 VAL A CA 1
ATOM 2781 C C . VAL A 1 358 ? -30.458 -16.963 9.535 1.00 95.31 358 VAL A C 1
ATOM 2783 O O . VAL A 1 358 ? -31.112 -17.962 9.825 1.00 95.31 358 VAL A O 1
ATOM 2786 N N . ASN A 1 359 ? -29.384 -16.569 10.214 1.00 93.69 359 ASN A N 1
ATOM 2787 C CA . ASN A 1 359 ? -28.897 -17.187 11.437 1.00 93.69 359 ASN A CA 1
ATOM 2788 C C . ASN A 1 359 ? -28.907 -16.151 12.566 1.00 93.69 359 ASN A C 1
ATOM 2790 O O . ASN A 1 359 ? -28.206 -15.146 12.492 1.00 93.69 359 ASN A O 1
ATOM 2794 N N . ALA A 1 360 ? -29.694 -16.389 13.613 1.00 91.81 360 ALA A N 1
ATOM 2795 C CA . ALA A 1 360 ? -29.705 -15.560 14.818 1.00 91.81 360 ALA A CA 1
ATOM 2796 C C . ALA A 1 360 ? -28.995 -16.280 15.972 1.00 91.81 360 ALA A C 1
ATOM 2798 O O . ALA A 1 360 ? -29.087 -17.508 16.094 1.00 91.81 360 ALA A O 1
ATOM 2799 N N . SER A 1 361 ? -28.316 -15.517 16.832 1.00 85.06 361 SER A N 1
ATOM 2800 C CA . SER A 1 361 ? -27.722 -16.030 18.067 1.00 85.06 361 SER A CA 1
ATOM 2801 C C . SER A 1 361 ? -28.774 -16.742 18.918 1.00 85.06 361 SER A C 1
ATOM 2803 O O . SER A 1 361 ? -29.892 -16.252 19.100 1.00 85.06 361 SER A O 1
ATOM 2805 N N . GLN A 1 362 ? -28.411 -17.916 19.430 1.00 80.06 362 GLN A N 1
ATOM 2806 C CA . GLN A 1 362 ? -29.241 -18.675 20.362 1.00 80.06 362 GLN A CA 1
ATOM 2807 C C . GLN A 1 362 ? -29.008 -18.182 21.795 1.00 80.06 362 GLN A C 1
ATOM 2809 O O . GLN A 1 362 ? -27.970 -17.593 22.086 1.00 80.06 362 GLN A O 1
ATOM 2814 N N . ASP A 1 363 ? -29.986 -18.416 22.671 1.00 75.94 363 ASP A N 1
ATOM 2815 C CA . ASP A 1 363 ? -29.876 -18.182 24.119 1.00 75.94 363 ASP A CA 1
ATOM 2816 C C . ASP A 1 363 ? -29.461 -16.758 24.523 1.00 75.94 363 ASP A C 1
ATOM 2818 O O . ASP A 1 363 ? -28.645 -16.542 25.417 1.00 75.94 363 ASP A O 1
ATOM 2822 N N . ASN A 1 364 ? -30.062 -15.756 23.879 1.00 86.50 364 ASN A N 1
ATOM 2823 C CA . ASN A 1 364 ? -29.800 -14.357 24.201 1.00 86.50 364 ASN A CA 1
ATOM 2824 C C . ASN A 1 364 ? -30.232 -14.045 25.640 1.00 86.50 364 ASN A C 1
ATOM 2826 O O . ASN A 1 364 ? -31.405 -14.184 25.991 1.00 86.50 364 ASN A O 1
ATOM 2830 N N . LEU A 1 365 ? -29.297 -13.598 26.472 1.00 86.25 365 LEU A N 1
ATOM 2831 C CA 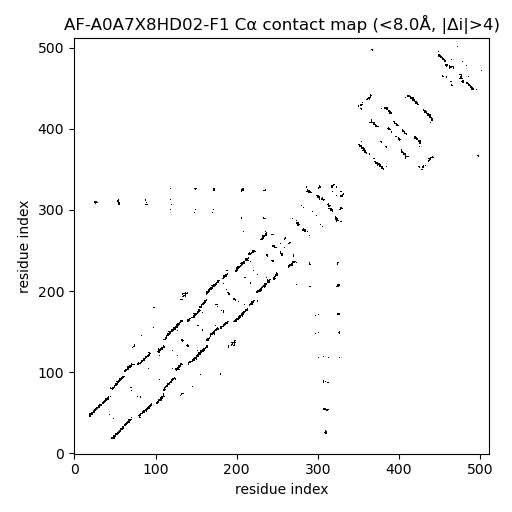. LEU A 1 365 ? -29.576 -13.194 27.847 1.00 86.25 365 LEU A CA 1
ATOM 2832 C C . LEU A 1 365 ? -29.978 -11.721 27.901 1.00 86.25 365 LEU A C 1
ATOM 2834 O O . LEU A 1 365 ? -29.388 -10.885 27.227 1.00 86.25 365 LEU A O 1
ATOM 2838 N N . SER A 1 366 ? -30.957 -11.405 28.743 1.00 85.94 366 SER A N 1
ATOM 2839 C CA . SER A 1 366 ? -31.390 -10.044 29.069 1.00 85.94 366 SER A CA 1
ATOM 2840 C C . SER A 1 366 ? -30.208 -9.104 29.350 1.00 85.94 366 SER A C 1
ATOM 2842 O O . SER A 1 366 ? -29.449 -9.332 30.291 1.00 85.94 366 SER A O 1
ATOM 2844 N N . GLY A 1 367 ? -30.106 -8.007 28.596 1.00 79.75 367 GLY A N 1
ATOM 2845 C CA . GLY A 1 367 ? -29.064 -6.982 28.731 1.00 79.75 367 GLY A CA 1
ATOM 2846 C C . GLY A 1 367 ? -27.762 -7.262 27.965 1.00 79.75 367 GLY A C 1
ATOM 2847 O O . GLY A 1 367 ? -26.862 -6.428 28.003 1.00 79.75 367 GLY A O 1
ATOM 2848 N N . PHE A 1 368 ? -27.653 -8.393 27.259 1.00 82.75 368 PHE A N 1
ATOM 2849 C CA . PHE A 1 368 ? -26.493 -8.751 26.432 1.00 82.75 368 PHE A CA 1
ATOM 2850 C C . PHE A 1 368 ? -26.710 -8.391 24.958 1.00 82.75 368 PHE A C 1
ATOM 2852 O O . PHE A 1 368 ? -27.838 -8.153 24.514 1.00 82.75 368 PHE A O 1
ATOM 2859 N N . VAL A 1 369 ? -25.619 -8.359 24.190 1.00 87.38 369 VAL A N 1
ATOM 2860 C CA . VAL A 1 369 ? -25.649 -8.136 22.740 1.00 87.38 369 VAL A CA 1
ATOM 2861 C C . VAL A 1 369 ? -25.902 -9.456 22.016 1.00 87.38 369 VAL A C 1
ATOM 2863 O O . VAL A 1 369 ? -25.118 -10.393 22.147 1.00 87.38 369 VAL A O 1
ATOM 2866 N N . GLY A 1 370 ? -26.974 -9.509 21.231 1.00 90.25 370 GLY A N 1
ATOM 2867 C CA . GLY A 1 370 ? -27.237 -10.585 20.279 1.00 90.25 370 GLY A CA 1
ATOM 2868 C C . GLY A 1 370 ? -26.818 -10.208 18.856 1.00 90.25 370 GLY A C 1
ATOM 2869 O O . GLY A 1 370 ? -26.529 -9.045 18.556 1.00 90.25 370 GLY A O 1
ATOM 2870 N N . GLU A 1 371 ? -26.798 -11.194 17.963 1.00 94.69 371 GLU A N 1
ATOM 2871 C CA . GLU A 1 371 ? -26.412 -11.035 16.560 1.00 94.69 371 GLU A CA 1
ATOM 2872 C C . GLU A 1 371 ? -27.405 -11.744 15.631 1.00 94.69 371 GLU A C 1
ATOM 2874 O O . GLU A 1 371 ? -27.896 -12.830 15.936 1.00 94.69 371 GLU A O 1
ATOM 2879 N N . ILE A 1 372 ? -27.696 -11.126 14.485 1.00 96.25 372 ILE A N 1
ATOM 2880 C CA . ILE A 1 372 ? -28.464 -11.733 13.395 1.00 96.25 372 ILE A CA 1
ATOM 2881 C C . ILE A 1 372 ? -27.666 -11.575 12.100 1.00 96.25 372 ILE A C 1
ATOM 2883 O O . ILE A 1 372 ? -27.264 -10.467 11.739 1.00 96.25 372 ILE A O 1
ATOM 2887 N N . ASP A 1 373 ? -27.437 -12.685 11.405 1.00 96.56 373 ASP A N 1
ATOM 2888 C CA . ASP A 1 373 ? -26.622 -12.776 10.198 1.00 96.56 373 ASP A CA 1
ATOM 2889 C C . ASP A 1 373 ? -27.435 -13.352 9.033 1.00 96.56 373 ASP A C 1
ATOM 2891 O O . ASP A 1 373 ? -27.817 -14.523 9.038 1.00 96.56 373 ASP A O 1
ATOM 2895 N N . ALA A 1 374 ? -27.698 -12.512 8.034 1.00 96.94 374 ALA A N 1
ATOM 2896 C CA . ALA A 1 374 ? -28.380 -12.863 6.794 1.00 96.94 374 ALA A CA 1
ATOM 2897 C C . ALA A 1 374 ? -27.434 -12.926 5.580 1.00 96.94 374 ALA A C 1
ATOM 2899 O O . ALA A 1 374 ? -27.895 -12.978 4.437 1.00 96.94 374 ALA A O 1
ATOM 2900 N N . SER A 1 375 ? -26.113 -12.893 5.797 1.00 94.38 375 SER A N 1
ATOM 2901 C CA . SER A 1 375 ? -25.105 -12.814 4.726 1.00 94.38 375 SER A CA 1
ATOM 2902 C C . SER A 1 375 ? -25.063 -14.033 3.804 1.00 94.38 375 SER A C 1
ATOM 2904 O O . SER A 1 375 ? -24.553 -13.931 2.693 1.00 94.38 375 SER A O 1
ATOM 2906 N N . ALA A 1 376 ? -25.637 -15.158 4.233 1.00 94.31 376 ALA A N 1
ATOM 2907 C CA . ALA A 1 376 ? -25.780 -16.365 3.427 1.00 94.31 376 ALA A CA 1
ATOM 2908 C C . ALA A 1 376 ? -26.991 -16.331 2.469 1.00 94.31 376 ALA A C 1
ATOM 2910 O O . ALA A 1 376 ? -27.224 -17.310 1.761 1.00 94.31 376 ALA A O 1
ATOM 2911 N N . SER A 1 377 ? -27.779 -15.247 2.462 1.00 95.00 377 SER A N 1
ATOM 2912 C CA . SER A 1 377 ? -28.872 -15.066 1.497 1.00 95.00 377 SER A CA 1
ATOM 2913 C C . SER A 1 377 ? -28.315 -14.936 0.081 1.00 95.00 377 SER A C 1
ATOM 2915 O O . SER A 1 377 ? -27.267 -14.322 -0.122 1.00 95.00 377 SER A O 1
ATOM 2917 N N . TYR A 1 378 ? -29.024 -15.488 -0.897 1.00 93.69 378 TYR A N 1
ATOM 2918 C CA . TYR A 1 378 ? -28.576 -15.527 -2.287 1.00 93.69 378 TYR A CA 1
ATOM 2919 C C . TYR A 1 378 ? -29.751 -15.387 -3.249 1.00 93.69 378 TYR A C 1
ATOM 2921 O O . TYR A 1 378 ? -30.907 -15.545 -2.862 1.00 93.69 378 TYR A O 1
ATOM 2929 N N . ASP A 1 379 ? -29.442 -15.101 -4.505 1.00 94.44 379 ASP A N 1
ATOM 2930 C CA . ASP A 1 379 ? -30.412 -15.021 -5.585 1.00 94.44 379 ASP A CA 1
ATOM 2931 C C . ASP A 1 379 ? -30.043 -16.018 -6.689 1.00 94.44 379 ASP A C 1
ATOM 2933 O O . ASP A 1 379 ? -28.862 -16.171 -7.006 1.00 94.44 379 ASP A O 1
ATOM 2937 N N . ALA A 1 380 ? -31.026 -16.738 -7.235 1.00 86.19 380 ALA A N 1
ATOM 2938 C CA . ALA A 1 380 ? -30.779 -17.767 -8.249 1.00 86.19 380 ALA A CA 1
ATOM 2939 C C . ALA A 1 380 ? -30.440 -17.169 -9.623 1.00 86.19 380 ALA A C 1
ATOM 2941 O O . ALA A 1 380 ? -29.717 -17.796 -10.401 1.00 86.19 380 ALA A O 1
ATOM 2942 N N . ASP A 1 381 ? -30.910 -15.948 -9.880 1.00 86.75 381 ASP A N 1
ATOM 2943 C CA . ASP A 1 381 ? -30.610 -15.167 -11.076 1.00 86.75 381 ASP A CA 1
ATOM 2944 C C . ASP A 1 381 ? -29.324 -14.328 -10.883 1.00 86.75 381 ASP A C 1
ATOM 2946 O O . ASP A 1 381 ? -28.847 -13.670 -11.809 1.00 86.75 381 ASP A O 1
ATOM 2950 N N . ASN A 1 382 ? -28.688 -14.448 -9.706 1.00 79.06 382 ASN A N 1
ATOM 2951 C CA . ASN A 1 382 ? -27.516 -13.699 -9.245 1.00 79.06 382 ASN A CA 1
ATOM 2952 C C . ASN A 1 382 ? -27.749 -12.184 -9.145 1.00 79.06 382 ASN A C 1
ATOM 2954 O O . ASN A 1 382 ? -26.798 -11.398 -9.253 1.00 79.06 382 ASN A O 1
ATOM 2958 N N . ASP A 1 383 ? -28.990 -11.769 -8.894 1.00 88.25 383 ASP A N 1
ATOM 2959 C CA . ASP A 1 383 ? -29.307 -10.371 -8.648 1.00 88.25 383 ASP A CA 1
ATOM 2960 C C . ASP A 1 383 ? -28.690 -9.856 -7.339 1.00 88.25 383 ASP A C 1
ATOM 2962 O O . ASP A 1 383 ? -28.511 -10.562 -6.338 1.00 88.25 383 ASP A O 1
ATOM 2966 N N . LYS A 1 384 ? -28.335 -8.567 -7.335 1.00 88.75 384 LYS A N 1
ATOM 2967 C CA . LYS A 1 384 ? -27.712 -7.936 -6.171 1.00 88.75 384 LYS A CA 1
ATOM 2968 C C . LYS A 1 384 ? -28.744 -7.733 -5.064 1.00 88.75 384 LYS A C 1
ATOM 2970 O O . LYS A 1 384 ? -29.650 -6.914 -5.187 1.00 88.75 384 LYS A O 1
ATOM 2975 N N . LEU A 1 385 ? -28.500 -8.359 -3.918 1.00 95.31 385 LEU A N 1
ATOM 2976 C CA . LEU A 1 385 ? -29.378 -8.235 -2.762 1.00 95.31 385 LEU A CA 1
ATOM 2977 C C . LEU A 1 385 ? -29.169 -6.941 -1.969 1.00 95.31 385 LEU A C 1
ATOM 2979 O O . LEU A 1 385 ? -28.047 -6.492 -1.713 1.00 95.31 385 LEU A O 1
ATOM 2983 N N . SER A 1 386 ? -30.283 -6.377 -1.516 1.00 94.12 386 SER A N 1
ATOM 2984 C CA . SER A 1 386 ? -30.355 -5.284 -0.548 1.00 94.12 386 SER A CA 1
ATOM 2985 C C . SER A 1 386 ? -31.140 -5.721 0.686 1.00 94.12 386 SER A C 1
ATOM 2987 O O . SER A 1 386 ? -32.120 -6.457 0.575 1.00 94.12 386 SER A O 1
ATOM 2989 N N . PHE A 1 387 ? -30.700 -5.273 1.864 1.00 97.44 387 PHE A N 1
ATOM 2990 C CA . PHE A 1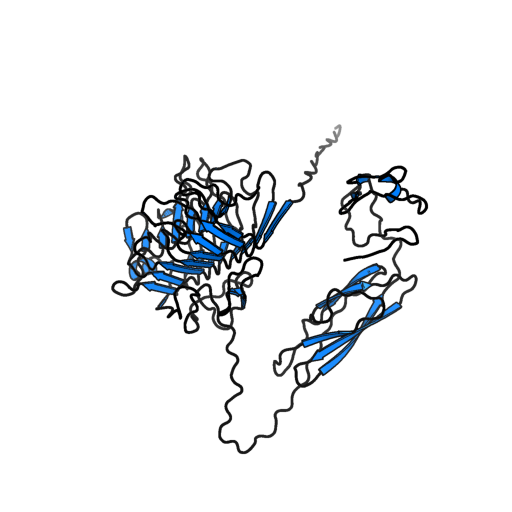 387 ? -31.246 -5.687 3.156 1.00 97.44 387 PHE A CA 1
ATOM 2991 C C . PHE A 1 387 ? -31.865 -4.486 3.867 1.00 97.44 387 PHE A C 1
ATOM 2993 O O . PHE A 1 387 ? -31.329 -3.377 3.835 1.00 97.44 387 PHE A O 1
ATOM 3000 N N . THR A 1 388 ? -33.006 -4.683 4.516 1.00 97.31 388 THR A N 1
ATOM 3001 C CA . THR A 1 388 ? -33.614 -3.673 5.387 1.00 97.31 388 THR A CA 1
ATOM 3002 C C . THR A 1 388 ? -34.224 -4.343 6.606 1.00 97.31 388 THR A C 1
ATOM 3004 O O . THR A 1 388 ? -35.068 -5.226 6.477 1.00 97.31 388 THR A O 1
ATOM 3007 N N . TRP A 1 389 ? -33.812 -3.905 7.789 1.00 97.12 389 TRP A N 1
ATOM 3008 C CA . TRP A 1 389 ? -34.290 -4.409 9.068 1.00 97.12 389 TRP A CA 1
ATOM 3009 C C . TRP A 1 389 ? -35.302 -3.449 9.682 1.00 97.12 389 TRP A C 1
ATOM 3011 O O . TRP A 1 389 ? -35.034 -2.257 9.828 1.00 97.12 389 TRP A O 1
ATOM 3021 N N . THR A 1 390 ? -36.446 -3.986 10.097 1.00 96.00 390 THR A N 1
ATOM 3022 C CA . THR A 1 390 ? -37.374 -3.314 11.013 1.00 96.00 390 THR A CA 1
ATOM 3023 C C . THR A 1 390 ? -37.188 -3.908 12.400 1.00 96.00 390 THR A C 1
ATOM 3025 O O . THR A 1 390 ? -37.250 -5.128 12.573 1.00 96.00 390 THR A O 1
ATOM 3028 N N . THR A 1 391 ? -36.925 -3.045 13.376 1.00 92.31 391 THR A N 1
ATOM 3029 C CA . THR A 1 391 ? -36.555 -3.444 14.734 1.00 92.31 391 THR A CA 1
ATOM 3030 C C . THR A 1 391 ? -37.732 -3.289 15.699 1.00 92.31 391 THR A C 1
ATOM 3032 O O . THR A 1 391 ? -38.541 -2.371 15.531 1.00 92.31 391 THR A O 1
ATOM 3035 N N . PRO A 1 392 ? -37.834 -4.142 16.734 1.00 90.12 392 PRO A N 1
ATOM 3036 C CA . PRO A 1 392 ? -38.803 -3.953 17.808 1.00 90.12 392 PRO A CA 1
ATOM 3037 C C . PRO A 1 392 ? -38.626 -2.599 18.506 1.00 90.12 392 PRO A C 1
ATOM 3039 O O . PRO A 1 392 ? -37.518 -2.063 18.601 1.00 90.12 392 PRO A O 1
ATOM 3042 N N . SER A 1 393 ? -39.717 -2.063 19.056 1.00 82.25 393 SER A N 1
ATOM 3043 C CA . SER A 1 393 ? -39.658 -0.834 19.850 1.00 82.25 393 SER A CA 1
ATOM 3044 C C . SER A 1 393 ? -38.722 -1.005 21.051 1.00 82.25 393 SER A C 1
ATOM 3046 O O . SER A 1 393 ? -38.791 -2.007 21.761 1.00 82.25 393 SER A O 1
ATOM 3048 N N . GLY A 1 394 ? -37.837 -0.032 21.270 1.00 78.75 394 GLY A N 1
ATOM 3049 C CA . GLY A 1 394 ? -36.891 -0.038 22.389 1.00 78.75 394 GLY A CA 1
ATOM 3050 C C . GLY A 1 394 ? -35.674 -0.955 22.221 1.00 78.75 394 GLY A C 1
ATOM 3051 O O . GLY A 1 394 ? -34.869 -1.037 23.144 1.00 78.75 394 GLY A O 1
ATOM 3052 N N . VAL A 1 395 ? -35.507 -1.615 21.068 1.00 87.56 395 VAL A N 1
ATOM 3053 C CA . VAL A 1 395 ? -34.328 -2.438 20.761 1.00 87.56 395 VAL A CA 1
ATOM 3054 C C . VAL A 1 395 ? -33.397 -1.681 19.818 1.00 87.56 395 VAL A C 1
ATOM 3056 O O . VAL A 1 395 ? -33.726 -1.447 18.655 1.00 87.56 395 VAL A O 1
ATOM 3059 N N . SER A 1 396 ? -32.220 -1.310 20.319 1.00 86.62 396 SER A N 1
ATOM 3060 C CA . SER A 1 396 ? -31.178 -0.653 19.525 1.00 86.62 396 SER A CA 1
ATOM 3061 C C . SER A 1 396 ? -30.387 -1.671 18.710 1.00 86.62 396 SER A C 1
ATOM 3063 O O . SER A 1 396 ? -30.020 -2.730 19.224 1.00 86.62 396 SER A O 1
ATOM 3065 N N . VAL A 1 397 ? -30.077 -1.322 17.459 1.00 92.88 397 VAL A N 1
ATOM 3066 C CA . VAL A 1 397 ? -29.291 -2.153 16.537 1.00 92.88 397 VAL A CA 1
ATOM 3067 C C . VAL A 1 397 ? -28.088 -1.403 15.977 1.00 92.88 397 VAL A C 1
ATOM 3069 O O . VAL A 1 397 ? -28.103 -0.179 15.883 1.00 92.88 397 VAL A O 1
ATOM 3072 N N . SER A 1 398 ? -27.059 -2.140 15.560 1.00 90.69 398 SER A N 1
ATOM 3073 C CA . SER A 1 398 ? -25.841 -1.573 14.968 1.00 90.69 398 SER A CA 1
ATOM 3074 C C . SER A 1 398 ? -26.051 -0.972 13.574 1.00 90.69 398 SER A C 1
ATOM 3076 O O . SER A 1 398 ? -25.243 -0.169 13.123 1.00 90.69 398 SER A O 1
ATOM 3078 N N . SER A 1 399 ? -27.084 -1.415 12.855 1.00 92.19 399 SER A N 1
ATOM 3079 C CA . SER A 1 399 ? -27.429 -0.980 11.500 1.00 92.19 399 SER A CA 1
ATOM 3080 C C . SER A 1 399 ? -28.824 -1.490 11.144 1.00 92.19 399 SER A C 1
ATOM 3082 O O . SER A 1 399 ? -29.277 -2.490 11.699 1.00 92.19 399 SER A O 1
ATOM 3084 N N . THR A 1 400 ? -29.490 -0.833 10.197 1.00 95.06 400 THR A N 1
ATOM 3085 C CA . THR A 1 400 ? -30.767 -1.288 9.628 1.00 95.06 400 THR A CA 1
ATOM 3086 C C . THR A 1 400 ? -30.660 -1.713 8.165 1.00 95.06 400 THR A C 1
ATOM 3088 O O . THR A 1 400 ? -31.663 -2.118 7.589 1.00 95.06 400 THR A O 1
ATOM 3091 N N . THR A 1 401 ? -29.476 -1.658 7.546 1.00 93.81 401 THR A N 1
ATOM 3092 C CA . THR A 1 401 ? -29.309 -1.877 6.091 1.00 93.81 401 THR A CA 1
ATOM 3093 C C . THR A 1 401 ? -28.218 -2.878 5.715 1.00 93.81 401 THR A C 1
ATOM 3095 O O . THR A 1 401 ? -28.052 -3.212 4.543 1.00 93.81 401 THR A O 1
ATOM 3098 N N . THR A 1 402 ? -27.458 -3.379 6.689 1.00 93.62 402 THR A N 1
ATOM 3099 C CA . THR A 1 402 ? -26.416 -4.387 6.458 1.00 93.62 402 THR A CA 1
ATOM 3100 C C . THR A 1 402 ? -26.997 -5.799 6.509 1.00 93.62 402 THR A C 1
ATOM 3102 O O . THR A 1 402 ? -27.994 -6.054 7.185 1.00 93.62 402 THR A O 1
ATOM 3105 N N . SER A 1 403 ? -26.347 -6.747 5.830 1.00 94.25 403 SER A N 1
ATOM 3106 C CA . SER A 1 403 ? -26.725 -8.169 5.869 1.00 94.25 403 SER A CA 1
ATOM 3107 C C . SER A 1 403 ? -26.536 -8.805 7.250 1.00 94.25 403 SER A C 1
ATOM 3109 O O . SER A 1 403 ? -27.137 -9.831 7.540 1.00 94.25 403 SER A O 1
ATOM 3111 N N . LYS A 1 404 ? -25.732 -8.184 8.118 1.00 96.69 404 LYS A N 1
ATOM 3112 C CA . LYS A 1 404 ? -25.445 -8.628 9.483 1.00 96.69 404 LYS A CA 1
ATOM 3113 C C . LYS A 1 404 ? -25.647 -7.478 10.465 1.00 96.69 404 LYS A C 1
ATOM 3115 O O . LYS A 1 404 ? -25.164 -6.371 10.207 1.00 96.69 404 LYS A O 1
ATOM 3120 N N . ILE A 1 405 ? -26.344 -7.732 11.570 1.00 96.31 405 ILE A N 1
ATOM 3121 C CA . ILE A 1 405 ? -26.651 -6.736 12.605 1.00 96.31 405 ILE A CA 1
ATOM 3122 C C . ILE A 1 405 ? -26.377 -7.280 14.007 1.00 96.31 405 ILE A C 1
ATOM 3124 O O . ILE A 1 405 ? -26.542 -8.469 14.275 1.00 96.31 405 ILE A O 1
ATOM 3128 N N . LYS A 1 406 ? -25.998 -6.385 14.918 1.00 94.69 406 LYS A N 1
ATOM 3129 C CA . LYS A 1 406 ? -25.971 -6.629 16.364 1.00 94.69 406 LYS A CA 1
ATOM 3130 C C . LYS A 1 406 ? -27.103 -5.859 17.021 1.00 94.69 406 LYS A C 1
ATOM 3132 O O . LYS A 1 406 ? -27.428 -4.765 16.561 1.00 94.69 406 LYS A O 1
ATOM 3137 N N . PHE A 1 407 ? -27.682 -6.396 18.087 1.00 92.75 407 PHE A N 1
ATOM 3138 C CA . PHE A 1 407 ? -28.769 -5.753 18.822 1.00 92.75 407 PHE A CA 1
ATOM 3139 C C . PHE A 1 407 ? -28.573 -5.884 20.330 1.00 92.75 407 PHE A C 1
ATOM 3141 O O . PHE A 1 407 ? -28.072 -6.900 20.806 1.00 92.75 407 PHE A O 1
ATOM 3148 N N . LEU A 1 408 ? -28.975 -4.864 21.087 1.00 88.31 408 LEU A N 1
ATOM 3149 C CA . LEU A 1 408 ? -28.997 -4.939 22.547 1.00 88.31 408 LEU A CA 1
ATOM 3150 C C . LEU A 1 408 ? -30.317 -5.567 22.996 1.00 88.31 408 LEU A C 1
ATOM 3152 O O . LEU A 1 408 ? -31.391 -5.039 22.706 1.00 88.31 408 LEU A O 1
ATOM 3156 N N . THR A 1 409 ? -30.248 -6.693 23.698 1.00 86.44 409 THR A N 1
ATOM 3157 C CA . THR A 1 409 ? -31.450 -7.342 24.228 1.00 86.44 409 THR A CA 1
ATOM 3158 C C . THR A 1 409 ? -32.100 -6.470 25.316 1.00 86.44 409 THR A C 1
ATOM 3160 O O . THR A 1 409 ? -31.402 -5.895 26.156 1.00 86.44 409 THR A O 1
ATOM 3163 N N . PRO A 1 410 ? -33.438 -6.356 25.342 1.00 84.88 410 PRO A N 1
ATOM 3164 C CA . PRO A 1 410 ? -34.142 -5.639 26.394 1.00 84.88 410 PRO A CA 1
ATOM 3165 C C . PRO A 1 410 ? -33.949 -6.321 27.751 1.00 84.88 410 PRO A C 1
ATOM 3167 O O . PRO A 1 410 ? -33.858 -7.548 27.849 1.00 84.88 410 PRO A O 1
ATOM 3170 N N . VAL A 1 411 ? -33.952 -5.512 28.811 1.00 83.38 411 VAL A N 1
ATOM 3171 C CA . VAL A 1 411 ? -33.893 -6.015 30.184 1.00 83.38 411 VAL A CA 1
ATOM 3172 C C . VAL A 1 411 ? -35.237 -6.643 30.550 1.00 83.38 411 VAL A C 1
ATOM 3174 O O . VAL A 1 411 ? -36.267 -5.973 30.504 1.00 83.38 411 VAL A O 1
ATOM 3177 N N . THR A 1 412 ? -35.236 -7.924 30.919 1.00 83.75 412 THR A N 1
ATOM 3178 C CA . THR A 1 412 ? -36.448 -8.673 31.271 1.00 83.75 412 THR A CA 1
ATOM 3179 C C . THR A 1 412 ? -36.242 -9.592 32.466 1.00 83.75 412 THR A C 1
ATOM 3181 O O . THR A 1 412 ? -35.172 -10.164 32.667 1.00 83.75 412 THR A O 1
ATOM 3184 N N . THR A 1 413 ? -37.300 -9.752 33.257 1.00 82.38 413 THR A N 1
ATOM 3185 C CA . THR A 1 413 ? -37.359 -10.658 34.413 1.00 82.38 413 THR A CA 1
ATOM 3186 C C . THR A 1 413 ? -37.974 -12.018 34.074 1.00 82.38 413 THR A C 1
ATOM 3188 O O . THR A 1 413 ? -37.927 -12.928 34.897 1.00 82.38 413 THR A O 1
ATOM 3191 N N . ALA A 1 414 ? -38.511 -12.188 32.862 1.00 84.88 414 ALA A N 1
ATOM 3192 C CA . ALA A 1 414 ? -39.047 -13.449 32.354 1.00 84.88 414 ALA A CA 1
ATOM 3193 C C . ALA A 1 414 ? -38.627 -13.683 30.896 1.00 84.88 414 ALA A C 1
ATOM 3195 O O . ALA A 1 414 ? -38.284 -12.742 30.176 1.00 84.88 414 ALA A O 1
ATOM 3196 N N . ALA A 1 415 ? -38.657 -14.940 30.449 1.00 88.38 415 ALA A N 1
ATOM 3197 C CA . ALA A 1 415 ? -38.333 -15.258 29.064 1.00 88.38 415 ALA A CA 1
ATOM 3198 C C . ALA A 1 415 ? -39.376 -14.635 28.124 1.00 88.38 415 ALA A C 1
ATOM 3200 O O . ALA A 1 415 ? -40.577 -14.801 28.333 1.00 88.38 415 ALA A O 1
ATOM 3201 N N . GLN A 1 416 ? -38.918 -13.942 27.087 1.00 90.06 416 GLN A N 1
ATOM 3202 C CA . GLN A 1 416 ? -39.771 -13.321 26.074 1.00 90.06 416 GLN A CA 1
ATOM 3203 C C . GLN A 1 416 ? -39.176 -13.509 24.680 1.00 90.06 416 GLN A C 1
ATOM 3205 O O . GLN A 1 416 ? -38.020 -13.894 24.543 1.00 90.06 416 GLN A O 1
ATOM 3210 N N . THR A 1 417 ? -39.959 -13.243 23.639 1.00 91.44 417 THR A N 1
ATOM 3211 C CA . THR A 1 417 ? -39.480 -13.256 22.251 1.00 91.44 417 THR A CA 1
ATOM 3212 C C . THR A 1 417 ? -39.678 -11.874 21.656 1.00 91.44 417 THR A C 1
ATOM 3214 O O . THR A 1 417 ? -40.758 -11.304 21.791 1.00 91.44 417 THR A O 1
ATOM 3217 N N . VAL A 1 418 ? -38.640 -11.337 21.018 1.00 91.94 418 VAL A N 1
ATOM 3218 C CA . VAL A 1 418 ? -38.728 -10.110 20.218 1.00 91.94 418 VAL A CA 1
ATOM 3219 C C . VAL A 1 418 ? -38.614 -10.459 18.743 1.00 91.94 418 VAL A C 1
ATOM 3221 O O . VAL A 1 418 ? -37.888 -11.380 18.374 1.00 91.94 418 VAL A O 1
ATOM 3224 N N . GLU A 1 419 ? -39.331 -9.730 17.898 1.00 94.38 419 GLU A N 1
ATOM 3225 C CA . GLU A 1 419 ? -39.425 -10.040 16.473 1.00 94.38 419 GLU A CA 1
ATOM 3226 C C . GLU A 1 419 ? -38.739 -8.971 15.631 1.00 94.38 419 GLU A C 1
ATOM 3228 O O . GLU A 1 419 ? -39.163 -7.816 15.586 1.00 94.38 419 GLU A O 1
ATOM 3233 N N . PHE A 1 420 ? -37.682 -9.369 14.930 1.00 96.31 420 PHE A N 1
ATOM 3234 C CA . PHE A 1 420 ? -37.094 -8.552 13.877 1.00 96.31 420 PHE A CA 1
ATOM 3235 C C . PHE A 1 420 ? -37.766 -8.887 12.555 1.00 96.31 420 PHE A C 1
ATOM 3237 O O . PHE A 1 420 ? -38.116 -10.037 12.308 1.00 96.31 420 PHE A O 1
ATOM 3244 N N . THR A 1 421 ? -37.921 -7.900 11.680 1.00 96.88 421 THR A N 1
ATOM 3245 C CA . THR A 1 421 ? -38.373 -8.151 10.308 1.00 96.88 421 THR A CA 1
ATOM 3246 C C . THR A 1 421 ? -37.251 -7.819 9.341 1.00 96.88 421 THR A C 1
ATOM 3248 O O . THR A 1 421 ? -36.803 -6.673 9.290 1.00 96.88 421 THR A O 1
ATOM 3251 N N . LEU A 1 422 ? -36.809 -8.813 8.575 1.00 97.62 422 LEU A N 1
ATOM 3252 C CA . LEU A 1 422 ? -35.854 -8.664 7.488 1.00 97.62 422 LEU A CA 1
ATOM 3253 C C . LEU A 1 422 ? -36.593 -8.551 6.160 1.00 97.62 422 LEU A C 1
ATOM 3255 O O . LEU A 1 422 ? -37.371 -9.429 5.803 1.00 97.62 422 LEU A O 1
ATOM 3259 N N . LYS A 1 423 ? -36.295 -7.504 5.401 1.00 97.56 423 LYS A N 1
ATOM 3260 C CA . LYS A 1 423 ? -36.658 -7.365 3.994 1.00 97.56 423 LYS A CA 1
ATOM 3261 C C . LYS A 1 423 ? -35.406 -7.582 3.143 1.00 97.56 423 LYS A C 1
ATOM 3263 O O . LYS A 1 423 ? -34.436 -6.846 3.318 1.00 97.56 423 LYS A O 1
ATOM 3268 N N . VAL A 1 424 ? -35.438 -8.550 2.229 1.00 96.56 424 VAL A N 1
ATOM 3269 C CA . VAL A 1 424 ? -34.384 -8.786 1.230 1.00 96.56 424 VAL A CA 1
ATOM 3270 C C . VAL A 1 424 ? -34.961 -8.553 -0.159 1.00 96.56 424 VAL A C 1
ATOM 3272 O O . VAL A 1 424 ? -35.972 -9.156 -0.511 1.00 96.56 424 VAL A O 1
ATOM 3275 N N . SER A 1 425 ? -34.350 -7.659 -0.929 1.00 95.56 425 SER A N 1
ATOM 3276 C CA . SER A 1 425 ? -34.806 -7.296 -2.274 1.00 95.56 425 SER A CA 1
ATOM 3277 C C . SER A 1 425 ? -33.682 -7.486 -3.283 1.00 95.56 425 SER A C 1
ATOM 3279 O O . SER A 1 425 ? -32.586 -6.969 -3.064 1.00 95.56 425 SER A O 1
ATOM 3281 N N . ASP A 1 426 ? -33.992 -8.169 -4.381 1.00 93.44 426 ASP A N 1
ATOM 3282 C CA . ASP A 1 426 ? -33.150 -8.331 -5.581 1.00 93.44 426 ASP A CA 1
ATOM 3283 C C . ASP A 1 426 ? -33.224 -7.086 -6.507 1.00 93.44 426 ASP A C 1
ATOM 3285 O O . ASP A 1 426 ? -32.356 -6.852 -7.338 1.00 93.44 426 ASP A O 1
ATOM 3289 N N . GLY A 1 427 ? -34.241 -6.237 -6.306 1.00 88.62 427 GLY A N 1
ATOM 3290 C CA . GLY A 1 427 ? -34.517 -5.033 -7.102 1.00 88.62 427 GLY A CA 1
ATOM 3291 C C . GLY A 1 427 ? -35.828 -5.117 -7.893 1.00 88.62 427 GLY A C 1
ATOM 3292 O O . GLY A 1 427 ? -36.375 -4.080 -8.269 1.00 88.62 427 GLY A O 1
ATOM 3293 N N . THR A 1 428 ? -36.367 -6.325 -8.052 1.00 88.44 428 THR A N 1
ATOM 3294 C CA . THR A 1 428 ? -37.621 -6.649 -8.742 1.00 88.44 428 THR A CA 1
ATOM 3295 C C . THR A 1 428 ? -38.657 -7.199 -7.764 1.00 88.44 428 THR A C 1
ATOM 3297 O O . THR A 1 428 ? -39.772 -6.686 -7.656 1.00 88.44 428 THR A O 1
ATOM 3300 N N . THR A 1 429 ? -38.287 -8.240 -7.026 1.00 90.81 429 THR A N 1
ATOM 3301 C CA . THR A 1 429 ? -39.079 -8.871 -5.985 1.00 90.81 429 THR A CA 1
ATOM 3302 C C . THR A 1 429 ? -38.472 -8.625 -4.609 1.00 90.81 429 THR A C 1
ATOM 3304 O O . THR A 1 429 ? -37.377 -8.098 -4.412 1.00 90.81 429 THR A O 1
ATOM 3307 N N . THR A 1 430 ? -39.256 -8.924 -3.588 1.00 93.81 430 THR A N 1
ATOM 3308 C CA . THR A 1 430 ? -38.842 -8.747 -2.209 1.00 93.81 430 THR A CA 1
ATOM 3309 C C . THR A 1 430 ? -39.365 -9.916 -1.410 1.00 93.81 430 THR A C 1
ATOM 3311 O O . THR A 1 430 ? -40.559 -10.207 -1.451 1.00 93.81 430 THR A O 1
ATOM 3314 N N . GLN A 1 431 ? -38.489 -10.499 -0.603 1.00 96.69 431 GLN A N 1
ATOM 3315 C CA . GLN A 1 431 ? -38.872 -11.396 0.471 1.00 96.69 431 GLN A CA 1
ATOM 3316 C C . GLN A 1 431 ? -38.854 -10.673 1.811 1.00 96.69 431 GLN A C 1
ATOM 3318 O O . GLN A 1 431 ? -37.993 -9.834 2.084 1.00 96.69 431 GLN A O 1
ATOM 3323 N N . ILE A 1 432 ? -39.830 -11.007 2.650 1.00 95.44 432 ILE A N 1
ATOM 3324 C CA . ILE A 1 432 ? -39.929 -10.519 4.021 1.00 95.44 432 ILE A CA 1
ATOM 3325 C C . ILE A 1 432 ? -39.897 -11.735 4.939 1.00 95.44 432 ILE A C 1
ATOM 3327 O O . ILE A 1 432 ? -40.691 -12.658 4.772 1.00 95.44 432 ILE A O 1
ATOM 3331 N N . GLN A 1 433 ? -38.994 -11.726 5.913 1.00 94.06 433 GLN A N 1
ATOM 3332 C CA . GLN A 1 433 ? -38.860 -12.780 6.905 1.00 94.06 433 GLN A CA 1
ATOM 3333 C C . GLN A 1 433 ? -38.899 -12.196 8.313 1.00 94.06 433 GLN A C 1
ATOM 3335 O O . GLN A 1 433 ? -38.129 -11.298 8.653 1.00 94.06 433 GLN A O 1
ATOM 3340 N N . THR A 1 434 ? -39.774 -12.745 9.151 1.00 95.50 434 THR A N 1
ATOM 3341 C CA . THR A 1 434 ? -39.761 -12.481 10.590 1.00 95.50 434 THR A CA 1
ATOM 3342 C C . THR A 1 434 ? -38.733 -13.387 11.258 1.00 95.50 434 THR A C 1
ATOM 3344 O O . THR A 1 434 ? -38.725 -14.598 11.042 1.00 95.50 434 THR A O 1
ATOM 3347 N N . VAL A 1 435 ? -37.872 -12.795 12.078 1.00 95.50 435 VAL A N 1
ATOM 3348 C CA . VAL A 1 435 ? -36.799 -13.466 12.811 1.00 95.50 435 VAL A CA 1
ATOM 3349 C C . VAL A 1 435 ? -37.119 -13.360 14.305 1.00 95.50 435 VAL A C 1
ATOM 3351 O O . VAL A 1 435 ? -36.824 -12.329 14.923 1.00 95.50 435 VAL A O 1
ATOM 3354 N N . PRO A 1 436 ? -37.772 -14.378 14.894 1.00 93.38 436 PRO A N 1
ATOM 3355 C CA . PRO A 1 436 ? -38.069 -14.394 16.317 1.00 93.38 436 PRO A CA 1
ATOM 3356 C C . PRO A 1 436 ? -36.794 -14.684 17.108 1.00 93.38 436 PRO A C 1
ATOM 3358 O O . PRO A 1 436 ? -36.122 -15.695 16.906 1.00 93.38 436 PRO A O 1
ATOM 3361 N N . VAL A 1 437 ? -36.477 -13.801 18.045 1.00 93.25 437 VAL A N 1
ATOM 3362 C CA . VAL A 1 437 ? -35.325 -13.924 18.932 1.00 93.25 437 VAL A CA 1
ATOM 3363 C C . VAL A 1 437 ? -35.828 -14.127 20.350 1.00 93.25 437 VAL A C 1
ATOM 3365 O O . VAL A 1 437 ? -36.415 -13.227 20.955 1.00 93.25 437 VAL A O 1
ATOM 3368 N N . LYS A 1 438 ? -35.571 -15.314 20.899 1.00 91.44 438 LYS A N 1
ATOM 3369 C CA . LYS A 1 438 ? -35.857 -15.618 22.299 1.00 91.44 438 LYS A CA 1
ATOM 3370 C C . LYS A 1 438 ? -34.816 -14.951 23.196 1.00 91.44 438 LYS A C 1
ATOM 3372 O O . LYS A 1 438 ? -33.614 -15.113 22.983 1.00 91.44 438 LYS A O 1
ATOM 3377 N N . ILE A 1 439 ? -35.302 -14.236 24.203 1.00 89.94 439 ILE A N 1
ATOM 3378 C CA . ILE A 1 439 ? -34.521 -13.595 25.256 1.00 89.94 439 ILE A CA 1
ATOM 3379 C C . ILE A 1 439 ? -34.877 -14.259 26.575 1.00 89.94 439 ILE A C 1
ATOM 3381 O O . ILE A 1 439 ? -36.045 -14.316 26.965 1.00 89.94 439 ILE A O 1
ATOM 3385 N N . LEU A 1 440 ? -33.867 -14.763 27.264 1.00 87.12 440 LEU A N 1
ATOM 3386 C CA . LEU A 1 440 ? -33.987 -15.335 28.593 1.00 87.12 440 LEU A CA 1
ATOM 3387 C C . LEU A 1 440 ? -33.728 -14.250 29.649 1.00 87.12 440 LEU A C 1
ATOM 3389 O O . LEU A 1 440 ? -32.974 -13.306 29.390 1.00 87.12 440 LEU A O 1
ATOM 3393 N N . PRO A 1 441 ? -34.344 -14.351 30.840 1.00 83.50 441 PRO A N 1
ATOM 3394 C CA . PRO A 1 441 ? -34.009 -13.458 31.939 1.00 83.50 441 PRO A CA 1
ATOM 3395 C C . PRO A 1 441 ? -32.527 -13.599 32.293 1.00 83.50 441 PRO A C 1
ATOM 3397 O O . PRO A 1 441 ? -31.912 -14.638 32.046 1.00 83.50 441 PRO A O 1
ATOM 3400 N N . TYR A 1 442 ? -31.957 -12.541 32.865 1.00 70.00 442 TYR A N 1
ATOM 3401 C CA . TYR A 1 442 ? -30.570 -12.556 33.320 1.00 70.00 442 TYR A CA 1
ATOM 3402 C C . TYR A 1 442 ? -30.368 -13.705 34.316 1.00 70.00 442 TYR A C 1
ATOM 3404 O O . TYR A 1 442 ? -31.119 -13.810 35.288 1.00 70.00 442 TYR A O 1
ATOM 3412 N N . MET A 1 443 ? -29.374 -14.564 34.074 1.00 65.38 443 MET A N 1
ATOM 3413 C CA . MET A 1 443 ? -28.989 -15.600 35.030 1.00 65.38 443 MET A CA 1
ATOM 3414 C C . MET A 1 443 ? -28.129 -14.963 36.134 1.00 65.38 443 MET A C 1
ATOM 3416 O O . MET A 1 443 ? -27.048 -14.460 35.828 1.00 65.38 443 MET A O 1
ATOM 3420 N N . PRO A 1 444 ? -28.574 -14.974 37.406 1.00 54.97 444 PRO A N 1
ATOM 3421 C CA . PRO A 1 444 ? -27.826 -14.391 38.522 1.00 54.97 444 PRO A CA 1
ATOM 3422 C C . PRO A 1 444 ? -26.526 -15.141 38.855 1.00 54.97 444 PRO A C 1
ATOM 3424 O O . PRO A 1 444 ? -25.732 -14.626 39.632 1.00 54.97 444 PRO A O 1
ATOM 3427 N N . ASP A 1 445 ? -26.293 -16.307 38.247 1.00 59.31 445 ASP A N 1
ATOM 3428 C CA . ASP A 1 445 ? -25.095 -17.130 38.461 1.00 59.31 445 ASP A CA 1
ATOM 3429 C C . ASP A 1 445 ? -23.889 -16.681 37.616 1.00 59.31 445 ASP A C 1
ATOM 3431 O O . ASP A 1 445 ? -22.834 -17.313 37.647 1.00 59.31 445 ASP A O 1
ATOM 3435 N N . LEU A 1 446 ? -24.029 -15.600 36.840 1.00 62.28 446 LEU A N 1
ATOM 3436 C CA . LEU A 1 446 ? -22.884 -14.954 36.212 1.00 62.28 446 LEU A CA 1
ATOM 3437 C C . LEU A 1 446 ? -22.064 -14.238 37.283 1.00 62.28 446 LEU A C 1
ATOM 3439 O O . LEU A 1 446 ? -22.556 -13.349 37.983 1.00 62.28 446 LEU A O 1
ATOM 3443 N N . GLU A 1 447 ? -20.800 -14.635 37.376 1.00 71.19 447 GLU A N 1
ATOM 3444 C CA . GLU A 1 447 ? -19.803 -13.987 38.214 1.00 71.19 447 GLU A CA 1
ATOM 3445 C C . GLU A 1 447 ? -19.800 -12.473 37.946 1.00 71.19 447 GLU A C 1
ATOM 3447 O O . GLU A 1 447 ? -19.948 -12.020 36.809 1.00 71.19 447 GLU A O 1
ATOM 3452 N N . SER A 1 448 ? -19.718 -11.671 39.005 1.00 78.88 448 SER A N 1
ATOM 3453 C CA . SER A 1 448 ? -19.597 -10.218 38.886 1.00 78.88 448 SER A CA 1
ATOM 3454 C C . SER A 1 448 ? -18.140 -9.845 39.070 1.00 78.88 448 SER A C 1
ATOM 3456 O O . SER A 1 448 ? -17.501 -10.323 40.003 1.00 78.88 448 SER A O 1
ATOM 3458 N N . ALA A 1 449 ? -17.623 -8.978 38.202 1.00 84.31 449 ALA A N 1
ATOM 3459 C CA . ALA A 1 449 ? -16.264 -8.491 38.352 1.00 84.31 449 ALA A CA 1
ATOM 3460 C C . ALA A 1 449 ? -16.125 -7.722 39.674 1.00 84.31 449 ALA A C 1
ATOM 3462 O O . ALA A 1 449 ? -16.862 -6.764 39.922 1.00 84.31 449 ALA A O 1
ATOM 3463 N N . GLU A 1 450 ? -15.169 -8.120 40.507 1.00 89.75 450 GLU A N 1
ATOM 3464 C CA . GLU A 1 450 ? -14.808 -7.353 41.695 1.00 89.75 450 GLU A CA 1
ATOM 3465 C C . GLU A 1 450 ? -13.908 -6.176 41.302 1.00 89.75 450 GLU A C 1
ATOM 3467 O O . GLU A 1 450 ? -12.921 -6.347 40.583 1.00 89.75 450 GLU A O 1
ATOM 3472 N N . ILE A 1 451 ? -14.234 -4.978 41.788 1.00 89.06 451 ILE A N 1
ATOM 3473 C CA . ILE A 1 451 ? -13.434 -3.770 41.563 1.00 89.06 451 ILE A CA 1
ATOM 3474 C C . ILE A 1 451 ? -12.407 -3.657 42.692 1.00 89.06 451 ILE A C 1
ATOM 3476 O O . ILE A 1 451 ? -12.766 -3.613 43.866 1.00 89.06 451 ILE A O 1
ATOM 3480 N N . ALA A 1 452 ? -11.127 -3.629 42.331 1.00 90.38 452 ALA A N 1
ATOM 3481 C CA . ALA A 1 452 ? -10.003 -3.514 43.253 1.00 90.38 452 ALA A CA 1
ATOM 3482 C C . ALA A 1 452 ? -9.618 -2.059 43.546 1.00 90.38 452 ALA A C 1
ATOM 3484 O O . ALA A 1 452 ? -9.222 -1.750 44.668 1.00 90.38 452 ALA A O 1
ATOM 3485 N N . ASP A 1 453 ? -9.722 -1.176 42.551 1.00 91.00 453 ASP A N 1
ATOM 3486 C CA . ASP A 1 453 ? -9.382 0.241 42.690 1.00 91.00 453 ASP A CA 1
ATOM 3487 C C . ASP A 1 453 ? -10.226 1.106 41.744 1.00 91.00 453 ASP A C 1
ATOM 3489 O O . ASP A 1 453 ? -10.737 0.634 40.723 1.00 91.00 453 ASP A O 1
ATOM 3493 N N . ILE A 1 454 ? -10.366 2.391 42.072 1.00 91.81 454 ILE A N 1
ATOM 3494 C CA . ILE A 1 454 ? -11.068 3.368 41.242 1.00 91.81 454 ILE A CA 1
ATOM 3495 C C . ILE A 1 454 ? -10.327 4.700 41.198 1.00 91.81 454 ILE A C 1
ATOM 3497 O O . ILE A 1 454 ? -9.994 5.306 42.216 1.00 91.81 454 ILE A O 1
ATOM 3501 N N . LYS A 1 455 ? -10.097 5.193 39.980 1.00 92.19 455 LYS A N 1
ATOM 3502 C CA . LYS A 1 455 ? -9.434 6.474 39.716 1.00 92.19 455 LYS A CA 1
ATOM 3503 C C . LYS A 1 455 ? -10.339 7.353 38.879 1.00 92.19 455 LYS A C 1
ATOM 3505 O O . LYS A 1 455 ? -10.964 6.875 37.940 1.00 92.19 455 LYS A O 1
ATOM 3510 N N . ALA A 1 456 ? -10.367 8.644 39.182 1.00 91.50 456 ALA A N 1
ATOM 3511 C CA . ALA A 1 456 ? -11.088 9.630 38.386 1.00 91.50 456 ALA A CA 1
ATOM 3512 C C . ALA A 1 456 ? -10.145 10.699 37.842 1.00 91.50 456 ALA A C 1
ATOM 3514 O O . ALA A 1 456 ? -9.140 11.022 38.478 1.00 91.50 456 ALA A O 1
ATOM 3515 N N . SER A 1 457 ? -10.522 11.307 36.718 1.00 92.56 457 SER A N 1
ATOM 3516 C CA . SER A 1 457 ? -9.877 12.518 36.195 1.00 92.56 457 SER A CA 1
ATOM 3517 C C . SER A 1 457 ? -9.910 13.674 37.195 1.00 92.56 457 SER A C 1
ATOM 3519 O O . SER A 1 457 ? -8.956 14.438 37.322 1.00 92.56 457 SER A O 1
ATOM 3521 N N . SER A 1 458 ? -11.038 13.815 37.886 1.00 94.00 458 SER A N 1
ATOM 3522 C CA . SER A 1 458 ? -11.303 14.816 38.909 1.00 94.00 458 SER A CA 1
ATOM 3523 C C . SER A 1 458 ? -12.522 14.387 39.729 1.00 94.00 458 SER A C 1
ATOM 3525 O O . SER A 1 458 ? -13.189 13.397 39.414 1.00 94.00 458 SER A O 1
ATOM 3527 N N . PHE A 1 459 ? -12.829 15.136 40.780 1.00 94.56 459 PHE A N 1
ATOM 3528 C CA . PHE A 1 459 ? -14.089 15.040 41.503 1.00 94.56 459 PHE A CA 1
ATOM 3529 C C . PHE A 1 459 ? -14.402 16.382 42.170 1.00 94.56 459 PHE A C 1
ATOM 3531 O O . PHE A 1 459 ? -13.508 17.197 42.407 1.00 94.56 459 PHE A O 1
ATOM 3538 N N . GLN A 1 460 ? -15.670 16.611 42.495 1.00 94.56 460 GLN A N 1
ATOM 3539 C CA . GLN A 1 460 ? -16.086 17.720 43.349 1.00 94.56 460 GLN A CA 1
ATOM 3540 C C . GLN A 1 460 ? -16.625 17.157 44.665 1.00 94.56 460 GLN A C 1
ATOM 3542 O O . GLN A 1 460 ? -17.479 16.278 44.650 1.00 94.56 460 GLN A O 1
ATOM 3547 N N . ALA A 1 461 ? -16.144 17.643 45.810 1.00 90.88 461 ALA A N 1
ATOM 3548 C CA . ALA A 1 461 ? -16.688 17.213 47.097 1.00 90.88 461 ALA A CA 1
ATOM 3549 C C . ALA A 1 461 ? -18.180 17.614 47.212 1.00 90.88 461 ALA A C 1
ATOM 3551 O O . ALA A 1 461 ? -18.529 18.725 46.797 1.00 90.88 461 ALA A O 1
ATOM 3552 N N . PRO A 1 462 ? -19.056 16.759 47.773 1.00 93.00 462 PRO A N 1
ATOM 3553 C CA . PRO A 1 462 ? -18.766 15.488 48.449 1.00 93.00 462 PRO A CA 1
ATOM 3554 C C . PRO A 1 462 ? -18.846 14.231 47.550 1.00 93.00 462 PRO A C 1
ATOM 3556 O O . PRO A 1 462 ? -19.002 13.149 48.086 1.00 93.00 462 PRO A O 1
ATOM 3559 N N . TYR A 1 463 ? -18.772 14.358 46.221 1.00 94.06 463 TYR A N 1
ATOM 3560 C CA . TYR A 1 463 ? -19.018 13.284 45.242 1.00 94.06 463 TYR A CA 1
ATOM 3561 C C . TYR A 1 463 ? -17.723 12.615 44.771 1.00 94.06 463 TYR A C 1
ATOM 3563 O O . TYR A 1 463 ? -17.183 12.927 43.702 1.00 94.06 463 TYR A O 1
ATOM 3571 N N . TYR A 1 464 ? -17.180 11.732 45.593 1.00 95.88 464 TYR A N 1
ATOM 3572 C CA . TYR A 1 464 ? -15.870 11.131 45.388 1.00 95.88 464 TYR A CA 1
ATOM 3573 C C . TYR A 1 464 ? -15.912 9.949 44.405 1.00 95.88 464 TYR A C 1
ATOM 3575 O O . TYR A 1 464 ? -16.965 9.368 44.168 1.00 95.88 464 TYR A O 1
ATOM 3583 N N . PRO A 1 465 ? -14.767 9.539 43.823 1.00 94.88 465 PRO A N 1
ATOM 3584 C CA . PRO A 1 465 ? -14.731 8.406 42.895 1.00 94.88 465 PRO A CA 1
ATOM 3585 C C . PRO A 1 465 ? -15.241 7.094 43.501 1.00 94.88 465 PRO A C 1
ATOM 3587 O O . PRO A 1 465 ? -15.909 6.332 42.813 1.00 94.88 465 PRO A O 1
ATOM 3590 N N . TYR A 1 466 ? -14.968 6.846 44.786 1.00 94.44 466 TYR A N 1
ATOM 3591 C CA . TYR A 1 466 ? -15.396 5.625 45.475 1.00 94.44 466 TYR A CA 1
ATOM 3592 C C . TYR A 1 466 ? -16.920 5.516 45.635 1.00 94.44 466 TYR A C 1
ATOM 3594 O O . TYR A 1 466 ? -17.430 4.401 45.679 1.00 94.44 466 TYR A O 1
ATOM 3602 N N . ASP A 1 467 ? -17.646 6.637 45.605 1.00 93.88 467 ASP A N 1
ATOM 3603 C CA . ASP A 1 467 ? -19.115 6.666 45.623 1.00 93.88 467 ASP A CA 1
ATOM 3604 C C . ASP A 1 467 ? -19.725 6.045 44.349 1.00 93.88 467 ASP A C 1
ATOM 3606 O O . ASP A 1 467 ? -20.916 5.775 44.280 1.00 93.88 467 ASP A O 1
ATOM 3610 N N . ALA A 1 468 ? -18.935 5.825 43.289 1.00 91.19 468 ALA A N 1
ATOM 3611 C CA . ALA A 1 468 ? -19.412 5.135 42.088 1.00 91.19 468 ALA A CA 1
ATOM 3612 C C . ALA A 1 468 ? -19.474 3.605 42.245 1.00 91.19 468 ALA A C 1
ATOM 3614 O O . ALA A 1 468 ? -20.043 2.933 41.382 1.00 91.19 468 ALA A O 1
ATOM 3615 N N . ILE A 1 469 ? -18.845 3.049 43.288 1.00 90.94 469 ILE A N 1
ATOM 3616 C CA . ILE A 1 469 ? -18.654 1.600 43.470 1.00 90.94 469 ILE A CA 1
ATOM 3617 C C . ILE A 1 469 ? -19.003 1.107 44.881 1.00 90.94 469 ILE A C 1
ATOM 3619 O O . ILE A 1 469 ? -18.781 -0.061 45.188 1.00 90.94 469 ILE A O 1
ATOM 3623 N N . ASP A 1 470 ? -19.543 1.966 45.744 1.00 89.81 470 ASP A N 1
ATOM 3624 C CA . ASP A 1 470 ? -19.896 1.636 47.133 1.00 89.81 470 ASP A CA 1
ATOM 3625 C C . ASP A 1 470 ? -21.194 0.811 47.264 1.00 89.81 470 ASP A C 1
ATOM 3627 O O . ASP A 1 470 ? -21.496 0.275 48.331 1.00 89.81 470 ASP A O 1
ATOM 3631 N N . GLY A 1 471 ? -21.947 0.678 46.168 1.00 86.50 471 GLY A N 1
ATOM 3632 C CA . GLY A 1 471 ? -23.225 -0.027 46.124 1.00 86.50 471 GLY A CA 1
ATOM 3633 C C . GLY A 1 471 ? -24.408 0.775 46.676 1.00 86.50 471 GLY A C 1
ATOM 3634 O O . GLY A 1 471 ? -25.518 0.237 46.717 1.00 86.50 471 GLY A O 1
ATOM 3635 N N . ASP A 1 472 ? -24.212 2.039 47.062 1.00 88.50 472 ASP A N 1
ATOM 3636 C CA . ASP A 1 472 ? -25.259 2.933 47.547 1.00 88.50 472 ASP A CA 1
ATOM 3637 C C . ASP A 1 472 ? -25.753 3.845 46.413 1.00 88.50 472 ASP A C 1
ATOM 3639 O O . ASP A 1 472 ? -25.062 4.722 45.914 1.00 88.50 472 ASP A O 1
ATOM 3643 N N . ILE A 1 473 ? -27.010 3.676 45.998 1.00 85.88 473 ILE A N 1
ATOM 3644 C CA . ILE A 1 473 ? -27.611 4.526 44.955 1.00 85.88 473 ILE A CA 1
ATOM 3645 C C . ILE A 1 473 ? -27.924 5.958 45.435 1.00 85.88 473 ILE A C 1
ATOM 3647 O O . ILE A 1 473 ? -28.403 6.775 44.643 1.00 85.88 473 ILE A O 1
ATOM 3651 N N . GLY A 1 474 ? -27.729 6.250 46.725 1.00 87.69 474 GLY A N 1
ATOM 3652 C CA . GLY A 1 474 ? -27.854 7.578 47.322 1.00 87.69 474 GLY A CA 1
ATOM 3653 C C . GLY A 1 474 ? -26.596 8.442 47.190 1.00 87.69 474 GLY A C 1
ATOM 3654 O O . GLY A 1 474 ? -26.704 9.669 47.263 1.00 87.69 474 GLY A O 1
ATOM 3655 N N . THR A 1 475 ? -25.432 7.834 46.958 1.00 91.38 475 THR A N 1
ATOM 3656 C CA . THR A 1 475 ? -24.155 8.514 46.708 1.00 91.38 475 THR A CA 1
ATOM 3657 C C . THR A 1 475 ? -23.877 8.562 45.198 1.00 91.38 475 THR A C 1
ATOM 3659 O O . THR A 1 475 ? -24.606 7.989 44.381 1.00 91.38 475 THR A O 1
ATOM 3662 N N . MET A 1 476 ? -22.909 9.376 44.772 1.00 91.62 476 MET A N 1
ATOM 3663 C CA . MET A 1 476 ? -22.510 9.449 43.364 1.00 91.62 476 MET A CA 1
ATOM 3664 C C . MET A 1 476 ? -21.104 10.019 43.226 1.00 91.62 476 MET A C 1
ATOM 3666 O O . MET A 1 476 ? -20.720 10.902 43.986 1.00 91.62 476 MET A O 1
ATOM 3670 N N . TRP A 1 477 ? -20.391 9.622 42.174 1.00 93.62 477 TRP A N 1
ATOM 3671 C CA . TRP A 1 477 ? -19.249 10.389 41.680 1.00 93.62 477 TRP A CA 1
ATOM 3672 C C . TRP A 1 477 ? -19.718 11.544 40.785 1.00 93.62 477 TRP A C 1
ATOM 3674 O O . TRP A 1 477 ? -20.627 11.391 39.966 1.00 93.62 477 TRP A O 1
ATOM 3684 N N . SER A 1 478 ? -19.070 12.704 40.907 1.00 91.81 478 SER A N 1
ATOM 3685 C CA . SER A 1 478 ? -19.303 13.860 40.039 1.00 91.81 478 SER A CA 1
ATOM 3686 C C . SER A 1 478 ? -18.027 14.673 39.866 1.00 91.81 478 SER A C 1
ATOM 3688 O O . SER A 1 478 ? -17.301 14.918 40.826 1.00 91.81 478 SER A O 1
ATOM 3690 N N . ALA A 1 479 ? -17.808 15.194 38.661 1.00 93.12 479 ALA A N 1
ATOM 3691 C CA . ALA A 1 479 ? -16.716 16.107 38.336 1.00 93.12 479 ALA A CA 1
ATOM 3692 C C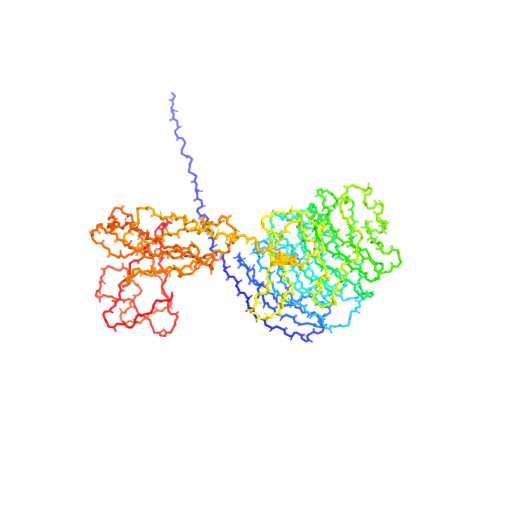 . ALA A 1 479 ? -17.227 17.270 37.470 1.00 93.12 479 ALA A C 1
ATOM 3694 O O . ALA A 1 479 ? -18.200 17.114 36.735 1.00 93.12 479 ALA A O 1
ATOM 3695 N N . ASN A 1 480 ? -16.589 18.439 37.573 1.00 89.38 480 ASN A N 1
ATOM 3696 C CA . ASN A 1 480 ? -16.948 19.615 36.775 1.00 89.38 480 ASN A CA 1
ATOM 3697 C C . ASN A 1 480 ? -16.231 19.621 35.421 1.00 89.38 480 ASN A C 1
ATOM 3699 O O . ASN A 1 480 ? -15.057 19.264 35.336 1.00 89.38 480 ASN A O 1
ATOM 3703 N N . GLY A 1 481 ? -16.916 20.134 34.397 1.00 83.88 481 GLY A N 1
ATOM 3704 C CA . GLY A 1 481 ? -16.380 20.296 33.044 1.00 83.88 481 GLY A CA 1
ATOM 3705 C C . GLY A 1 481 ? -16.626 19.094 32.131 1.00 83.88 481 GLY A C 1
ATOM 3706 O O . GLY A 1 481 ? -17.207 18.088 32.533 1.00 83.88 481 GLY A O 1
ATOM 3707 N N . ASP A 1 482 ? -16.180 19.220 30.884 1.00 83.06 482 ASP A N 1
ATOM 3708 C CA . ASP A 1 482 ? -16.354 18.191 29.857 1.00 83.06 482 ASP A CA 1
ATOM 3709 C C . ASP A 1 482 ? -15.238 17.132 29.924 1.00 83.06 482 ASP A C 1
ATOM 3711 O O . ASP A 1 482 ? -14.170 17.362 30.501 1.00 83.06 482 ASP A O 1
ATOM 3715 N N . ASN A 1 483 ? -15.479 15.967 29.311 1.00 80.44 483 ASN A N 1
ATOM 3716 C CA . ASN A 1 483 ? -14.512 14.866 29.168 1.00 80.44 483 ASN A CA 1
ATOM 3717 C C . ASN A 1 483 ? -13.938 14.318 30.491 1.00 80.44 483 ASN A C 1
ATOM 3719 O O . ASN A 1 483 ? -12.772 13.923 30.558 1.00 80.44 483 ASN A O 1
ATOM 3723 N N . GLN A 1 484 ? -14.755 14.282 31.545 1.00 87.81 484 GLN A N 1
ATOM 3724 C CA . GLN A 1 484 ? -14.394 13.635 32.807 1.00 87.81 484 GLN A CA 1
ATOM 3725 C C . GLN A 1 484 ? -14.539 12.115 32.698 1.00 87.81 484 GLN A C 1
ATOM 3727 O O . GLN A 1 484 ? -15.427 11.618 32.006 1.00 87.81 484 GLN A O 1
ATOM 3732 N N . TRP A 1 485 ? -13.670 11.376 33.383 1.00 87.12 485 TRP A N 1
ATOM 3733 C CA . TRP A 1 485 ? -13.606 9.921 33.274 1.00 87.12 485 TRP A CA 1
ATOM 3734 C C . TRP A 1 485 ? -13.367 9.238 34.623 1.00 87.12 485 TRP A C 1
ATOM 3736 O O . TRP A 1 485 ? -12.764 9.813 35.531 1.00 87.12 485 TRP A O 1
ATOM 3746 N N . LEU A 1 486 ? -13.814 7.981 34.703 1.00 89.19 486 LEU A N 1
ATOM 3747 C CA . LEU A 1 486 ? -13.484 7.009 35.744 1.00 89.19 486 LEU A CA 1
ATOM 3748 C C . LEU A 1 486 ? -12.764 5.813 35.114 1.00 89.19 486 LEU A C 1
ATOM 3750 O O . LEU A 1 486 ? -13.133 5.358 34.033 1.00 89.19 486 LEU A O 1
ATOM 3754 N N . ILE A 1 487 ? -11.763 5.291 35.814 1.00 90.38 487 ILE A N 1
ATOM 3755 C CA . ILE A 1 487 ? -11.097 4.022 35.527 1.00 90.38 487 ILE A CA 1
ATOM 3756 C C . ILE A 1 487 ? -11.346 3.110 36.726 1.00 90.38 487 ILE A C 1
ATOM 3758 O O . ILE A 1 487 ? -10.971 3.456 37.845 1.00 90.38 487 ILE A O 1
ATOM 3762 N N . MET A 1 488 ? -11.972 1.960 36.477 1.00 88.62 488 MET A N 1
ATOM 3763 C CA . MET A 1 488 ? -12.194 0.899 37.462 1.00 88.62 488 MET A CA 1
ATOM 3764 C C . MET A 1 488 ? -11.204 -0.230 37.189 1.00 88.62 488 MET A C 1
ATOM 3766 O O . MET A 1 488 ? -11.199 -0.805 36.100 1.00 88.62 488 MET A O 1
ATOM 3770 N N . GLU A 1 489 ? -10.351 -0.526 38.161 1.00 88.50 489 GLU A N 1
ATOM 3771 C CA . GLU A 1 489 ? -9.422 -1.649 38.106 1.00 88.50 489 GLU A CA 1
ATOM 3772 C C . GLU A 1 489 ? -10.134 -2.900 38.615 1.00 88.50 489 GLU A C 1
ATOM 3774 O O . GLU A 1 489 ? -10.679 -2.902 39.716 1.00 88.50 489 GLU A O 1
ATOM 3779 N N . LEU A 1 490 ? -10.156 -3.960 37.810 1.00 90.50 490 LEU A N 1
ATOM 3780 C CA . LEU A 1 490 ? -10.755 -5.233 38.202 1.00 90.50 490 LEU A CA 1
ATOM 3781 C C . LEU A 1 490 ? -9.732 -6.067 38.973 1.00 90.50 490 LEU A C 1
ATOM 3783 O O . LEU A 1 490 ? -8.547 -6.060 38.643 1.00 90.50 490 LEU A O 1
ATOM 3787 N N . ARG A 1 491 ? -10.194 -6.803 39.986 1.00 85.12 491 ARG A N 1
ATOM 3788 C CA . ARG A 1 491 ? -9.344 -7.633 40.853 1.00 85.12 491 ARG A CA 1
ATOM 3789 C C . ARG A 1 491 ? -8.601 -8.728 40.088 1.00 85.12 491 ARG A C 1
ATOM 3791 O O . ARG A 1 491 ? -7.500 -9.112 40.476 1.00 85.12 491 ARG A O 1
ATOM 3798 N N . GLU A 1 492 ? -9.189 -9.200 38.999 1.00 85.12 492 GLU A N 1
ATOM 3799 C CA . GLU A 1 492 ? -8.598 -10.157 38.074 1.00 85.12 492 GLU A CA 1
ATOM 3800 C C . GLU A 1 492 ? -9.122 -9.926 36.647 1.00 85.12 492 GLU A C 1
ATOM 3802 O O . GLU A 1 492 ? -10.119 -9.218 36.462 1.00 85.12 492 GLU A O 1
ATOM 3807 N N . PRO A 1 493 ? -8.456 -10.472 35.611 1.00 83.12 493 PRO A N 1
ATOM 3808 C CA . PRO A 1 493 ? -8.939 -10.370 34.241 1.00 83.12 493 PRO A CA 1
ATOM 3809 C C . PRO A 1 493 ? -10.357 -10.931 34.112 1.00 83.12 493 PRO A C 1
ATOM 3811 O O . PRO A 1 493 ? -10.585 -12.118 34.320 1.00 83.12 493 PRO A O 1
ATOM 3814 N N . PHE A 1 494 ? -11.296 -10.076 33.714 1.00 79.38 494 PHE A N 1
ATOM 3815 C CA . PHE A 1 494 ? -12.706 -10.427 33.612 1.00 79.38 494 PHE A CA 1
ATOM 3816 C C . PHE A 1 494 ? -13.241 -10.080 32.221 1.00 79.38 494 PHE A C 1
ATOM 3818 O O . PHE A 1 494 ? -12.998 -8.984 31.708 1.00 79.38 494 PHE A O 1
ATOM 3825 N N . ASN A 1 495 ? -13.979 -10.996 31.590 1.00 75.38 495 ASN A N 1
ATOM 3826 C CA . ASN A 1 495 ? -14.648 -10.704 30.322 1.00 75.38 495 ASN A CA 1
ATOM 3827 C C . ASN A 1 495 ? -15.937 -9.919 30.597 1.00 75.38 495 ASN A C 1
ATOM 3829 O O . ASN A 1 495 ? -16.965 -10.486 30.969 1.00 75.38 495 ASN A O 1
ATOM 3833 N N . VAL A 1 496 ? -15.868 -8.599 30.432 1.00 72.69 496 VAL A N 1
ATOM 3834 C CA . VAL A 1 496 ? -17.004 -7.705 30.660 1.00 72.69 496 VAL A CA 1
ATOM 3835 C C . VAL A 1 496 ? -17.940 -7.745 29.456 1.00 72.69 496 VAL A C 1
ATOM 3837 O O . VAL A 1 496 ? -17.668 -7.154 28.415 1.00 72.69 496 VAL A O 1
ATOM 3840 N N . GLN A 1 497 ? -19.074 -8.420 29.619 1.00 65.31 497 GLN A N 1
ATOM 3841 C CA . GLN A 1 497 ? -20.126 -8.480 28.599 1.00 65.31 497 GLN A CA 1
ATOM 3842 C C . GLN A 1 497 ? -21.273 -7.492 28.862 1.00 65.31 497 GLN A C 1
ATOM 3844 O O . GLN A 1 497 ? -22.009 -7.137 27.943 1.00 65.31 497 GLN A O 1
ATOM 3849 N N . HIS A 1 498 ? -21.424 -7.042 30.110 1.00 70.31 498 HIS A N 1
ATOM 3850 C CA . HIS A 1 498 ? -22.471 -6.124 30.542 1.00 70.31 498 HIS A CA 1
ATOM 3851 C C . HIS A 1 498 ? -21.958 -5.233 31.681 1.00 70.31 498 HIS A C 1
ATOM 3853 O O . HIS A 1 498 ? -21.248 -5.703 32.569 1.00 70.31 498 HIS A O 1
ATOM 3859 N N . VAL A 1 499 ? -22.347 -3.954 31.668 1.00 76.06 499 VAL A N 1
ATOM 3860 C CA . VAL A 1 499 ? -22.053 -2.984 32.732 1.00 76.06 499 VAL A CA 1
ATOM 3861 C C . VAL A 1 499 ? -23.366 -2.373 33.204 1.00 76.06 499 VAL A C 1
ATOM 3863 O O . VAL A 1 499 ? -24.120 -1.813 32.409 1.00 76.06 499 VAL A O 1
ATOM 3866 N N . LYS A 1 500 ? -23.633 -2.452 34.509 1.00 74.56 500 LYS A N 1
ATOM 3867 C CA . LYS A 1 500 ? -24.793 -1.814 35.133 1.00 74.56 500 LYS A CA 1
ATOM 3868 C C . LYS A 1 500 ? -24.360 -0.499 35.774 1.00 74.56 500 LYS A C 1
ATOM 3870 O O . LYS A 1 500 ? -23.535 -0.506 36.677 1.00 74.56 500 LYS A O 1
ATOM 3875 N N . ILE A 1 501 ? -24.942 0.611 35.324 1.00 81.38 501 ILE A N 1
ATOM 3876 C CA . ILE A 1 501 ? -24.634 1.955 35.830 1.00 81.38 501 ILE A CA 1
ATOM 3877 C C . ILE A 1 501 ? -25.927 2.608 36.313 1.00 81.38 501 ILE A C 1
ATOM 3879 O O . ILE A 1 501 ? -26.942 2.590 35.612 1.00 81.38 501 ILE A O 1
ATOM 3883 N N . ALA A 1 502 ? -25.890 3.187 37.510 1.00 80.94 502 ALA A N 1
ATOM 3884 C CA . ALA A 1 502 ? -26.962 4.019 38.033 1.00 80.94 502 ALA A CA 1
ATOM 3885 C C . ALA A 1 502 ? -26.647 5.499 37.780 1.00 80.94 502 ALA A C 1
ATOM 3887 O O . ALA A 1 502 ? -25.502 5.931 37.869 1.00 80.94 502 ALA A O 1
ATOM 3888 N N . PHE A 1 503 ? -27.680 6.279 37.472 1.00 82.31 503 PHE A N 1
ATOM 3889 C CA . PHE A 1 503 ? -27.589 7.730 37.318 1.00 82.31 503 PHE A CA 1
ATOM 3890 C C . PHE A 1 503 ? -28.658 8.375 38.185 1.00 82.31 503 PHE A C 1
ATOM 3892 O O . PHE A 1 503 ? -29.775 7.849 38.263 1.00 82.31 503 PHE A O 1
ATOM 3899 N N . GLN A 1 504 ? -28.358 9.538 38.760 1.00 78.50 504 GLN A N 1
ATOM 3900 C CA . GLN A 1 504 ? -29.330 10.252 39.579 1.00 78.50 504 GLN A CA 1
ATOM 3901 C C . GLN A 1 504 ? -30.576 10.650 38.764 1.00 78.50 504 GLN A C 1
ATOM 3903 O O . GLN A 1 504 ? -30.473 10.995 37.575 1.00 78.50 504 GLN A O 1
ATOM 3908 N N . PRO A 1 505 ? -31.775 10.596 39.372 1.00 76.81 505 PRO A N 1
ATOM 3909 C CA . PRO A 1 505 ? -33.004 11.036 38.722 1.00 76.81 505 PRO A CA 1
ATOM 3910 C C . PRO A 1 505 ? -32.896 12.483 38.212 1.00 76.81 505 PRO A C 1
ATOM 3912 O O . PRO A 1 505 ? -32.349 13.350 38.884 1.00 76.81 505 PRO A O 1
ATOM 3915 N N . GLY A 1 506 ? -33.429 12.757 37.018 1.00 74.50 506 GLY A N 1
ATOM 3916 C CA . GLY A 1 506 ? -33.471 14.111 36.445 1.00 74.50 506 GLY A CA 1
ATOM 3917 C C . GLY A 1 506 ? -32.213 14.566 35.692 1.00 74.50 506 GLY A C 1
ATOM 3918 O O . GLY A 1 506 ? -32.243 15.625 35.067 1.00 74.50 506 GLY A O 1
ATOM 3919 N N . GLN A 1 507 ? -31.134 13.776 35.671 1.00 72.62 507 GLN A N 1
ATOM 3920 C CA . GLN A 1 507 ? -29.975 14.070 34.823 1.00 72.62 507 GLN A CA 1
ATOM 3921 C C . GLN A 1 507 ? -30.296 13.855 33.336 1.00 72.62 507 GLN A C 1
ATOM 3923 O O . GLN A 1 507 ? -30.948 12.876 32.960 1.00 72.62 507 GLN A O 1
ATOM 3928 N N . ARG A 1 508 ? -29.812 14.761 32.474 1.00 63.84 508 ARG A N 1
ATOM 3929 C CA . ARG A 1 508 ? -29.888 14.603 31.015 1.00 63.84 508 ARG A CA 1
ATOM 3930 C C . ARG A 1 508 ? -28.915 13.504 30.592 1.00 63.84 508 ARG A C 1
ATOM 3932 O O . ARG A 1 508 ? -27.724 13.603 30.863 1.00 63.84 508 ARG A O 1
ATOM 3939 N N . LYS A 1 509 ? -29.428 12.472 29.923 1.00 64.19 509 LYS A N 1
ATOM 3940 C CA . LYS A 1 509 ? -28.659 11.295 29.502 1.00 64.19 509 LYS A CA 1
ATOM 3941 C C . LYS A 1 509 ? -28.544 11.286 27.987 1.00 64.19 509 LYS A C 1
ATOM 3943 O O . LYS A 1 509 ? -29.546 11.444 27.293 1.00 64.19 509 LYS A O 1
ATOM 3948 N N . VAL A 1 510 ? -27.329 11.098 27.496 1.00 52.50 510 VAL A N 1
ATOM 3949 C CA . VAL A 1 510 ? -27.032 10.846 26.086 1.00 52.50 510 VAL A CA 1
ATOM 3950 C C . VAL A 1 510 ? -26.024 9.704 26.041 1.00 52.50 510 VAL A C 1
ATOM 3952 O O . VAL A 1 510 ? -24.990 9.770 26.698 1.00 52.50 510 VAL A O 1
ATOM 3955 N N . SER A 1 511 ? -26.359 8.634 25.328 1.00 46.28 511 SER A N 1
ATOM 3956 C CA . SER A 1 511 ? -25.432 7.558 24.970 1.00 46.28 511 SER A CA 1
ATOM 3957 C C . SER A 1 511 ? -25.145 7.690 23.481 1.00 46.28 511 SER A C 1
ATOM 3959 O O . SER A 1 511 ? -26.099 7.804 22.706 1.00 46.28 511 SER A O 1
ATOM 3961 N N . TYR A 1 512 ? -23.869 7.705 23.103 1.00 38.22 512 TYR A N 1
ATOM 3962 C CA . TYR A 1 512 ? -23.429 7.725 21.708 1.00 38.22 512 TYR A CA 1
ATOM 3963 C C . TYR A 1 512 ? -22.936 6.349 21.290 1.00 38.22 512 TYR A C 1
ATOM 3965 O O . TYR A 1 512 ? -22.264 5.704 22.129 1.00 38.22 512 TYR A O 1
#

pLDDT: mean 89.11, std 15.55, range [26.73, 99.0]

Secondary structure (DSSP, 8-state):
-----------------PPPEEEEEES-EEE----SEE--EE---SS-EEEEEES-EEEE--SEEEEEE-S-SS--TTTTTTTT-EEES-EEEE-S---TT---EEEEEES----EEES-EEES-SEEEEEE---TTS--EE-SS-EEES-EEESSSEEEEEESEE--EEES-EEEE-STT-S-SEEEE--TTSSS-----S-EEES-EEEESS--EEEEES-GGGGTT-EEES-EEEESSSSS--EEEETTEEEEHHHHHHTTS-SS-EE----BS-TTT--BSS--TT-----GGG-EEEETT---BTTBPPPEEE--SSPPPSSEEPPPP-PPPP---SPPPPPPPPPPPPB---EE-SSEETTSEEEEE-TT-B-TT-PPPEEEEEPPTT--BS-SSSSEEEEEPPP-SS-EEEEEEEEEE-SS-EEEEEEEEEEEPPPTTSPPPPEEEEEES--BTTB-GGGGTSS-TT-----SSSS--EEEEESS------------TT------

Mean predicted aligned error: 16.04 Å

Radius of gyration: 29.35 Å; Cα contacts (8 Å, |Δi|>4): 1309; chains: 1; bounding box: 71×68×88 Å

Solvent-accessible surface area (backbone atoms only — not comparable to full-atom values): 27706 Å² total; per-residue (Å²): 136,86,84,80,85,81,82,80,83,77,82,77,77,78,74,78,71,75,78,64,43,77,46,77,48,66,32,49,76,45,80,48,78,57,52,50,77,34,70,39,54,65,61,86,37,94,53,52,25,48,36,35,44,30,9,27,34,40,34,35,34,38,39,27,48,26,53,30,26,52,57,46,99,61,87,54,97,49,52,49,19,45,45,57,18,36,42,28,20,28,33,40,39,37,73,56,84,88,53,97,84,47,59,20,27,33,41,32,35,15,36,47,35,30,34,35,37,28,48,28,40,36,35,46,21,33,34,27,40,36,39,32,32,37,33,60,84,32,50,55,53,63,28,88,48,56,26,42,30,24,24,41,30,36,34,25,31,24,36,39,35,32,26,1,28,22,36,43,32,41,32,22,23,28,38,36,27,79,55,92,64,44,61,27,40,32,38,40,23,49,21,69,90,34,85,27,61,5,58,19,28,30,37,34,41,31,14,24,29,41,38,30,42,51,92,42,26,48,42,32,31,52,54,80,75,33,54,47,72,43,42,37,35,20,28,36,27,24,21,66,41,83,86,32,57,52,36,31,28,53,49,90,46,75,34,50,58,68,58,51,34,71,71,65,53,35,82,64,46,46,78,47,79,65,57,48,77,42,98,80,80,53,36,44,73,57,88,45,67,51,22,64,90,83,50,80,93,65,35,68,28,28,20,81,77,46,49,77,44,63,62,36,73,43,44,63,22,51,61,50,89,64,23,51,30,20,16,47,28,68,60,73,77,77,73,70,77,79,82,76,66,97,72,79,81,72,81,82,82,76,85,64,67,53,48,84,36,78,50,64,60,76,84,30,38,29,53,29,76,40,42,41,39,33,70,77,37,49,35,87,82,67,47,66,75,44,39,39,52,48,68,45,88,90,45,55,59,78,54,48,54,56,50,57,34,40,32,46,40,62,80,40,90,54,71,48,71,49,56,34,36,41,36,43,29,46,82,85,49,72,42,76,45,78,49,78,41,58,32,36,33,59,68,84,83,59,84,74,84,52,74,67,47,70,48,50,76,62,57,40,90,93,18,40,57,62,35,68,72,69,83,48,88,89,51,42,52,42,55,86,76,79,92,71,49,76,48,75,39,57,70,58,97,67,89,80,74,69,85,91,80,89,76,71,87,91,65,89,82,85,86,133